Protein AF-D4MVU6-F1 (afdb_monomer_lite)

Structure (mmCIF, N/CA/C/O backbone):
data_AF-D4MVU6-F1
#
_entry.id   AF-D4MVU6-F1
#
loop_
_atom_site.group_PDB
_atom_site.id
_atom_site.type_symbol
_atom_site.label_atom_id
_atom_site.label_alt_id
_atom_site.label_comp_id
_atom_site.label_asym_id
_atom_site.label_entity_id
_atom_site.label_seq_id
_atom_site.pdbx_PDB_ins_code
_atom_site.Cartn_x
_atom_site.Cartn_y
_atom_site.Cartn_z
_atom_site.occupancy
_atom_site.B_iso_or_equiv
_atom_site.auth_seq_id
_atom_site.auth_comp_id
_atom_site.auth_asym_id
_atom_site.auth_atom_id
_atom_site.pdbx_PDB_model_num
ATOM 1 N N . MET A 1 1 ? 20.345 -18.301 43.394 1.00 52.22 1 MET A N 1
ATOM 2 C CA . MET A 1 1 ? 20.679 -18.307 41.945 1.00 52.22 1 MET A CA 1
ATOM 3 C C . MET A 1 1 ? 19.539 -17.807 41.054 1.00 52.22 1 MET A C 1
ATOM 5 O O . MET A 1 1 ? 19.788 -16.901 40.270 1.00 52.22 1 MET A O 1
ATOM 9 N N . LYS A 1 2 ? 18.290 -18.284 41.210 1.00 48.09 2 LYS A N 1
ATOM 10 C CA . LYS A 1 2 ? 17.133 -17.863 40.381 1.00 48.09 2 LYS A CA 1
ATOM 11 C C . LYS A 1 2 ? 16.884 -16.337 40.323 1.00 48.09 2 LYS A C 1
ATOM 13 O O . LYS A 1 2 ? 16.584 -15.817 39.256 1.00 48.09 2 LYS A O 1
ATOM 18 N N . GLN A 1 3 ? 17.121 -15.600 41.417 1.00 53.41 3 GLN A N 1
ATOM 19 C CA . GLN A 1 3 ? 16.947 -14.133 41.475 1.00 53.41 3 GLN A CA 1
ATOM 20 C C . GLN A 1 3 ? 17.922 -13.321 40.595 1.00 53.41 3 GLN A C 1
ATOM 22 O O . GLN A 1 3 ? 17.621 -12.180 40.265 1.00 53.41 3 GLN A O 1
ATOM 27 N N . LYS A 1 4 ? 19.071 -13.886 40.185 1.00 61.28 4 LYS A N 1
ATOM 28 C CA . LYS A 1 4 ? 20.027 -13.208 39.284 1.00 61.28 4 LYS A CA 1
ATOM 29 C C . LYS A 1 4 ? 19.815 -13.549 37.804 1.00 61.28 4 LYS A C 1
ATOM 31 O O . LYS A 1 4 ? 20.319 -12.832 36.953 1.00 61.28 4 LYS A O 1
ATOM 36 N N . ILE A 1 5 ? 19.059 -14.606 37.496 1.00 72.38 5 ILE A N 1
ATOM 37 C CA . ILE A 1 5 ? 18.851 -15.096 36.122 1.00 72.38 5 ILE A CA 1
ATOM 38 C C . ILE A 1 5 ? 17.787 -14.264 35.394 1.00 72.38 5 ILE A C 1
ATOM 40 O O . ILE A 1 5 ? 17.965 -13.926 34.228 1.00 72.38 5 ILE A O 1
ATOM 44 N N . ILE A 1 6 ? 16.712 -13.877 36.089 1.00 66.88 6 ILE A N 1
ATOM 45 C CA . ILE A 1 6 ? 15.600 -13.110 35.500 1.00 66.88 6 ILE A CA 1
ATOM 46 C C . ILE A 1 6 ? 16.071 -11.757 34.925 1.00 66.88 6 ILE A C 1
ATOM 48 O O . ILE A 1 6 ? 15.764 -11.480 33.767 1.00 66.88 6 ILE A O 1
ATOM 52 N N . PRO A 1 7 ? 16.868 -10.932 35.638 1.00 65.38 7 PRO A N 1
ATOM 53 C CA . PRO A 1 7 ? 17.374 -9.677 35.076 1.00 65.38 7 PRO A CA 1
ATOM 54 C C . PRO A 1 7 ? 18.295 -9.884 33.867 1.00 65.38 7 PRO A C 1
ATOM 56 O O . PRO A 1 7 ? 18.229 -9.115 32.913 1.00 65.38 7 PRO A O 1
ATOM 59 N N . ILE A 1 8 ? 19.122 -10.937 33.880 1.00 70.62 8 ILE A N 1
ATOM 60 C CA . ILE A 1 8 ? 20.017 -11.277 32.763 1.00 70.62 8 ILE A CA 1
ATOM 61 C C . ILE A 1 8 ? 19.198 -11.654 31.523 1.00 70.62 8 ILE A C 1
ATOM 63 O O . ILE A 1 8 ? 19.479 -11.155 30.437 1.00 70.62 8 ILE A O 1
ATOM 67 N N . LEU A 1 9 ? 18.147 -12.464 31.684 1.00 71.75 9 LEU A N 1
ATOM 68 C CA . LEU A 1 9 ? 17.237 -12.823 30.593 1.00 71.75 9 LEU A CA 1
ATOM 69 C C . LEU A 1 9 ? 16.507 -11.607 30.015 1.00 71.75 9 LEU A C 1
ATOM 71 O O . LEU A 1 9 ? 16.372 -11.512 28.798 1.00 71.75 9 LEU A O 1
ATOM 75 N N . ILE A 1 10 ? 16.076 -10.660 30.855 1.00 74.62 10 ILE A N 1
ATOM 76 C CA . ILE A 1 10 ? 15.417 -9.425 30.399 1.00 74.62 10 ILE A CA 1
ATOM 77 C C . ILE A 1 10 ? 16.383 -8.576 29.565 1.00 74.62 10 ILE A C 1
ATOM 79 O O . ILE A 1 10 ? 16.014 -8.113 28.487 1.00 74.62 10 ILE A O 1
ATOM 83 N N . VAL A 1 11 ? 17.627 -8.408 30.025 1.00 75.31 11 VAL A N 1
ATOM 84 C CA . VAL A 1 11 ? 18.662 -7.663 29.289 1.00 75.31 11 VAL A CA 1
ATOM 85 C C . VAL A 1 11 ? 18.991 -8.348 27.963 1.00 75.31 11 VAL A C 1
ATOM 87 O O . VAL A 1 11 ? 19.044 -7.683 26.932 1.00 75.31 11 VAL A O 1
ATOM 90 N N . LEU A 1 12 ? 19.151 -9.672 27.968 1.00 75.31 12 LEU A N 1
ATOM 91 C CA . LEU A 1 12 ? 19.453 -10.451 26.768 1.00 75.31 12 LEU A CA 1
ATOM 92 C C . LEU A 1 12 ? 18.301 -10.397 25.755 1.00 75.31 12 LEU A C 1
ATOM 94 O O . LEU A 1 12 ? 18.535 -10.191 24.569 1.00 75.31 12 LEU A O 1
ATOM 98 N N . THR A 1 13 ? 17.054 -10.477 26.222 1.00 76.44 13 THR A N 1
ATOM 99 C CA . THR A 1 13 ? 15.862 -10.308 25.374 1.00 76.44 13 THR A CA 1
ATOM 100 C C . THR A 1 13 ? 15.790 -8.896 24.792 1.00 76.44 13 THR A C 1
ATOM 102 O O . THR A 1 13 ? 15.541 -8.736 23.600 1.00 76.44 13 THR A O 1
ATOM 105 N 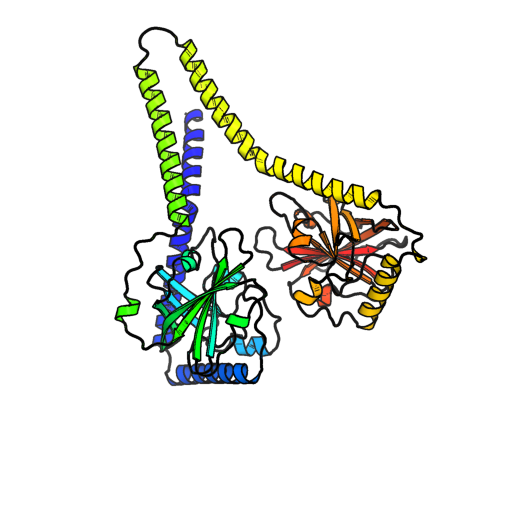N . GLY A 1 14 ? 16.063 -7.864 25.598 1.00 76.69 14 GLY A N 1
ATOM 106 C CA . GLY A 1 14 ? 16.127 -6.481 25.123 1.00 76.69 14 GLY A CA 1
ATOM 107 C C . GLY A 1 14 ? 17.200 -6.288 24.050 1.00 76.69 14 GLY A C 1
ATOM 108 O O . GLY A 1 14 ? 16.942 -5.656 23.031 1.00 76.69 14 GLY A O 1
ATOM 109 N N . PHE A 1 15 ? 18.372 -6.899 24.233 1.00 77.50 15 PHE A N 1
ATOM 110 C CA . PHE A 1 15 ? 19.447 -6.884 23.245 1.00 77.50 15 PHE A CA 1
ATOM 111 C C . PHE A 1 15 ? 19.035 -7.590 21.944 1.00 77.50 15 PHE A C 1
ATOM 113 O O . PHE A 1 15 ? 19.190 -7.018 20.871 1.00 77.50 15 PHE A O 1
ATOM 120 N N . LEU A 1 16 ? 18.423 -8.776 22.018 1.00 79.94 16 LEU A N 1
ATOM 121 C CA . LEU A 1 16 ? 17.918 -9.485 20.834 1.00 79.94 16 LEU A CA 1
ATOM 122 C C . LEU A 1 16 ? 16.885 -8.658 20.052 1.00 79.94 16 LEU A C 1
ATOM 124 O O . LEU A 1 16 ? 16.951 -8.595 18.826 1.00 79.94 16 LEU A O 1
ATOM 128 N N . LEU A 1 17 ? 15.968 -7.975 20.747 1.00 78.31 17 LEU A N 1
ATOM 129 C CA . LEU A 1 17 ? 14.982 -7.092 20.114 1.00 78.31 17 LEU A CA 1
ATOM 130 C C . LEU A 1 17 ? 15.626 -5.870 19.444 1.00 78.31 17 LEU A C 1
ATOM 132 O O . LEU A 1 17 ? 15.153 -5.441 18.394 1.00 78.31 17 LEU A O 1
ATOM 136 N N . LEU A 1 18 ? 16.707 -5.326 20.014 1.00 78.19 18 LEU A N 1
ATOM 137 C CA . LEU A 1 18 ? 17.457 -4.220 19.407 1.00 78.19 18 LEU A CA 1
ATOM 138 C C . LEU A 1 18 ? 18.217 -4.648 18.143 1.00 78.19 18 LEU A C 1
ATOM 140 O O . LEU A 1 18 ? 18.362 -3.867 17.206 1.00 78.19 18 LEU A O 1
ATOM 144 N N . PHE A 1 19 ? 18.694 -5.892 18.098 1.00 81.44 19 PHE A N 1
ATOM 145 C CA . PHE A 1 19 ? 19.404 -6.421 16.932 1.00 81.44 19 PHE A CA 1
ATOM 146 C C . PHE A 1 19 ? 18.476 -6.933 15.825 1.00 81.44 19 PHE A C 1
ATOM 148 O O . PHE A 1 19 ? 18.931 -7.088 14.693 1.00 81.44 19 PHE A O 1
ATOM 155 N N . TYR A 1 20 ? 17.187 -7.144 16.110 1.00 81.56 20 TYR A N 1
ATOM 156 C CA . TYR A 1 20 ? 16.226 -7.703 15.155 1.00 81.56 20 TYR A CA 1
ATOM 157 C C . TYR A 1 20 ? 16.172 -6.975 13.795 1.00 81.56 20 TYR A C 1
ATOM 159 O O . TYR A 1 20 ? 16.242 -7.661 12.776 1.00 81.56 20 TYR A O 1
ATOM 167 N N . PRO A 1 21 ? 16.102 -5.629 13.709 1.00 77.06 21 PRO A N 1
ATOM 168 C CA . PRO A 1 21 ? 16.055 -4.959 12.407 1.00 77.06 21 PRO A CA 1
ATOM 169 C C . PRO A 1 21 ? 17.319 -5.196 11.568 1.00 77.06 21 PRO A C 1
ATOM 171 O O . PRO A 1 21 ? 17.234 -5.350 10.353 1.00 77.06 21 PRO A O 1
ATOM 174 N N . PHE A 1 22 ? 18.491 -5.275 12.210 1.00 81.12 22 PHE A N 1
ATOM 175 C CA . PHE A 1 22 ? 19.761 -5.542 11.529 1.00 81.12 22 PHE A CA 1
ATOM 176 C C . PHE A 1 22 ? 19.828 -6.973 11.005 1.00 81.12 22 PHE A C 1
ATOM 178 O O . PHE A 1 22 ? 20.168 -7.188 9.842 1.00 81.12 22 PHE A O 1
ATOM 185 N N . THR A 1 23 ? 19.495 -7.949 11.852 1.00 83.12 23 THR A N 1
ATOM 186 C CA . THR A 1 23 ? 19.530 -9.363 11.466 1.00 83.12 23 THR A CA 1
ATOM 187 C C . THR A 1 23 ? 18.479 -9.664 10.408 1.00 83.12 23 THR A C 1
ATOM 189 O O . THR A 1 23 ? 18.784 -10.335 9.427 1.00 83.12 23 THR A O 1
ATOM 192 N N . SER A 1 24 ? 17.272 -9.112 10.546 1.00 79.62 24 SER A N 1
ATOM 193 C CA . SER A 1 24 ? 16.218 -9.270 9.549 1.00 79.62 24 SER A CA 1
ATOM 194 C C . SER A 1 24 ? 16.599 -8.641 8.210 1.00 79.62 24 SER A C 1
ATOM 196 O O . SER A 1 24 ? 16.429 -9.296 7.185 1.00 79.62 24 SER A O 1
ATOM 198 N N . ASN A 1 25 ? 17.152 -7.420 8.199 1.00 81.81 25 ASN A N 1
ATOM 199 C CA . ASN A 1 25 ? 17.572 -6.776 6.952 1.00 81.81 25 ASN A CA 1
ATOM 200 C C . ASN A 1 25 ? 18.697 -7.559 6.264 1.00 81.81 25 ASN A C 1
ATOM 202 O O . ASN A 1 25 ? 18.654 -7.748 5.055 1.00 81.81 25 ASN A O 1
ATOM 206 N N . TYR A 1 26 ? 19.666 -8.068 7.030 1.00 85.88 26 TYR A N 1
ATOM 207 C CA . TYR A 1 26 ? 20.734 -8.914 6.493 1.00 85.88 26 TYR A CA 1
ATOM 208 C C . TYR A 1 26 ? 20.193 -10.205 5.859 1.00 85.88 26 TYR A C 1
ATOM 210 O O . TYR A 1 26 ? 20.585 -10.572 4.751 1.00 85.88 26 TYR A O 1
ATOM 218 N N . LEU A 1 27 ? 19.261 -10.888 6.535 1.00 85.69 27 LEU A N 1
ATOM 219 C CA . LEU A 1 27 ? 18.613 -12.086 5.992 1.00 85.69 27 LEU A CA 1
ATOM 220 C C . LEU A 1 27 ? 17.811 -11.771 4.722 1.00 85.69 27 LEU A C 1
ATOM 222 O O . LEU A 1 27 ? 17.851 -12.548 3.769 1.00 85.69 27 LEU A O 1
ATOM 226 N N . PHE A 1 28 ? 17.122 -10.628 4.693 1.00 86.25 28 PHE A N 1
ATOM 227 C CA . PHE A 1 28 ? 16.396 -10.161 3.517 1.00 86.25 28 PHE A CA 1
ATOM 228 C C . PHE A 1 28 ? 17.336 -9.889 2.338 1.00 86.25 28 PHE A C 1
ATOM 230 O O . PHE A 1 28 ? 17.100 -10.412 1.254 1.00 86.25 28 PHE A O 1
ATOM 237 N N . GLU A 1 29 ? 18.416 -9.130 2.543 1.00 84.75 29 GLU A N 1
ATOM 238 C CA . GLU A 1 29 ? 19.401 -8.822 1.496 1.00 84.75 29 GLU A CA 1
ATOM 239 C C . GLU A 1 29 ? 20.040 -10.093 0.931 1.00 84.75 29 GLU A C 1
ATOM 241 O O . GLU A 1 29 ? 20.190 -10.216 -0.282 1.00 84.75 29 GLU A O 1
ATOM 246 N N . LYS A 1 30 ? 20.340 -11.077 1.787 1.00 87.88 30 LYS A N 1
ATOM 247 C CA . LYS A 1 30 ? 20.857 -12.377 1.347 1.00 87.88 30 LYS A CA 1
ATOM 248 C C . LYS A 1 30 ? 19.839 -13.157 0.506 1.00 87.88 30 LYS A C 1
ATOM 250 O O . LYS A 1 30 ? 20.200 -13.709 -0.529 1.00 87.88 30 LYS A O 1
ATOM 255 N N . SER A 1 31 ? 18.577 -13.195 0.934 1.00 87.06 31 SER A N 1
ATOM 256 C CA . SER A 1 31 ? 17.493 -13.864 0.200 1.00 87.06 31 SER A CA 1
ATOM 257 C C . SER A 1 31 ? 17.221 -13.199 -1.157 1.00 87.06 31 SER A C 1
ATOM 259 O O . SER A 1 31 ? 17.147 -13.866 -2.191 1.00 87.06 31 SER A O 1
ATOM 261 N N . ALA A 1 32 ? 17.142 -11.866 -1.172 1.00 87.19 32 ALA A N 1
ATOM 262 C CA . ALA A 1 32 ? 16.958 -11.085 -2.389 1.00 87.19 32 ALA A CA 1
ATOM 263 C C . ALA A 1 32 ? 18.154 -11.235 -3.342 1.00 87.19 32 ALA A C 1
ATOM 265 O O . ALA A 1 32 ? 17.947 -11.420 -4.537 1.00 87.19 32 ALA A O 1
ATOM 266 N N . GLY A 1 33 ? 19.386 -11.235 -2.821 1.00 88.81 33 GLY A N 1
ATOM 267 C CA . GLY A 1 33 ? 20.602 -11.487 -3.599 1.00 88.81 33 GLY A CA 1
ATOM 268 C C . GLY A 1 33 ? 20.588 -12.854 -4.282 1.00 88.81 33 GLY A C 1
ATOM 269 O O . GLY A 1 33 ? 20.761 -12.923 -5.493 1.00 88.81 33 GLY A O 1
ATOM 270 N N . SER A 1 34 ? 20.254 -13.918 -3.545 1.00 89.88 34 SER A N 1
ATOM 271 C CA . SER A 1 34 ? 20.113 -15.267 -4.116 1.00 89.88 34 SER A CA 1
ATOM 272 C C . SER A 1 34 ? 19.015 -15.343 -5.188 1.00 89.88 34 SER A C 1
ATOM 274 O O . SER A 1 34 ? 19.164 -16.044 -6.187 1.00 89.88 34 SER A O 1
ATOM 276 N N . THR A 1 35 ? 17.930 -14.581 -5.026 1.00 90.69 35 THR A N 1
ATOM 277 C CA . THR A 1 35 ? 16.869 -14.476 -6.041 1.00 90.69 35 THR A CA 1
ATOM 278 C C . THR A 1 35 ? 17.375 -13.797 -7.319 1.00 90.69 35 THR A C 1
ATOM 280 O O . THR A 1 35 ? 17.071 -14.251 -8.421 1.00 90.69 35 THR A O 1
ATOM 283 N N . VAL A 1 36 ? 18.172 -12.732 -7.181 1.00 92.56 36 VAL A N 1
ATOM 284 C CA . VAL A 1 36 ? 18.807 -12.034 -8.311 1.00 92.56 36 VAL A CA 1
ATOM 285 C C . VAL A 1 36 ? 19.810 -12.941 -9.028 1.00 92.56 36 VAL A C 1
ATOM 287 O O . VAL A 1 36 ? 19.778 -13.010 -10.253 1.00 92.56 36 VAL A O 1
ATOM 290 N N . GLU A 1 37 ? 20.648 -13.671 -8.292 1.00 92.25 37 GLU A N 1
ATOM 291 C CA . GLU A 1 37 ? 21.602 -14.640 -8.856 1.00 92.25 37 GLU A CA 1
ATOM 292 C C . GLU A 1 37 ? 20.874 -15.748 -9.629 1.00 92.25 37 GLU A C 1
ATOM 294 O O . GLU A 1 37 ? 21.182 -15.996 -10.794 1.00 92.25 37 GLU A O 1
ATOM 299 N N . SER A 1 38 ? 19.827 -16.338 -9.039 1.00 90.88 38 SER A N 1
ATOM 300 C CA . SER A 1 38 ? 19.009 -17.357 -9.710 1.00 90.88 38 SER A CA 1
ATOM 301 C C . SER A 1 38 ? 18.384 -16.842 -11.010 1.00 90.88 38 SER A C 1
ATOM 303 O O . SER A 1 38 ? 18.331 -17.563 -12.009 1.00 90.88 38 SER A O 1
ATOM 305 N N . TYR A 1 39 ? 17.918 -15.590 -11.020 1.00 91.44 39 TYR A N 1
ATOM 306 C CA . TYR A 1 39 ? 17.404 -14.955 -12.230 1.00 91.44 39 TYR A CA 1
ATOM 307 C C . TYR A 1 39 ? 18.505 -14.762 -13.283 1.00 91.44 39 TYR A C 1
ATOM 309 O O . TYR A 1 39 ? 18.287 -15.076 -14.452 1.00 91.44 39 TYR A O 1
ATOM 317 N N . GLN A 1 40 ? 19.685 -14.273 -12.885 1.00 91.44 40 GLN A N 1
ATOM 318 C CA . GLN A 1 40 ? 20.819 -14.053 -13.788 1.00 91.44 40 GLN A CA 1
ATOM 319 C C . GLN A 1 40 ? 21.267 -15.348 -14.471 1.00 91.44 40 GLN A C 1
ATOM 321 O O . GLN A 1 40 ? 21.436 -15.362 -15.689 1.00 91.44 40 GLN A O 1
ATOM 326 N N . GLU A 1 41 ? 21.414 -16.436 -13.712 1.00 90.81 41 GLU A N 1
ATOM 327 C CA . GLU A 1 41 ? 21.802 -17.746 -14.247 1.00 90.81 41 GLU A CA 1
ATOM 328 C C . GLU A 1 41 ? 20.786 -18.261 -15.274 1.00 90.81 41 GLU A C 1
ATOM 330 O O . GLU A 1 41 ? 21.155 -18.673 -16.376 1.00 90.81 41 GLU A O 1
ATOM 335 N N . LYS A 1 42 ? 19.489 -18.173 -14.951 1.00 89.00 42 LYS A N 1
ATOM 336 C CA . LYS A 1 42 ? 18.407 -18.583 -15.860 1.00 89.00 42 LYS A CA 1
ATOM 337 C C . LYS A 1 42 ? 18.356 -17.731 -17.124 1.00 89.00 42 LYS A C 1
ATOM 339 O O . LYS A 1 42 ? 18.171 -18.271 -18.212 1.00 89.00 42 LYS A O 1
ATOM 344 N N . ALA A 1 43 ? 18.513 -16.415 -16.992 1.00 88.94 43 ALA A N 1
ATOM 345 C CA . ALA A 1 43 ? 18.527 -15.501 -18.129 1.00 88.94 43 ALA A CA 1
ATOM 346 C C . ALA A 1 43 ? 19.731 -15.761 -19.051 1.00 88.94 43 ALA A C 1
ATOM 348 O O . ALA A 1 43 ? 19.578 -15.734 -20.270 1.00 88.94 43 ALA A O 1
ATOM 349 N N . ALA A 1 44 ? 20.905 -16.064 -18.486 1.00 88.81 44 ALA A N 1
ATOM 350 C CA . ALA A 1 44 ? 22.118 -16.363 -19.248 1.00 88.81 44 ALA A CA 1
ATOM 351 C C . ALA A 1 44 ? 22.042 -17.696 -20.014 1.00 88.81 44 ALA A C 1
ATOM 353 O O . ALA A 1 44 ? 22.597 -17.804 -21.105 1.00 88.81 44 ALA A O 1
ATOM 354 N N . GLY A 1 45 ? 21.351 -18.700 -19.464 1.00 87.25 45 GLY A N 1
ATOM 355 C CA . GLY A 1 45 ? 21.175 -20.015 -20.094 1.00 87.25 45 GLY A CA 1
ATOM 356 C C . GLY A 1 45 ? 20.049 -20.098 -21.133 1.00 87.25 45 GLY A C 1
ATOM 357 O O . GLY A 1 45 ? 19.791 -21.179 -21.660 1.00 87.25 45 GLY A O 1
ATOM 358 N N . MET A 1 46 ? 19.341 -19.000 -21.409 1.00 88.06 46 MET A N 1
ATOM 359 C CA . MET A 1 46 ? 18.158 -19.011 -22.267 1.00 88.06 46 MET A CA 1
ATOM 360 C C . MET A 1 46 ? 18.492 -18.888 -23.758 1.00 88.06 46 MET A C 1
ATOM 362 O O . MET A 1 46 ? 19.359 -18.115 -24.163 1.00 88.06 46 MET A O 1
ATOM 366 N N . ASP A 1 47 ? 17.725 -19.601 -24.588 1.00 92.69 47 ASP A N 1
ATOM 367 C CA . ASP A 1 47 ? 17.775 -19.461 -26.042 1.00 92.69 47 ASP A CA 1
ATOM 368 C C . ASP A 1 47 ? 17.433 -18.023 -26.481 1.00 92.69 47 ASP A C 1
ATOM 370 O O . ASP A 1 47 ? 16.409 -17.443 -26.101 1.00 92.69 47 ASP A O 1
ATOM 374 N N . GLN A 1 48 ? 18.281 -17.466 -27.344 1.00 92.62 48 GLN A N 1
ATOM 375 C CA . GLN A 1 48 ? 18.131 -16.132 -27.918 1.00 92.62 48 GLN A CA 1
ATOM 376 C C . GLN A 1 48 ? 16.814 -15.969 -28.685 1.00 92.62 48 GLN A C 1
ATOM 378 O O . GLN A 1 48 ? 16.246 -14.874 -28.696 1.00 92.62 48 GLN A O 1
ATOM 383 N N . ALA A 1 49 ? 16.284 -17.040 -29.288 1.00 92.56 49 ALA A N 1
ATOM 384 C CA . ALA A 1 49 ? 14.981 -16.990 -29.950 1.00 92.56 49 ALA A CA 1
ATOM 385 C C . ALA A 1 49 ? 13.835 -16.732 -28.953 1.00 92.56 49 ALA A C 1
ATOM 387 O O . ALA A 1 49 ? 12.927 -15.947 -29.242 1.00 92.56 49 ALA A O 1
ATOM 388 N N . ILE A 1 50 ? 13.902 -17.336 -27.760 1.00 89.88 50 ILE A N 1
ATOM 389 C CA . ILE A 1 50 ? 12.927 -17.127 -26.680 1.00 89.88 50 ILE A CA 1
ATOM 390 C C . ILE A 1 50 ? 13.066 -15.711 -26.118 1.00 89.88 50 ILE A C 1
ATOM 392 O O . ILE A 1 50 ? 12.060 -15.008 -26.016 1.00 89.88 50 ILE A O 1
ATOM 396 N N . ILE A 1 51 ? 14.295 -15.261 -25.830 1.00 91.50 51 ILE A N 1
ATOM 397 C CA . ILE A 1 51 ? 14.563 -13.890 -25.359 1.00 91.50 51 ILE A CA 1
ATOM 398 C C . ILE A 1 51 ? 13.974 -12.873 -26.337 1.00 91.50 51 ILE A C 1
ATOM 400 O O . ILE A 1 51 ? 13.226 -11.983 -25.932 1.00 91.50 51 ILE A O 1
ATOM 404 N N . LYS A 1 52 ? 14.258 -13.026 -27.636 1.00 93.56 52 LYS A N 1
ATOM 405 C CA . LYS A 1 52 ? 13.741 -12.133 -28.677 1.00 93.56 52 LYS A CA 1
ATOM 406 C C . LYS A 1 52 ? 12.214 -12.103 -28.680 1.00 93.56 52 LYS A C 1
ATOM 408 O O . LYS A 1 52 ? 11.641 -11.019 -28.667 1.00 93.56 52 LYS A O 1
ATOM 413 N N . LYS A 1 53 ? 11.564 -13.270 -28.636 1.00 92.56 53 LYS A N 1
ATOM 414 C CA . LYS A 1 53 ? 10.100 -13.374 -28.602 1.00 92.56 53 LYS A CA 1
ATOM 415 C C . LYS A 1 53 ? 9.501 -12.640 -27.400 1.00 92.56 53 LYS A C 1
ATOM 417 O O . LYS A 1 53 ? 8.608 -11.820 -27.579 1.00 92.56 53 LYS A O 1
ATOM 422 N N . VAL A 1 54 ? 10.009 -12.896 -26.194 1.00 91.12 54 VAL A N 1
ATOM 423 C CA . VAL A 1 54 ? 9.504 -12.262 -24.964 1.00 91.12 54 VAL A CA 1
ATOM 424 C C . VAL A 1 54 ? 9.735 -10.746 -24.988 1.00 91.12 54 VAL A C 1
ATOM 426 O O . VAL A 1 54 ? 8.866 -9.977 -24.579 1.00 91.12 54 VAL A O 1
ATOM 429 N N . MET A 1 55 ? 10.880 -10.294 -25.508 1.00 93.94 55 MET A N 1
ATOM 430 C CA . MET A 1 55 ? 11.168 -8.868 -25.676 1.00 93.94 55 MET A CA 1
ATOM 431 C C . MET A 1 55 ? 10.241 -8.201 -26.692 1.00 93.94 55 MET A C 1
ATOM 433 O O . MET A 1 55 ? 9.833 -7.062 -26.481 1.00 93.94 55 MET A O 1
ATOM 437 N N . ASP A 1 56 ? 9.910 -8.879 -27.789 1.00 93.75 56 ASP A N 1
ATOM 438 C CA . ASP A 1 56 ? 8.998 -8.348 -28.800 1.00 93.75 56 ASP A CA 1
ATOM 439 C C . ASP A 1 56 ? 7.552 -8.283 -28.273 1.00 93.75 56 ASP A C 1
ATOM 441 O O . ASP A 1 56 ? 6.885 -7.271 -28.491 1.00 93.75 56 ASP A O 1
ATOM 445 N N . GLU A 1 57 ? 7.109 -9.261 -27.472 1.00 91.38 57 GLU A N 1
ATOM 446 C CA . GLU A 1 57 ? 5.829 -9.203 -26.741 1.00 91.38 57 GLU A CA 1
ATOM 447 C C . GLU A 1 57 ? 5.782 -8.006 -25.769 1.00 91.38 57 GLU A C 1
ATOM 449 O O . GLU A 1 57 ? 4.817 -7.239 -25.758 1.00 91.38 57 GLU A O 1
ATOM 454 N N . ALA A 1 58 ? 6.854 -7.773 -25.002 1.00 93.25 58 ALA A N 1
ATOM 455 C CA . ALA A 1 58 ? 6.946 -6.624 -24.097 1.00 93.25 58 ALA A CA 1
ATOM 456 C C . ALA A 1 58 ? 6.960 -5.273 -24.841 1.00 93.25 58 ALA A C 1
ATOM 458 O O . ALA A 1 58 ? 6.342 -4.307 -24.386 1.00 93.25 58 ALA A O 1
ATOM 459 N N . LYS A 1 59 ? 7.622 -5.191 -26.006 1.00 94.38 59 LYS A N 1
ATOM 460 C CA . LYS A 1 59 ? 7.588 -3.992 -26.866 1.00 94.38 59 LYS A CA 1
ATOM 461 C C . LYS A 1 59 ? 6.197 -3.742 -27.431 1.00 94.38 59 LYS A C 1
ATOM 463 O O . LYS A 1 59 ? 5.765 -2.592 -27.460 1.00 94.38 59 LYS A O 1
ATOM 468 N N . GLN A 1 60 ? 5.509 -4.793 -27.877 1.00 90.31 60 GLN A N 1
ATOM 469 C CA . GLN A 1 60 ? 4.150 -4.682 -28.395 1.00 90.31 60 GLN A CA 1
ATOM 470 C C . GLN A 1 60 ? 3.216 -4.126 -27.318 1.00 90.31 60 GLN A C 1
ATOM 472 O O . GLN A 1 60 ? 2.540 -3.129 -27.563 1.00 90.31 60 GLN A O 1
ATOM 477 N N . TYR A 1 61 ? 3.262 -4.696 -26.112 1.00 88.62 61 TYR A N 1
ATOM 478 C CA . TYR A 1 61 ? 2.484 -4.207 -24.978 1.00 88.62 61 TYR A CA 1
ATOM 479 C C . TYR A 1 61 ? 2.775 -2.727 -24.676 1.00 88.62 61 TYR A C 1
ATOM 481 O O . TYR A 1 61 ? 1.852 -1.925 -24.543 1.00 88.62 61 TYR A O 1
ATOM 489 N N . ASN A 1 62 ? 4.051 -2.321 -24.647 1.00 92.25 62 ASN A N 1
ATOM 490 C CA . ASN A 1 62 ? 4.421 -0.914 -24.453 1.00 92.25 62 ASN A CA 1
ATOM 491 C C . ASN A 1 62 ? 3.855 0.006 -25.550 1.00 92.25 62 ASN A C 1
ATOM 493 O O . ASN A 1 62 ? 3.387 1.102 -25.245 1.00 92.25 62 ASN A O 1
ATOM 497 N N . GLY A 1 63 ? 3.859 -0.440 -26.810 1.00 87.75 63 GLY A N 1
ATOM 498 C CA . GLY A 1 63 ? 3.276 0.305 -27.929 1.00 87.75 63 GLY A CA 1
ATOM 499 C C . GLY A 1 63 ? 1.747 0.415 -27.865 1.00 87.75 63 GLY A C 1
ATOM 500 O O . GLY A 1 63 ? 1.185 1.438 -28.257 1.00 87.75 63 GLY A O 1
ATOM 501 N N . GLU A 1 64 ? 1.063 -0.606 -27.348 1.00 84.62 64 GLU A N 1
ATOM 502 C CA . GLU A 1 64 ? -0.386 -0.586 -27.117 1.00 84.62 64 GLU A CA 1
ATOM 503 C C . GLU A 1 64 ? -0.766 0.379 -25.987 1.00 84.62 64 GLU A C 1
ATOM 505 O O . GLU A 1 64 ? -1.708 1.157 -26.143 1.00 84.62 64 GLU A O 1
ATOM 510 N N . LEU A 1 65 ? 0.005 0.418 -24.891 1.00 83.06 65 LEU A N 1
ATOM 511 C CA . LEU A 1 65 ? -0.225 1.354 -23.781 1.00 83.06 65 LEU A CA 1
ATOM 512 C C . LEU A 1 65 ? -0.238 2.820 -24.235 1.00 83.06 65 LEU A C 1
ATOM 514 O O . LEU A 1 65 ? -1.082 3.594 -23.778 1.00 83.06 65 LEU A O 1
ATOM 518 N N . LEU A 1 66 ? 0.668 3.190 -25.146 1.00 79.81 66 LEU A N 1
ATOM 519 C CA . LEU A 1 66 ? 0.749 4.543 -25.701 1.00 79.81 66 LEU A CA 1
ATOM 520 C C . LEU A 1 66 ? -0.535 4.933 -26.452 1.00 79.81 66 LEU A C 1
ATOM 522 O O . LEU A 1 66 ? -0.997 6.068 -26.348 1.00 79.81 66 LEU A O 1
ATOM 526 N N . ARG A 1 67 ? -1.136 3.989 -27.187 1.00 75.31 67 ARG A N 1
ATOM 527 C CA . ARG A 1 67 ? -2.354 4.221 -27.984 1.00 75.31 67 ARG A CA 1
ATOM 528 C C . ARG A 1 67 ? -3.621 4.260 -27.132 1.00 75.31 67 ARG A C 1
ATOM 530 O O . ARG A 1 67 ? -4.582 4.927 -27.503 1.00 75.31 67 ARG A O 1
ATOM 537 N N . SER A 1 68 ? -3.624 3.569 -25.996 1.00 64.12 68 SER A N 1
ATOM 538 C CA . SER A 1 68 ? -4.827 3.334 -25.191 1.00 64.12 68 SER A CA 1
ATOM 539 C C . SER A 1 68 ? -5.185 4.457 -24.202 1.00 64.12 68 SER A C 1
ATOM 541 O O . SER A 1 68 ? -6.188 4.343 -23.498 1.00 64.12 68 SER A O 1
ATOM 543 N N . SER A 1 69 ? -4.437 5.570 -24.134 1.00 59.84 69 SER A N 1
ATOM 544 C CA . SER A 1 69 ? -4.708 6.717 -23.231 1.00 59.84 69 SER A CA 1
ATOM 545 C C . SER A 1 69 ? -4.991 6.314 -21.767 1.00 59.84 69 SER A C 1
ATOM 547 O O . SER A 1 69 ? -5.888 6.842 -21.104 1.00 59.84 69 SER A O 1
ATOM 549 N N . ILE A 1 70 ? -4.263 5.316 -21.259 1.00 64.31 70 ILE A N 1
ATOM 550 C CA . ILE A 1 70 ? -4.567 4.695 -19.966 1.00 64.31 70 ILE A CA 1
ATOM 551 C C . ILE A 1 70 ? -4.235 5.653 -18.819 1.00 64.31 70 ILE A C 1
ATOM 553 O O . ILE A 1 70 ? -3.096 6.075 -18.649 1.00 64.31 70 ILE A O 1
ATOM 557 N N . GLN A 1 71 ? -5.224 5.946 -17.970 1.00 59.69 71 GLN A N 1
ATOM 558 C CA . GLN A 1 71 ? -4.983 6.689 -16.734 1.00 59.69 71 GLN A CA 1
ATOM 559 C C . GLN A 1 71 ? -4.341 5.790 -15.672 1.00 59.69 71 GLN A C 1
ATOM 561 O O . GLN A 1 71 ? -4.969 4.862 -15.152 1.00 59.69 71 GLN A O 1
ATOM 566 N N . LEU A 1 72 ? -3.095 6.107 -15.318 1.00 62.47 72 LEU A N 1
ATOM 567 C CA . LEU A 1 72 ? -2.405 5.514 -14.170 1.00 62.47 72 LEU A CA 1
ATOM 568 C C . LEU A 1 72 ? -3.078 5.904 -12.848 1.00 62.47 72 LEU A C 1
ATOM 570 O O . LEU A 1 72 ? -3.466 7.056 -12.637 1.00 62.47 72 LEU A O 1
ATOM 574 N N . THR A 1 73 ? -3.153 4.946 -11.927 1.00 66.25 73 THR A N 1
ATOM 575 C CA . THR A 1 73 ? -3.612 5.134 -10.543 1.00 66.25 73 THR A CA 1
ATOM 576 C C . THR A 1 73 ? -2.446 5.042 -9.555 1.00 66.25 73 THR A C 1
ATOM 578 O O . THR A 1 73 ? -1.361 4.603 -9.921 1.00 66.25 73 THR A O 1
ATOM 581 N N . ASP A 1 74 ? -2.663 5.461 -8.299 1.00 58.22 74 ASP A N 1
ATOM 582 C CA . ASP A 1 74 ? -1.672 5.323 -7.212 1.00 58.22 74 ASP A CA 1
ATOM 583 C C . ASP A 1 74 ? -1.074 3.905 -7.208 1.00 58.22 74 ASP A C 1
ATOM 585 O O . ASP A 1 74 ? -1.850 2.957 -7.074 1.00 58.22 74 ASP A O 1
ATOM 589 N N . PRO A 1 75 ? 0.256 3.724 -7.289 1.00 54.00 75 PRO A N 1
ATOM 590 C CA . PRO A 1 75 ? 0.845 2.390 -7.382 1.00 54.00 75 PRO A CA 1
ATOM 591 C C . PRO A 1 75 ? 0.586 1.520 -6.148 1.00 54.00 75 PRO A C 1
ATOM 593 O O . PRO A 1 75 ? 0.581 0.299 -6.231 1.00 54.00 75 PRO A O 1
ATOM 596 N N . PHE A 1 76 ? 0.301 2.145 -5.003 1.00 52.62 76 PHE A N 1
ATOM 597 C CA . PHE A 1 76 ? -0.086 1.468 -3.763 1.00 52.62 76 PHE A CA 1
ATOM 598 C C . PHE A 1 76 ? -1.598 1.182 -3.665 1.00 52.62 76 PHE A C 1
ATOM 600 O O . PHE A 1 76 ? -2.086 0.754 -2.615 1.00 52.62 76 PHE A O 1
ATOM 607 N N . LYS A 1 77 ? -2.361 1.444 -4.734 1.00 51.31 77 LYS A N 1
ATOM 608 C CA . LYS A 1 77 ? -3.752 1.017 -4.913 1.00 51.31 77 LYS A CA 1
ATOM 609 C C . LYS A 1 77 ? -3.796 0.024 -6.070 1.00 51.31 77 LYS A C 1
ATOM 611 O O . LYS A 1 77 ? -3.626 0.390 -7.225 1.00 51.31 77 LYS A O 1
ATOM 616 N N . GLU A 1 78 ? -4.061 -1.229 -5.748 1.00 50.00 78 GLU A N 1
ATOM 617 C CA . GLU A 1 78 ? -4.259 -2.294 -6.732 1.00 50.00 78 GLU A CA 1
ATOM 618 C C . GLU A 1 78 ? -5.473 -1.998 -7.652 1.00 50.00 78 GLU A C 1
ATOM 620 O O . GLU A 1 78 ? -6.525 -1.518 -7.206 1.00 50.00 78 GLU A O 1
ATOM 625 N N . LYS A 1 79 ? -5.306 -2.279 -8.952 1.00 47.19 79 LYS A N 1
ATOM 626 C CA . LYS A 1 79 ? -6.333 -2.196 -10.007 1.00 47.19 79 LYS A CA 1
ATOM 627 C C . LYS A 1 79 ? -6.979 -3.582 -10.195 1.00 47.19 79 LYS A C 1
ATOM 629 O O . LYS A 1 79 ? -6.341 -4.594 -9.926 1.00 47.19 79 LYS A O 1
ATOM 634 N N . ARG A 1 80 ? -8.256 -3.627 -10.607 1.00 40.28 80 ARG A N 1
ATOM 635 C CA . ARG A 1 80 ? -9.028 -4.878 -10.769 1.00 40.28 80 ARG A CA 1
ATOM 636 C C . ARG A 1 80 ? -8.396 -5.816 -11.804 1.00 40.28 80 ARG A C 1
ATOM 638 O O . ARG A 1 80 ? -7.974 -5.354 -12.855 1.00 40.28 80 ARG A O 1
ATOM 645 N N . LEU A 1 81 ? -8.441 -7.112 -11.489 1.00 41.69 81 LEU A N 1
ATOM 646 C CA . LEU A 1 81 ? -8.129 -8.235 -12.372 1.00 41.69 81 LEU A CA 1
ATOM 647 C C . LEU A 1 81 ? -9.212 -8.393 -13.451 1.00 41.69 81 LEU A C 1
ATOM 649 O O . LEU A 1 81 ? -10.373 -8.668 -13.146 1.00 41.69 81 LEU A O 1
ATOM 653 N N . ASP A 1 82 ? -8.809 -8.243 -14.702 1.00 46.19 82 ASP A N 1
ATOM 654 C CA . ASP A 1 82 ? -9.543 -8.567 -15.925 1.00 46.19 82 ASP A CA 1
ATOM 655 C C . ASP A 1 82 ? -8.685 -9.483 -16.825 1.00 46.19 82 ASP A C 1
ATOM 657 O O . ASP A 1 82 ? -7.574 -9.877 -16.462 1.00 46.19 82 ASP A O 1
ATOM 661 N N . GLY A 1 83 ? -9.198 -9.861 -18.001 1.00 43.06 83 GLY A N 1
ATOM 662 C CA . GLY A 1 83 ? -8.465 -10.701 -18.959 1.00 43.06 83 GLY A CA 1
ATOM 663 C C . GLY A 1 83 ? -7.120 -10.109 -19.413 1.00 43.06 83 GLY A C 1
ATOM 664 O O . GLY A 1 83 ? -6.203 -10.873 -19.714 1.00 43.06 83 GLY A O 1
ATOM 665 N N . GLU A 1 84 ? -6.956 -8.780 -19.379 1.00 49.81 84 GLU A N 1
ATOM 666 C CA . GLU A 1 84 ? -5.685 -8.094 -19.676 1.00 49.81 84 GLU A CA 1
ATOM 667 C C . GLU A 1 84 ? -4.611 -8.403 -18.620 1.00 49.81 84 GLU A C 1
ATOM 669 O O . GLU A 1 84 ? -3.422 -8.497 -18.933 1.00 49.81 84 GLU A O 1
ATOM 674 N N . THR A 1 85 ? -5.020 -8.671 -17.376 1.00 57.91 85 THR A N 1
ATOM 675 C CA . THR A 1 85 ? -4.096 -9.005 -16.284 1.00 57.91 85 THR A CA 1
ATOM 676 C C . THR A 1 85 ? -3.420 -10.371 -16.484 1.00 57.91 85 THR A C 1
ATOM 678 O O . THR A 1 85 ? -2.283 -10.568 -16.054 1.00 57.91 85 THR A O 1
ATOM 681 N N . VAL A 1 86 ? -4.073 -11.312 -17.183 1.00 61.03 86 VAL A N 1
ATOM 682 C CA . VAL A 1 86 ? -3.481 -12.621 -17.526 1.00 61.03 86 VAL A CA 1
ATOM 683 C C . VAL A 1 86 ? -2.375 -12.466 -18.571 1.00 61.03 86 VAL A C 1
ATOM 685 O O . VAL A 1 86 ? -1.340 -13.122 -18.462 1.00 61.03 86 VAL A O 1
ATOM 688 N N . HIS A 1 87 ? -2.565 -11.582 -19.557 1.00 70.50 87 HIS A N 1
ATOM 689 C CA . HIS A 1 87 ? -1.544 -11.305 -20.568 1.00 70.50 87 HIS A CA 1
ATOM 690 C C . HIS A 1 87 ? -0.342 -10.571 -19.958 1.00 70.50 87 HIS A C 1
ATOM 692 O O . HIS A 1 87 ? 0.793 -11.014 -20.125 1.00 70.50 87 HIS A O 1
ATOM 698 N N . TYR A 1 88 ? -0.595 -9.533 -19.154 1.00 82.56 88 TYR A N 1
ATOM 699 C CA . TYR A 1 88 ? 0.437 -8.798 -18.419 1.00 82.56 88 TYR A CA 1
ATOM 700 C C . TYR A 1 88 ? 1.306 -9.708 -17.533 1.00 82.56 88 TYR A C 1
ATOM 702 O O . TYR A 1 88 ? 2.525 -9.634 -17.607 1.00 82.56 88 TYR A O 1
ATOM 710 N N . ASN A 1 89 ? 0.705 -10.603 -16.738 1.00 81.50 89 ASN A N 1
ATOM 711 C CA . ASN A 1 89 ? 1.445 -11.477 -15.813 1.00 81.50 89 ASN A CA 1
ATOM 712 C C . ASN A 1 89 ? 2.294 -12.561 -16.502 1.00 81.50 89 ASN A C 1
ATOM 714 O O . ASN A 1 89 ? 3.041 -13.273 -15.826 1.00 81.50 89 ASN A O 1
ATOM 718 N N . ARG A 1 90 ? 2.142 -12.739 -17.820 1.00 82.00 90 ARG A N 1
ATOM 719 C CA . ARG A 1 90 ? 2.889 -13.724 -18.611 1.00 82.00 90 ARG A CA 1
ATOM 720 C C . ARG A 1 90 ? 4.124 -13.117 -19.277 1.00 82.00 90 ARG A C 1
ATOM 722 O O . ARG A 1 90 ? 5.137 -13.802 -19.406 1.00 82.00 90 ARG A O 1
ATOM 729 N N . ILE A 1 91 ? 4.039 -11.866 -19.717 1.00 86.12 91 ILE A N 1
ATOM 730 C CA . ILE A 1 91 ? 5.146 -11.176 -20.387 1.00 86.12 91 ILE A CA 1
ATOM 731 C C . ILE A 1 91 ? 6.309 -11.034 -19.400 1.00 86.12 91 ILE A C 1
ATOM 733 O O . ILE A 1 91 ? 6.097 -10.657 -18.262 1.00 86.12 91 ILE A O 1
ATOM 737 N N . LEU A 1 92 ? 7.543 -11.344 -19.812 1.00 88.94 92 LEU A N 1
ATOM 738 C CA . LEU A 1 92 ? 8.732 -11.324 -18.936 1.00 88.94 92 LEU A CA 1
ATOM 739 C C . LEU A 1 92 ? 8.637 -12.228 -17.685 1.00 88.94 92 LEU A C 1
ATOM 741 O O . LEU A 1 92 ? 9.458 -12.094 -16.785 1.00 88.94 92 LEU A O 1
ATOM 745 N N . ASN A 1 93 ? 7.691 -13.172 -17.624 1.00 86.69 93 ASN A N 1
ATOM 746 C CA . ASN A 1 93 ? 7.559 -14.140 -16.533 1.00 86.69 93 ASN A CA 1
ATOM 747 C C . ASN A 1 93 ? 7.954 -15.545 -17.004 1.00 86.69 93 ASN A C 1
ATOM 749 O O . ASN A 1 93 ? 7.116 -16.378 -17.343 1.00 86.69 93 ASN A O 1
ATOM 753 N N . ILE A 1 94 ? 9.258 -15.785 -17.067 1.00 75.12 94 ILE A N 1
ATOM 754 C CA . ILE A 1 94 ? 9.846 -16.940 -17.759 1.00 75.12 94 ILE A CA 1
ATOM 755 C C . ILE A 1 94 ? 9.532 -18.271 -17.067 1.00 75.12 94 ILE A C 1
ATOM 757 O O . ILE A 1 94 ? 9.249 -19.265 -17.728 1.00 75.12 94 ILE A O 1
ATOM 761 N N . ASP A 1 95 ? 9.628 -18.308 -15.742 1.00 72.31 95 ASP A N 1
ATOM 762 C CA . ASP A 1 95 ? 9.594 -19.530 -14.931 1.00 72.31 95 ASP A CA 1
ATOM 763 C C . ASP A 1 95 ? 8.382 -19.581 -13.990 1.00 72.31 95 ASP A C 1
ATOM 765 O O . ASP A 1 95 ? 8.317 -20.414 -13.087 1.00 72.31 95 ASP A O 1
ATOM 769 N N . GLY A 1 96 ? 7.427 -18.666 -14.170 1.00 70.69 96 GLY A N 1
ATOM 770 C CA . GLY A 1 96 ? 6.270 -18.529 -13.290 1.00 70.69 96 GLY A CA 1
ATOM 771 C C . GLY A 1 96 ? 6.588 -17.901 -11.928 1.00 70.69 96 GLY A C 1
ATOM 772 O O . GLY A 1 96 ? 5.669 -17.732 -11.126 1.00 70.69 96 GLY A O 1
ATOM 773 N N . SER A 1 97 ? 7.840 -17.500 -11.658 1.00 71.25 97 SER A N 1
ATOM 774 C CA . SER A 1 97 ? 8.232 -16.824 -10.407 1.00 71.25 97 SER A CA 1
ATOM 775 C C . SER A 1 97 ? 7.704 -15.391 -10.295 1.00 71.25 97 SER A C 1
ATOM 777 O O . SER A 1 97 ? 7.799 -14.772 -9.236 1.00 71.25 97 SER A O 1
ATOM 779 N N . SER A 1 98 ? 7.125 -14.857 -11.376 1.00 81.62 98 SER A N 1
ATOM 780 C CA . SER A 1 98 ? 6.666 -13.470 -11.507 1.00 81.62 98 SER A CA 1
ATOM 781 C C . SER A 1 98 ? 7.787 -12.424 -11.465 1.00 81.62 98 SER A C 1
ATOM 783 O O . SER A 1 98 ? 7.479 -11.236 -11.359 1.00 81.62 98 SER A O 1
ATOM 785 N N . ILE A 1 99 ? 9.058 -12.821 -11.588 1.00 89.62 99 ILE A N 1
ATOM 786 C CA . ILE A 1 99 ? 10.219 -11.920 -11.647 1.00 89.62 99 ILE A CA 1
ATOM 787 C C . ILE A 1 99 ? 10.473 -11.494 -13.097 1.00 89.62 99 ILE A C 1
ATOM 789 O O . ILE A 1 99 ? 10.683 -12.335 -13.963 1.00 89.62 99 ILE A O 1
ATOM 793 N N . MET A 1 100 ? 10.499 -10.183 -13.347 1.00 92.94 100 MET A N 1
ATOM 794 C CA . MET A 1 100 ? 10.826 -9.598 -14.655 1.00 92.94 100 MET A CA 1
ATOM 795 C C . MET A 1 100 ? 12.324 -9.396 -14.862 1.00 92.94 100 MET A C 1
ATOM 797 O O . MET A 1 100 ? 12.798 -9.402 -15.993 1.00 92.94 100 MET A O 1
ATOM 801 N N . GLY A 1 101 ? 13.047 -9.128 -13.779 1.00 95.44 101 GLY A N 1
ATOM 802 C CA . GLY A 1 101 ? 14.403 -8.594 -13.793 1.00 95.44 101 GLY A CA 1
ATOM 803 C C . GLY A 1 101 ? 14.823 -8.140 -12.406 1.00 95.44 101 GLY A C 1
ATOM 804 O O . GLY A 1 101 ? 14.195 -8.505 -11.411 1.00 95.44 101 GLY A O 1
ATOM 805 N N . TYR A 1 102 ? 15.855 -7.309 -12.324 1.00 97.19 102 TYR A N 1
ATOM 806 C CA . TYR A 1 102 ? 16.280 -6.710 -11.062 1.00 97.19 102 TYR A CA 1
ATOM 807 C C . TYR A 1 102 ? 16.724 -5.256 -11.223 1.00 97.19 102 TYR A C 1
ATOM 809 O O . TYR A 1 102 ? 17.180 -4.820 -12.283 1.00 97.19 102 TYR A O 1
ATOM 817 N N . LEU A 1 103 ? 16.558 -4.500 -10.140 1.00 97.88 103 LEU A N 1
ATOM 818 C CA . LEU A 1 103 ? 16.914 -3.096 -10.012 1.00 97.88 103 LEU A CA 1
ATOM 819 C C . LEU A 1 103 ? 18.160 -2.966 -9.143 1.00 97.88 103 LEU A C 1
ATOM 821 O O . LEU A 1 103 ? 18.184 -3.449 -8.007 1.00 97.88 103 LEU A O 1
ATOM 825 N N . LYS A 1 104 ? 19.151 -2.228 -9.639 1.00 96.81 104 LYS A N 1
ATOM 826 C CA . LYS A 1 104 ? 20.356 -1.874 -8.895 1.00 96.81 104 LYS A CA 1
ATOM 827 C C . LYS A 1 104 ? 20.496 -0.362 -8.766 1.00 96.81 104 LYS A C 1
ATOM 829 O O . LYS A 1 104 ? 20.438 0.360 -9.756 1.00 96.81 104 LYS A O 1
ATOM 834 N N . ILE A 1 105 ? 20.711 0.121 -7.546 1.00 95.94 105 ILE A N 1
ATOM 835 C CA . ILE A 1 105 ? 20.949 1.538 -7.241 1.00 95.94 105 ILE A CA 1
ATOM 836 C C . ILE A 1 105 ? 22.228 1.626 -6.399 1.00 95.94 105 ILE A C 1
ATOM 838 O O . ILE A 1 105 ? 22.161 1.504 -5.169 1.00 95.94 105 ILE A O 1
ATOM 842 N N . PRO A 1 106 ? 23.406 1.799 -7.030 1.00 92.75 106 PRO A N 1
ATOM 843 C CA . PRO A 1 106 ? 24.688 1.684 -6.336 1.00 92.75 106 PRO A CA 1
ATOM 844 C C . PRO A 1 106 ? 24.851 2.690 -5.197 1.00 92.75 106 PRO A C 1
ATOM 846 O O . PRO A 1 106 ? 25.279 2.321 -4.107 1.00 92.75 106 PRO A O 1
ATOM 849 N N . CYS A 1 107 ? 24.426 3.944 -5.400 1.00 91.56 107 CYS A N 1
ATOM 850 C CA . CYS A 1 107 ? 24.632 5.021 -4.428 1.00 91.56 107 CYS A CA 1
ATOM 851 C C . CYS A 1 107 ? 23.955 4.781 -3.066 1.00 91.56 107 CYS A C 1
ATOM 853 O O . CYS A 1 107 ? 24.388 5.377 -2.078 1.00 91.56 107 CYS A O 1
ATOM 855 N N . ILE A 1 108 ? 22.948 3.899 -3.009 1.00 90.31 108 ILE A N 1
ATOM 856 C CA . ILE A 1 108 ? 22.200 3.525 -1.799 1.00 90.31 108 ILE A CA 1
ATOM 857 C C . ILE A 1 108 ? 22.188 2.008 -1.536 1.00 90.31 108 ILE A C 1
ATOM 859 O O . ILE A 1 108 ? 21.379 1.544 -0.730 1.00 90.31 108 ILE A O 1
ATOM 863 N N . SER A 1 109 ? 23.079 1.241 -2.176 1.00 90.06 109 SER A N 1
ATOM 864 C CA . SER A 1 109 ? 23.221 -0.219 -2.017 1.00 90.06 109 SER A CA 1
ATOM 865 C C . SER A 1 109 ? 21.932 -1.022 -2.236 1.00 90.06 109 SER A C 1
ATOM 867 O O . SER A 1 109 ? 21.661 -1.971 -1.505 1.00 90.06 109 SER A O 1
ATOM 869 N N . VAL A 1 110 ? 21.110 -0.649 -3.217 1.00 92.31 110 VAL A N 1
ATOM 870 C CA . VAL A 1 110 ? 19.928 -1.449 -3.579 1.00 92.31 110 VAL A CA 1
ATOM 871 C C . VAL A 1 110 ? 20.310 -2.429 -4.681 1.00 92.31 110 VAL A C 1
ATOM 873 O O . VAL A 1 110 ? 20.876 -2.018 -5.691 1.00 92.31 110 VAL A O 1
ATOM 876 N N . ASN A 1 111 ? 19.980 -3.705 -4.491 1.00 94.12 111 ASN A N 1
ATOM 877 C CA . ASN A 1 111 ? 20.025 -4.753 -5.510 1.00 94.12 111 ASN A CA 1
ATOM 878 C C . ASN A 1 111 ? 18.852 -5.709 -5.259 1.00 94.12 111 ASN A C 1
ATOM 880 O O . ASN A 1 111 ? 18.940 -6.556 -4.373 1.00 94.12 111 ASN A O 1
ATOM 884 N N . LEU A 1 112 ? 17.724 -5.502 -5.943 1.00 95.75 112 LEU A N 1
ATOM 885 C CA . LEU A 1 112 ? 16.459 -6.171 -5.619 1.00 95.75 112 LEU A CA 1
ATOM 886 C C . LEU A 1 112 ? 15.730 -6.676 -6.869 1.00 95.75 112 LEU A C 1
ATOM 888 O O . LEU A 1 112 ? 15.722 -5.974 -7.882 1.00 95.75 112 LEU A O 1
ATOM 892 N N . PRO A 1 113 ? 15.063 -7.843 -6.795 1.00 95.94 113 PRO A N 1
ATOM 893 C CA . PRO A 1 113 ? 14.236 -8.344 -7.886 1.00 95.94 113 PRO A CA 1
ATOM 894 C C . PRO A 1 113 ? 13.030 -7.430 -8.143 1.00 95.94 113 PRO A C 1
ATOM 896 O O . PRO A 1 113 ? 12.469 -6.830 -7.220 1.00 95.94 113 PRO A O 1
ATOM 899 N N . ILE A 1 114 ? 12.636 -7.350 -9.412 1.00 97.38 114 ILE A N 1
ATOM 900 C CA . ILE A 1 114 ? 11.444 -6.659 -9.902 1.00 97.38 114 ILE A CA 1
ATOM 901 C C . ILE A 1 114 ? 10.383 -7.713 -10.210 1.00 97.38 114 ILE A C 1
ATOM 903 O O . ILE A 1 114 ? 10.593 -8.576 -11.059 1.00 97.38 114 ILE A O 1
ATOM 907 N N . TYR A 1 115 ? 9.236 -7.619 -9.550 1.00 93.19 115 TYR A N 1
ATOM 908 C CA . TYR A 1 115 ? 8.098 -8.515 -9.697 1.00 93.19 115 TYR A CA 1
ATOM 909 C C . TYR A 1 115 ? 6.931 -7.851 -10.431 1.00 93.19 115 TYR A C 1
ATOM 911 O O . TYR A 1 115 ? 6.795 -6.626 -10.468 1.00 93.19 115 TYR A O 1
ATOM 919 N N . HIS A 1 116 ? 6.028 -8.679 -10.947 1.00 88.94 116 HIS A N 1
ATOM 920 C CA . HIS A 1 116 ? 4.751 -8.241 -11.499 1.00 88.94 116 HIS A CA 1
ATOM 921 C C . HIS A 1 116 ? 3.804 -7.699 -10.435 1.00 88.94 116 HIS A C 1
ATOM 923 O O . HIS A 1 116 ? 3.448 -8.382 -9.478 1.00 88.94 116 HIS A O 1
ATOM 929 N N . GLY A 1 117 ? 3.319 -6.482 -10.676 1.00 84.06 117 GLY A N 1
ATOM 930 C CA . GLY A 1 117 ? 2.278 -5.866 -9.870 1.00 84.06 117 GLY A CA 1
ATOM 931 C C . GLY A 1 117 ? 2.841 -5.181 -8.632 1.00 84.06 117 GLY A C 1
ATOM 932 O O . GLY A 1 117 ? 4.034 -5.204 -8.347 1.00 84.06 117 GLY A O 1
ATOM 933 N N . THR A 1 118 ? 1.953 -4.541 -7.886 1.00 82.25 118 THR A N 1
ATOM 934 C CA . THR A 1 118 ? 2.298 -3.737 -6.706 1.00 82.25 118 THR A CA 1
ATOM 935 C C . THR A 1 118 ? 1.505 -4.175 -5.481 1.00 82.25 118 THR A C 1
ATOM 937 O O . THR A 1 118 ? 1.182 -3.372 -4.604 1.00 82.25 118 THR A O 1
ATOM 940 N N . SER A 1 119 ? 1.172 -5.468 -5.421 1.00 74.81 119 SER A N 1
ATOM 941 C CA . SER A 1 119 ? 0.452 -6.029 -4.285 1.00 74.81 119 SER A CA 1
ATOM 942 C C . SER A 1 119 ? 1.289 -5.990 -3.014 1.00 74.81 119 SER A C 1
ATOM 944 O O . SER A 1 119 ? 2.522 -5.981 -3.054 1.00 74.81 119 SER A O 1
ATOM 946 N N . GLY A 1 120 ? 0.626 -6.007 -1.857 1.00 68.12 120 GLY A N 1
ATOM 947 C CA . GLY A 1 120 ? 1.328 -5.985 -0.569 1.00 68.12 120 GLY A CA 1
ATOM 948 C C . GLY A 1 120 ? 2.348 -7.123 -0.426 1.00 68.12 120 GLY A C 1
ATOM 949 O O . GLY A 1 120 ? 3.442 -6.903 0.076 1.00 68.12 120 GLY A O 1
ATOM 950 N N . THR A 1 121 ? 2.035 -8.320 -0.936 1.00 67.75 121 THR A N 1
ATOM 951 C CA . THR A 1 121 ? 2.971 -9.456 -0.934 1.00 67.75 121 THR A CA 1
ATOM 952 C C . THR A 1 121 ? 4.178 -9.213 -1.827 1.00 67.75 121 THR A C 1
ATOM 954 O O . THR A 1 121 ? 5.282 -9.582 -1.449 1.00 67.75 121 THR A O 1
ATOM 957 N N . VAL A 1 122 ? 3.997 -8.590 -2.992 1.00 77.88 122 VAL A N 1
ATOM 958 C CA . VAL A 1 122 ? 5.109 -8.267 -3.895 1.00 77.88 122 VAL A CA 1
ATOM 959 C C . VAL A 1 122 ? 6.044 -7.245 -3.250 1.00 77.88 122 VAL A C 1
ATOM 961 O O . VAL A 1 122 ? 7.254 -7.458 -3.191 1.00 77.88 122 VAL A O 1
ATOM 964 N N . LEU A 1 123 ? 5.480 -6.173 -2.694 1.00 80.69 123 LEU A N 1
ATOM 965 C CA . LEU A 1 123 ? 6.252 -5.085 -2.091 1.00 80.69 123 LEU A CA 1
ATOM 966 C C . LEU A 1 123 ? 6.937 -5.481 -0.767 1.00 80.69 123 LEU A C 1
ATOM 968 O O . LEU A 1 123 ? 7.857 -4.791 -0.332 1.00 80.69 123 LEU A O 1
ATOM 972 N N . GLU A 1 124 ? 6.518 -6.581 -0.127 1.00 74.81 124 GLU A N 1
ATOM 973 C CA . GLU A 1 124 ? 7.224 -7.213 1.002 1.00 74.81 124 GLU A CA 1
ATOM 974 C C . GLU A 1 124 ? 8.492 -7.974 0.558 1.00 74.81 124 GLU A C 1
ATOM 976 O O . GLU A 1 124 ? 9.434 -8.074 1.343 1.00 74.81 124 GLU A O 1
ATOM 981 N N . HIS A 1 125 ? 8.533 -8.500 -0.674 1.00 79.69 125 HIS A N 1
ATOM 982 C CA . HIS A 1 125 ? 9.631 -9.345 -1.176 1.00 79.69 125 HIS A CA 1
ATOM 983 C C . HIS A 1 125 ? 10.612 -8.613 -2.103 1.00 79.69 125 HIS A C 1
ATOM 985 O O . HIS A 1 125 ? 11.720 -9.100 -2.323 1.00 79.69 125 HIS A O 1
ATOM 991 N N . GLY A 1 126 ? 10.245 -7.455 -2.656 1.00 88.56 126 GLY A N 1
ATOM 992 C CA . GLY A 1 126 ? 11.124 -6.700 -3.546 1.00 88.56 126 GLY A CA 1
ATOM 993 C C . GLY A 1 126 ? 10.457 -5.484 -4.173 1.00 88.56 126 GLY A C 1
ATOM 994 O O . GLY A 1 126 ? 9.671 -4.784 -3.534 1.00 88.56 126 GLY A O 1
ATOM 995 N N . ILE A 1 127 ? 10.816 -5.213 -5.426 1.00 96.25 127 ILE A N 1
ATOM 996 C CA . ILE A 1 127 ? 10.287 -4.093 -6.203 1.00 96.25 127 ILE A CA 1
ATOM 997 C C . ILE A 1 127 ? 9.087 -4.576 -7.008 1.00 96.25 127 ILE A C 1
ATOM 999 O O . ILE A 1 127 ? 9.170 -5.588 -7.690 1.00 96.25 127 ILE A O 1
ATOM 1003 N N . GLY A 1 128 ? 7.972 -3.860 -6.944 1.00 94.94 128 GLY A N 1
ATOM 1004 C CA . GLY A 1 128 ? 6.782 -4.145 -7.738 1.00 94.94 128 GLY A CA 1
ATOM 1005 C C . GLY A 1 128 ? 6.693 -3.247 -8.965 1.00 94.94 128 GLY A C 1
ATOM 1006 O O . GLY A 1 128 ? 6.812 -2.029 -8.850 1.00 94.94 128 GLY A O 1
ATOM 1007 N N . HIS A 1 129 ? 6.453 -3.821 -10.135 1.00 95.56 129 HIS A N 1
ATOM 1008 C CA . HIS A 1 129 ? 6.141 -3.069 -11.345 1.00 95.56 129 HIS A CA 1
ATOM 1009 C C . HIS A 1 129 ? 4.657 -2.683 -11.375 1.00 95.56 129 HIS A C 1
ATOM 1011 O O . HIS A 1 129 ? 3.779 -3.535 -11.202 1.00 95.56 129 HIS A O 1
ATOM 1017 N N . LEU A 1 130 ? 4.354 -1.406 -11.616 1.00 89.69 130 LEU A N 1
ATOM 1018 C CA . LEU A 1 130 ? 2.976 -0.938 -11.726 1.00 89.69 130 LEU A CA 1
ATOM 1019 C C . LEU A 1 130 ? 2.323 -1.480 -12.999 1.00 89.69 130 LEU A C 1
ATOM 1021 O O . LEU A 1 130 ? 2.655 -1.062 -14.112 1.00 89.69 130 LEU A O 1
ATOM 1025 N N . ALA A 1 131 ? 1.338 -2.362 -12.822 1.00 77.62 131 ALA A N 1
ATOM 1026 C CA . ALA A 1 131 ? 0.472 -2.796 -13.910 1.00 77.62 131 ALA A CA 1
ATOM 1027 C C . ALA A 1 131 ? -0.151 -1.557 -14.572 1.00 77.62 131 ALA A C 1
ATOM 1029 O O . ALA A 1 131 ? -0.658 -0.684 -13.867 1.00 77.62 131 ALA A O 1
ATOM 1030 N N . THR A 1 132 ? -0.103 -1.483 -15.905 1.00 82.88 132 THR A N 1
ATOM 1031 C CA . THR A 1 132 ? -0.451 -0.322 -16.761 1.00 82.88 132 THR A CA 1
ATOM 1032 C C . THR A 1 132 ? 0.592 0.788 -16.938 1.00 82.88 132 THR A C 1
ATOM 1034 O O . THR A 1 132 ? 0.316 1.749 -17.650 1.00 82.88 132 THR A O 1
ATOM 1037 N N . SER A 1 133 ? 1.800 0.640 -16.387 1.00 91.50 133 SER A N 1
ATOM 1038 C CA . SER A 1 133 ? 2.986 1.376 -16.865 1.00 91.50 133 SER A CA 1
ATOM 1039 C C . SER A 1 133 ? 3.781 0.541 -17.878 1.00 91.50 133 SER A C 1
ATOM 1041 O O . SER A 1 133 ? 3.529 -0.662 -18.011 1.00 91.50 133 SER A O 1
ATOM 1043 N N . SER A 1 134 ? 4.701 1.169 -18.617 1.00 95.50 134 SER A N 1
ATOM 1044 C CA . SER A 1 134 ? 5.535 0.459 -19.594 1.00 95.50 134 SER A CA 1
ATOM 1045 C C . SER A 1 134 ? 6.410 -0.587 -18.905 1.00 95.50 134 SER A C 1
ATOM 1047 O O . SER A 1 134 ? 7.028 -0.283 -17.891 1.00 95.50 134 SER A O 1
ATOM 1049 N N . PHE A 1 135 ? 6.553 -1.780 -19.484 1.00 96.25 135 PHE A N 1
ATOM 1050 C CA . PHE A 1 135 ? 7.562 -2.736 -19.037 1.00 96.25 135 PHE A CA 1
ATOM 1051 C C . PHE A 1 135 ? 8.960 -2.105 -19.068 1.00 96.25 135 PHE A C 1
ATOM 1053 O O . PHE A 1 135 ? 9.271 -1.362 -20.010 1.00 96.25 135 PHE A O 1
ATOM 1060 N N . PRO A 1 136 ? 9.833 -2.434 -18.097 1.00 96.94 136 PRO A N 1
ATOM 1061 C CA . PRO A 1 136 ? 11.137 -1.803 -17.927 1.00 96.94 136 PRO A CA 1
ATOM 1062 C C . PRO A 1 136 ? 12.189 -2.377 -18.896 1.00 96.94 136 PRO A C 1
ATOM 1064 O O . PRO A 1 136 ? 13.268 -2.790 -18.487 1.00 96.94 136 PRO A O 1
ATOM 1067 N N . ILE A 1 137 ? 11.864 -2.411 -20.190 1.00 97.00 137 ILE A N 1
ATOM 1068 C CA . ILE A 1 137 ? 12.739 -2.845 -21.293 1.00 97.00 137 ILE A CA 1
ATOM 1069 C C . ILE A 1 137 ? 13.337 -1.661 -22.080 1.00 97.00 137 ILE A C 1
ATOM 1071 O O . ILE A 1 137 ? 14.164 -1.853 -22.976 1.00 97.00 137 ILE A O 1
ATOM 1075 N N . GLY A 1 138 ? 12.932 -0.435 -21.728 1.00 94.44 138 GLY A N 1
ATOM 1076 C CA . GLY A 1 138 ? 13.290 0.812 -22.399 1.00 94.44 138 GLY A CA 1
ATOM 1077 C C . GLY A 1 138 ? 12.644 0.990 -23.775 1.00 94.44 138 GLY A C 1
ATOM 1078 O O . GLY A 1 138 ? 11.802 0.200 -24.203 1.00 94.44 138 GLY A O 1
ATOM 1079 N N . GLY A 1 139 ? 13.071 2.036 -24.481 1.00 94.88 139 GLY A N 1
ATOM 1080 C CA . GLY A 1 139 ? 12.524 2.443 -25.776 1.00 94.88 139 GLY A CA 1
ATOM 1081 C C . GLY A 1 139 ? 11.910 3.840 -25.740 1.00 94.88 139 GLY A C 1
ATOM 1082 O O . GLY A 1 139 ? 11.530 4.343 -24.684 1.00 94.88 139 GLY A O 1
ATOM 1083 N N . LYS A 1 140 ? 11.829 4.484 -26.908 1.00 94.38 140 LYS A N 1
ATOM 1084 C CA . LYS A 1 140 ? 11.131 5.770 -27.026 1.00 94.38 140 LYS A CA 1
ATOM 1085 C C . LYS A 1 140 ? 9.658 5.588 -26.674 1.00 94.38 140 LYS A C 1
ATOM 1087 O O . LYS A 1 140 ? 9.106 4.515 -26.902 1.00 94.38 140 LYS A O 1
ATOM 1092 N N . ASP A 1 141 ? 9.064 6.647 -26.140 1.00 95.12 141 ASP A N 1
ATOM 1093 C CA . ASP A 1 141 ? 7.659 6.687 -25.739 1.00 95.12 141 ASP A CA 1
ATOM 1094 C C . ASP A 1 141 ? 7.325 5.645 -24.665 1.00 95.12 141 ASP A C 1
ATOM 1096 O O . ASP A 1 141 ? 6.265 5.021 -24.678 1.00 95.12 141 ASP A O 1
ATOM 1100 N N . THR A 1 142 ? 8.245 5.447 -23.716 1.00 96.69 142 THR A N 1
ATOM 1101 C CA . THR A 1 142 ? 8.035 4.538 -22.585 1.00 96.69 142 THR A CA 1
ATOM 1102 C C . THR A 1 142 ? 8.249 5.231 -21.249 1.00 96.69 142 THR A C 1
ATOM 1104 O O . THR A 1 142 ? 9.104 6.108 -21.088 1.00 96.69 142 THR A O 1
ATOM 1107 N N . HIS A 1 143 ? 7.447 4.822 -20.268 1.00 97.69 143 HIS A N 1
ATOM 1108 C CA . HIS A 1 143 ? 7.613 5.217 -18.881 1.00 97.69 143 HIS A CA 1
ATOM 1109 C C . HIS A 1 143 ? 7.258 4.050 -17.954 1.00 97.69 143 HIS A C 1
ATOM 1111 O O . HIS A 1 143 ? 6.080 3.764 -17.728 1.00 97.69 143 HIS A O 1
ATOM 1117 N N . ALA A 1 144 ? 8.275 3.368 -17.422 1.00 97.94 144 ALA A N 1
ATOM 1118 C CA . ALA A 1 144 ? 8.068 2.308 -16.435 1.00 97.94 144 ALA A CA 1
ATOM 1119 C C . ALA A 1 144 ? 7.961 2.882 -15.020 1.00 97.94 144 ALA A C 1
ATOM 1121 O O . ALA A 1 144 ? 8.671 3.825 -14.663 1.00 97.94 144 ALA A O 1
ATOM 1122 N N . VAL A 1 145 ? 7.113 2.288 -14.182 1.00 97.88 145 VAL A N 1
ATOM 1123 C CA . VAL A 1 145 ? 6.958 2.708 -12.786 1.00 97.88 145 VAL A CA 1
ATOM 1124 C C . VAL A 1 145 ? 7.269 1.539 -11.860 1.00 97.88 145 VAL A C 1
ATOM 1126 O O . VAL A 1 145 ? 6.575 0.522 -11.849 1.00 97.88 145 VAL A O 1
ATOM 1129 N N . LEU A 1 146 ? 8.320 1.700 -11.057 1.00 98.12 146 LEU A N 1
ATOM 1130 C CA . LEU A 1 146 ? 8.810 0.701 -10.112 1.00 98.12 146 LEU A CA 1
ATOM 1131 C C . LEU A 1 146 ? 8.540 1.163 -8.682 1.00 98.12 146 LEU A C 1
ATOM 1133 O O . LEU A 1 146 ? 8.970 2.235 -8.269 1.00 98.12 146 LEU A O 1
ATOM 1137 N N . THR A 1 147 ? 7.831 0.351 -7.912 1.00 95.19 147 THR A N 1
ATOM 1138 C CA . THR A 1 147 ? 7.341 0.688 -6.573 1.00 95.19 147 THR A CA 1
ATOM 1139 C C . THR A 1 147 ? 8.047 -0.153 -5.521 1.00 95.19 147 THR A C 1
ATOM 1141 O O . THR A 1 147 ? 8.228 -1.353 -5.698 1.00 95.19 147 THR A O 1
ATOM 1144 N N . GLY A 1 148 ? 8.406 0.455 -4.395 1.00 90.94 148 GLY A N 1
ATOM 1145 C CA . GLY A 1 148 ? 8.970 -0.249 -3.245 1.00 90.94 148 GLY A CA 1
ATOM 1146 C C . GLY A 1 148 ? 8.434 0.310 -1.933 1.00 90.94 148 GLY A C 1
ATOM 1147 O O . GLY A 1 148 ? 7.924 1.429 -1.878 1.00 90.94 148 GLY A O 1
ATOM 1148 N N . HIS A 1 149 ? 8.523 -0.474 -0.861 1.00 83.62 149 HIS A N 1
ATOM 1149 C CA . HIS A 1 149 ? 8.166 -0.003 0.474 1.00 83.62 149 HIS A CA 1
ATOM 1150 C C . HIS A 1 149 ? 9.261 0.875 1.102 1.00 83.62 149 HIS A C 1
ATOM 1152 O O . HIS A 1 149 ? 10.454 0.703 0.856 1.00 83.62 149 HIS A O 1
ATOM 1158 N N . THR A 1 150 ? 8.832 1.771 1.994 1.00 77.62 150 THR A N 1
ATOM 1159 C CA . THR A 1 150 ? 9.692 2.544 2.900 1.00 77.62 150 THR A CA 1
ATOM 1160 C C . THR A 1 150 ? 9.333 2.205 4.344 1.00 77.62 150 THR A C 1
ATOM 1162 O O . THR A 1 150 ? 8.158 2.225 4.718 1.00 77.62 150 THR A O 1
ATOM 1165 N N . GLY A 1 151 ? 10.351 1.932 5.162 1.00 70.44 151 GLY A N 1
ATOM 1166 C CA . GLY A 1 151 ? 10.224 1.742 6.607 1.00 70.44 151 GLY A CA 1
ATOM 1167 C C . GLY A 1 151 ? 9.629 0.414 7.054 1.00 70.44 151 GLY A C 1
ATOM 1168 O O . GLY A 1 151 ? 8.916 0.382 8.058 1.00 70.44 151 GLY A O 1
ATOM 1169 N N . LEU A 1 152 ? 9.908 -0.682 6.341 1.00 69.44 152 LEU A N 1
ATOM 1170 C CA . LEU A 1 152 ? 9.629 -2.015 6.877 1.00 69.44 152 LEU A CA 1
ATOM 1171 C C . LEU A 1 152 ? 10.606 -2.324 8.016 1.00 69.44 152 LEU A C 1
ATOM 1173 O O . LEU A 1 152 ? 11.790 -2.009 7.944 1.00 69.44 152 LEU A O 1
ATOM 1177 N N . SER A 1 153 ? 10.120 -2.988 9.065 1.00 65.31 153 SER A N 1
ATOM 1178 C CA . SER A 1 153 ? 10.971 -3.416 10.184 1.00 65.31 153 SER A CA 1
ATOM 1179 C C . SER A 1 153 ? 11.961 -4.514 9.799 1.00 65.31 153 SER A C 1
ATOM 1181 O O . SER A 1 153 ? 12.938 -4.725 10.512 1.00 65.31 153 SER A O 1
ATOM 1183 N N . SER A 1 154 ? 11.674 -5.236 8.714 1.00 69.31 154 SER A N 1
ATOM 1184 C CA . SER A 1 154 ? 12.417 -6.412 8.271 1.00 69.31 154 SER A CA 1
ATOM 1185 C C . SER A 1 154 ? 13.385 -6.155 7.118 1.00 69.31 154 SER A C 1
ATOM 1187 O O . SER A 1 154 ? 14.267 -6.985 6.913 1.00 69.31 154 SER A O 1
ATOM 1189 N N . ALA A 1 155 ? 13.221 -5.061 6.363 1.00 76.88 155 ALA A N 1
ATOM 1190 C CA . ALA A 1 155 ? 13.956 -4.805 5.126 1.00 76.88 155 ALA A CA 1
ATOM 1191 C C . ALA A 1 155 ? 13.991 -3.312 4.759 1.00 76.88 155 ALA A C 1
ATOM 1193 O O . ALA A 1 155 ? 12.997 -2.598 4.891 1.00 76.88 155 ALA A O 1
ATOM 1194 N N . LYS A 1 156 ? 15.121 -2.844 4.224 1.00 80.12 156 LYS A N 1
ATOM 1195 C CA . LYS A 1 156 ? 15.294 -1.452 3.798 1.00 80.12 156 LYS A CA 1
ATOM 1196 C C . LYS A 1 156 ? 14.496 -1.111 2.533 1.00 80.12 156 LYS A C 1
ATOM 1198 O O . LYS A 1 156 ? 13.835 -0.077 2.520 1.00 80.12 156 LYS A O 1
ATOM 1203 N N . ILE A 1 157 ? 14.544 -1.936 1.485 1.00 88.06 157 ILE A N 1
ATOM 1204 C CA . ILE A 1 157 ? 13.905 -1.693 0.170 1.00 88.06 157 ILE A CA 1
ATOM 1205 C C . ILE A 1 157 ? 14.160 -0.255 -0.339 1.00 88.06 157 ILE A C 1
ATOM 1207 O O . ILE A 1 157 ? 15.305 0.086 -0.628 1.00 88.06 157 ILE A O 1
ATOM 1211 N N . PHE A 1 158 ? 13.143 0.613 -0.397 1.00 92.75 158 PHE A N 1
ATOM 1212 C CA . PHE A 1 158 ? 13.238 2.011 -0.843 1.00 92.75 158 PHE A CA 1
ATOM 1213 C C . PHE A 1 158 ? 13.288 3.011 0.317 1.00 92.75 158 PHE A C 1
ATOM 1215 O O . PHE A 1 158 ? 13.085 4.209 0.126 1.00 92.75 158 PHE A O 1
ATOM 1222 N N . THR A 1 159 ? 13.600 2.561 1.533 1.00 84.88 159 THR A N 1
ATOM 1223 C CA . THR A 1 159 ? 13.737 3.449 2.699 1.00 84.88 159 THR A CA 1
ATOM 1224 C C . THR A 1 159 ? 14.734 4.579 2.454 1.00 84.88 159 THR A C 1
ATOM 1226 O O . THR A 1 159 ? 14.439 5.709 2.824 1.00 84.88 159 THR A O 1
ATOM 1229 N N . ASP A 1 160 ? 15.840 4.310 1.753 1.00 89.62 160 ASP A N 1
ATOM 1230 C CA . ASP A 1 160 ? 16.868 5.322 1.463 1.00 89.62 160 ASP A CA 1
ATOM 1231 C C . ASP A 1 160 ? 16.711 5.956 0.073 1.00 89.62 160 ASP A C 1
ATOM 1233 O O . ASP A 1 160 ? 17.625 6.612 -0.420 1.00 89.62 160 ASP A O 1
ATOM 1237 N N . LEU A 1 161 ? 15.551 5.802 -0.576 1.00 92.62 161 LEU A N 1
ATOM 1238 C CA . LEU A 1 161 ? 15.279 6.477 -1.849 1.00 92.62 161 LEU A CA 1
ATOM 1239 C C . LEU A 1 161 ? 15.317 8.011 -1.692 1.00 92.62 161 LEU A C 1
ATOM 1241 O O . LEU A 1 161 ? 15.650 8.721 -2.637 1.00 92.62 161 LEU A O 1
ATOM 1245 N N . THR A 1 162 ? 15.058 8.522 -0.480 1.00 90.25 162 THR A N 1
ATOM 1246 C CA . THR A 1 162 ? 15.227 9.938 -0.101 1.00 90.25 162 THR A CA 1
ATOM 1247 C C . THR A 1 162 ? 16.658 10.439 -0.235 1.00 90.25 162 THR A C 1
ATOM 1249 O O . THR A 1 162 ? 16.867 11.643 -0.359 1.00 90.25 162 THR A O 1
ATOM 1252 N N . GLU A 1 163 ? 17.644 9.541 -0.213 1.00 89.69 163 GLU A N 1
ATOM 1253 C CA . GLU A 1 163 ? 19.049 9.917 -0.303 1.00 89.69 163 GLU A CA 1
ATOM 1254 C C . GLU A 1 163 ? 19.502 10.112 -1.751 1.00 89.69 163 GLU A C 1
ATOM 1256 O O . GLU A 1 163 ? 20.581 10.671 -1.963 1.00 89.69 163 GLU A O 1
ATOM 1261 N N . MET A 1 164 ? 18.723 9.674 -2.748 1.00 93.56 164 MET A N 1
ATOM 1262 C CA . MET A 1 164 ? 19.046 9.871 -4.163 1.00 93.56 164 MET A CA 1
ATOM 1263 C C . MET A 1 164 ? 19.042 11.357 -4.542 1.00 93.56 164 MET A C 1
ATOM 1265 O O . MET A 1 164 ? 18.302 12.169 -3.990 1.00 93.56 164 MET A O 1
ATOM 1269 N N . LYS A 1 165 ? 19.895 11.724 -5.498 1.00 95.00 165 LYS A N 1
ATOM 1270 C CA . LYS A 1 165 ? 20.068 13.090 -6.000 1.00 95.00 165 LYS A CA 1
ATOM 1271 C C . LYS A 1 165 ? 19.967 13.112 -7.520 1.00 95.00 165 LYS A C 1
ATOM 1273 O O . LYS A 1 165 ? 20.235 12.115 -8.186 1.00 95.00 165 LYS A O 1
ATOM 1278 N N . LYS A 1 166 ? 19.629 14.278 -8.081 1.00 97.00 166 LYS A N 1
ATOM 1279 C CA . LYS A 1 166 ? 19.757 14.506 -9.528 1.00 97.00 166 LYS A CA 1
ATOM 1280 C C . LYS A 1 166 ? 21.189 14.197 -9.972 1.00 97.00 166 LYS A C 1
ATOM 1282 O O . LYS A 1 166 ? 22.136 14.623 -9.315 1.00 97.00 166 LYS A O 1
ATOM 1287 N N . GLY A 1 167 ? 21.325 13.468 -11.074 1.00 96.06 167 GLY A N 1
ATOM 1288 C CA . GLY A 1 167 ? 22.602 12.984 -11.596 1.00 96.06 167 GLY A CA 1
ATOM 1289 C C . GLY A 1 167 ? 23.024 11.599 -11.098 1.00 96.06 167 GLY A C 1
ATOM 1290 O O . GLY A 1 167 ? 23.912 11.018 -11.712 1.00 96.06 167 GLY A O 1
ATOM 1291 N N . ASP A 1 168 ? 22.394 11.046 -10.055 1.00 96.38 168 ASP A N 1
ATOM 1292 C CA . ASP A 1 168 ? 22.645 9.657 -9.655 1.00 96.38 168 ASP A CA 1
ATOM 1293 C C . ASP A 1 168 ? 22.165 8.671 -10.723 1.00 96.38 168 ASP A C 1
ATOM 1295 O O . ASP A 1 168 ? 21.266 8.973 -11.510 1.00 96.38 168 ASP A O 1
ATOM 1299 N N . PHE A 1 169 ? 22.723 7.463 -10.696 1.00 97.25 169 PHE A N 1
ATOM 1300 C CA . PHE A 1 169 ? 22.370 6.388 -11.614 1.00 97.25 169 PHE A CA 1
ATOM 1301 C C . PHE A 1 169 ? 21.632 5.253 -10.910 1.00 97.25 169 PHE A C 1
ATOM 1303 O O . PHE A 1 169 ? 21.926 4.903 -9.763 1.00 97.25 169 PHE A O 1
ATOM 1310 N N . PHE A 1 170 ? 20.710 4.642 -11.643 1.00 98.31 170 PHE A N 1
ATOM 1311 C CA . PHE A 1 170 ? 20.170 3.326 -11.339 1.00 98.31 170 PHE A CA 1
ATOM 1312 C C . PHE A 1 170 ? 20.102 2.481 -12.610 1.00 98.31 170 PHE A C 1
ATOM 1314 O O . PHE A 1 170 ? 20.061 2.999 -13.728 1.00 98.31 170 PHE A O 1
ATOM 1321 N N . PHE A 1 171 ? 20.109 1.167 -12.421 1.00 98.38 171 PHE A N 1
ATOM 1322 C CA . PHE A 1 171 ? 20.251 0.187 -13.485 1.00 98.38 171 PHE A CA 1
ATOM 1323 C C . PHE A 1 171 ? 19.146 -0.844 -13.395 1.00 98.38 171 PHE A C 1
ATOM 1325 O O . PHE A 1 171 ? 18.840 -1.343 -12.313 1.00 98.38 171 PHE A O 1
ATOM 1332 N N . ILE A 1 172 ? 18.581 -1.183 -14.542 1.00 98.38 172 ILE A N 1
ATOM 1333 C CA . ILE A 1 172 ? 17.597 -2.248 -14.667 1.00 98.38 172 ILE A CA 1
ATOM 1334 C C . ILE A 1 172 ? 18.209 -3.322 -15.547 1.00 98.38 172 ILE A C 1
ATOM 1336 O O . ILE A 1 172 ? 18.666 -3.045 -16.658 1.00 98.38 172 ILE A O 1
ATOM 1340 N N . HIS A 1 173 ? 18.219 -4.541 -15.032 1.00 97.00 173 HIS A N 1
ATOM 1341 C CA . HIS A 1 173 ? 18.673 -5.716 -15.754 1.00 97.00 173 HIS A CA 1
ATOM 1342 C C . HIS A 1 173 ? 17.463 -6.600 -16.034 1.00 97.00 173 HIS A C 1
ATOM 1344 O O . HIS A 1 173 ? 16.785 -7.040 -15.104 1.00 97.00 173 HIS A O 1
ATOM 1350 N N . VAL A 1 174 ? 17.174 -6.808 -17.315 1.00 96.00 174 VAL A N 1
ATOM 1351 C CA . VAL A 1 174 ? 16.035 -7.592 -17.807 1.00 96.00 174 VAL A CA 1
ATOM 1352 C C . VAL A 1 174 ? 16.546 -8.478 -18.932 1.00 96.00 174 VAL A C 1
ATOM 1354 O O . VAL A 1 174 ? 16.974 -7.968 -19.965 1.00 96.00 174 VAL A O 1
ATOM 1357 N N . LEU A 1 175 ? 16.501 -9.794 -18.738 1.00 92.81 175 LEU A N 1
ATOM 1358 C CA . LEU A 1 175 ? 17.038 -10.791 -19.665 1.00 92.81 175 LEU A CA 1
ATOM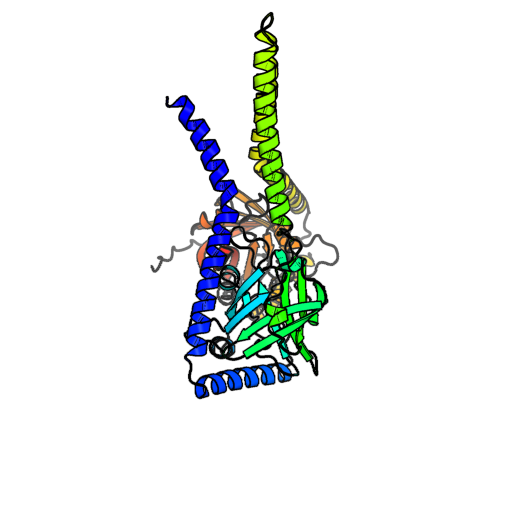 1359 C C . LEU A 1 175 ? 18.514 -10.499 -20.004 1.00 92.81 175 LEU A C 1
ATOM 1361 O O . LEU A 1 175 ? 19.349 -10.410 -19.107 1.00 92.81 175 LEU A O 1
ATOM 1365 N N . ASP A 1 176 ? 18.827 -10.316 -21.288 1.00 90.00 176 ASP A N 1
ATOM 1366 C CA . ASP A 1 176 ? 20.146 -9.957 -21.814 1.00 90.00 176 ASP A CA 1
ATOM 1367 C C . ASP A 1 176 ? 20.429 -8.439 -21.785 1.00 90.00 176 ASP A C 1
ATOM 1369 O O . ASP A 1 176 ? 21.508 -7.996 -22.190 1.00 90.00 176 ASP A O 1
ATOM 1373 N N . LYS A 1 177 ? 19.474 -7.607 -21.344 1.00 93.38 177 LYS A N 1
ATOM 1374 C CA . LYS A 1 177 ? 19.584 -6.143 -21.382 1.00 93.38 177 LYS A CA 1
ATOM 1375 C C . LYS A 1 177 ? 20.034 -5.550 -20.058 1.00 93.38 177 LYS A C 1
ATOM 1377 O O . LYS A 1 177 ? 19.478 -5.833 -19.001 1.00 93.38 177 LYS A O 1
ATOM 1382 N N . LYS A 1 178 ? 20.977 -4.610 -20.166 1.00 96.50 178 LYS A N 1
ATOM 1383 C CA . LYS A 1 178 ? 21.411 -3.709 -19.093 1.00 96.50 178 LYS A CA 1
ATOM 1384 C C . LYS A 1 178 ? 21.027 -2.280 -19.458 1.00 96.50 178 LYS A C 1
ATOM 1386 O O . LYS A 1 178 ? 21.512 -1.734 -20.451 1.00 96.50 178 LYS A O 1
ATOM 1391 N N . LEU A 1 179 ? 20.122 -1.685 -18.691 1.00 98.06 179 LEU A N 1
ATOM 1392 C CA . LEU A 1 179 ? 19.555 -0.365 -18.959 1.00 98.06 179 LEU A CA 1
ATOM 1393 C C . LEU A 1 179 ? 20.019 0.606 -17.873 1.00 98.06 179 LEU A C 1
ATOM 1395 O O . LEU A 1 179 ? 19.763 0.369 -16.696 1.00 98.06 179 LEU A O 1
ATOM 1399 N N . ALA A 1 180 ? 20.687 1.692 -18.262 1.00 98.31 180 ALA A N 1
ATOM 1400 C CA . ALA A 1 180 ? 21.133 2.741 -17.348 1.00 98.31 180 ALA A CA 1
ATOM 1401 C C . ALA A 1 180 ? 20.192 3.949 -17.403 1.00 98.31 180 ALA A C 1
ATOM 1403 O O . ALA A 1 180 ? 19.853 4.433 -18.487 1.00 98.31 180 ALA A O 1
ATOM 1404 N N . TYR A 1 181 ? 19.818 4.462 -16.235 1.00 98.56 181 TYR A N 1
ATOM 1405 C CA . TYR A 1 181 ? 18.989 5.651 -16.085 1.00 98.56 181 TYR A CA 1
ATOM 1406 C C . TYR A 1 181 ? 19.669 6.644 -15.151 1.00 98.56 181 TYR A C 1
ATOM 1408 O O . TYR A 1 181 ? 20.131 6.276 -14.070 1.00 98.56 181 TYR A O 1
ATOM 1416 N N . ARG A 1 182 ? 19.703 7.915 -15.559 1.00 98.25 182 ARG A N 1
ATOM 1417 C CA . ARG A 1 182 ? 20.241 9.018 -14.759 1.00 98.25 182 ARG A CA 1
ATOM 1418 C C . ARG A 1 182 ? 19.096 9.847 -14.196 1.00 98.25 182 ARG A C 1
ATOM 1420 O O . ARG A 1 182 ? 18.247 10.304 -14.957 1.00 98.25 182 ARG A O 1
ATOM 1427 N N . VAL A 1 183 ? 19.086 10.071 -12.885 1.00 98.50 183 VAL A N 1
ATOM 1428 C CA . VAL A 1 183 ? 18.033 10.829 -12.200 1.00 98.50 183 VAL A CA 1
ATOM 1429 C C . VAL A 1 183 ? 17.992 12.268 -12.708 1.00 98.50 183 VAL A C 1
ATOM 1431 O O . VAL A 1 183 ? 18.968 13.009 -12.571 1.00 98.50 183 VAL A O 1
ATOM 1434 N N . ASP A 1 184 ? 16.852 12.686 -13.251 1.00 98.06 184 ASP A N 1
ATOM 1435 C CA . ASP A 1 184 ? 16.618 14.040 -13.765 1.00 98.06 184 ASP A CA 1
ATOM 1436 C C . ASP A 1 184 ? 15.635 14.835 -12.885 1.00 98.06 184 ASP A C 1
ATOM 1438 O O . ASP A 1 184 ? 15.750 16.061 -12.755 1.00 98.06 184 ASP A O 1
ATOM 1442 N N . GLN A 1 185 ? 14.712 14.140 -12.212 1.00 97.94 185 GLN A N 1
ATOM 1443 C CA . GLN A 1 185 ? 13.668 14.746 -11.392 1.00 97.94 185 GLN A CA 1
ATOM 1444 C C . GLN A 1 185 ? 13.420 13.966 -10.094 1.00 97.94 185 GLN A C 1
ATOM 1446 O O . GLN A 1 185 ? 13.360 12.741 -10.074 1.00 97.94 185 GLN A O 1
ATOM 1451 N N . ILE A 1 186 ? 13.241 14.707 -8.997 1.00 98.06 186 ILE A N 1
ATOM 1452 C CA . ILE A 1 186 ? 12.796 14.181 -7.703 1.00 98.06 186 ILE A CA 1
ATOM 1453 C C . ILE A 1 186 ? 11.654 15.069 -7.221 1.00 98.06 186 ILE A C 1
ATOM 1455 O O . ILE A 1 186 ? 11.804 16.293 -7.175 1.00 98.06 186 ILE A O 1
ATOM 1459 N N . THR A 1 187 ? 10.509 14.480 -6.893 1.00 96.19 187 THR A N 1
ATOM 1460 C CA . THR A 1 187 ? 9.303 15.236 -6.525 1.00 96.19 187 THR A CA 1
ATOM 1461 C C . THR A 1 187 ? 8.498 14.492 -5.468 1.00 96.19 187 THR A C 1
ATOM 1463 O O . THR A 1 187 ? 8.493 13.264 -5.426 1.00 96.19 187 THR A O 1
ATOM 1466 N N . VAL A 1 188 ? 7.811 15.240 -4.603 1.00 93.31 188 VAL A N 1
ATOM 1467 C CA . VAL A 1 188 ? 6.856 14.687 -3.639 1.00 93.31 188 VAL A CA 1
ATOM 1468 C C . VAL A 1 188 ? 5.449 15.090 -4.054 1.00 93.31 188 VAL A C 1
ATOM 1470 O O . VAL A 1 188 ? 5.165 16.280 -4.165 1.00 93.31 188 VAL A O 1
ATOM 1473 N N . VAL A 1 189 ? 4.576 14.105 -4.252 1.00 86.25 189 VAL A N 1
ATOM 1474 C CA . VAL A 1 189 ? 3.203 14.305 -4.734 1.00 86.25 189 VAL A CA 1
ATOM 1475 C C . VAL A 1 189 ? 2.178 13.668 -3.799 1.00 86.25 189 VAL A C 1
ATOM 1477 O O . VAL A 1 189 ? 2.500 12.815 -2.966 1.00 86.25 189 VAL A O 1
ATOM 1480 N N . GLU A 1 190 ? 0.922 14.082 -3.934 1.00 84.69 190 GLU A N 1
ATOM 1481 C CA . GLU A 1 190 ? -0.195 13.412 -3.270 1.00 84.69 190 GLU A CA 1
ATOM 1482 C C . GLU A 1 190 ? -0.486 12.053 -3.939 1.00 84.69 190 GLU A C 1
ATOM 1484 O O . GLU A 1 190 ? -0.315 11.930 -5.149 1.00 84.69 190 GLU A O 1
ATOM 1489 N N . PRO A 1 191 ? -0.989 11.029 -3.221 1.00 77.31 191 PRO A N 1
ATOM 1490 C CA . PRO A 1 191 ? -1.200 9.694 -3.795 1.00 77.31 191 PRO A CA 1
ATOM 1491 C C . PRO A 1 191 ? -2.128 9.651 -5.018 1.00 77.31 191 PRO A C 1
ATOM 1493 O O . PRO A 1 191 ? -2.057 8.728 -5.818 1.00 77.31 191 PRO A O 1
ATOM 1496 N N . GLN A 1 192 ? -3.056 10.600 -5.144 1.00 75.19 192 GLN A N 1
ATOM 1497 C CA . GLN A 1 192 ? -3.955 10.712 -6.299 1.00 75.19 192 GLN A CA 1
ATOM 1498 C C . GLN A 1 192 ? -3.343 11.442 -7.501 1.00 75.19 192 GLN A C 1
ATOM 1500 O O . GLN A 1 192 ? -3.959 11.442 -8.562 1.00 75.19 192 GLN A O 1
ATOM 1505 N N . ASP A 1 193 ? -2.186 12.081 -7.342 1.00 79.75 193 ASP A N 1
ATOM 1506 C CA . ASP A 1 193 ? -1.539 12.828 -8.412 1.00 79.75 193 ASP A CA 1
ATOM 1507 C C . ASP A 1 193 ? -0.568 11.926 -9.183 1.00 79.75 193 ASP A C 1
ATOM 1509 O O . ASP A 1 193 ? 0.570 11.697 -8.778 1.00 79.75 193 ASP A O 1
ATOM 1513 N N . THR A 1 194 ? -1.057 11.368 -10.289 1.00 87.19 194 THR A N 1
ATOM 1514 C CA . THR A 1 194 ? -0.320 10.431 -11.153 1.00 87.19 194 THR A CA 1
ATOM 1515 C C . THR A 1 194 ? 0.153 11.069 -12.457 1.00 87.19 194 THR A C 1
ATOM 1517 O O . THR A 1 194 ? 0.574 10.362 -13.374 1.00 87.19 194 THR A O 1
ATOM 1520 N N . LYS A 1 195 ? 0.094 12.404 -12.565 1.00 90.62 195 LYS A N 1
ATOM 1521 C CA . LYS A 1 195 ? 0.483 13.135 -13.783 1.00 90.62 195 LYS A CA 1
ATOM 1522 C C . LYS A 1 195 ? 1.950 12.913 -14.141 1.00 90.62 195 LYS A C 1
ATOM 1524 O O . LYS A 1 195 ? 2.273 12.673 -15.296 1.00 90.62 195 LYS A O 1
ATOM 1529 N N . GLU A 1 196 ? 2.815 12.904 -13.133 1.00 91.88 196 GLU A N 1
ATOM 1530 C CA . GLU A 1 196 ? 4.259 12.702 -13.297 1.00 91.88 196 GLU A CA 1
ATOM 1531 C C . GLU A 1 196 ? 4.640 11.270 -13.702 1.00 91.88 196 GLU A C 1
ATOM 1533 O O . GLU A 1 196 ? 5.790 11.026 -14.053 1.00 91.88 196 GLU A O 1
ATOM 1538 N N . LEU A 1 197 ? 3.696 10.323 -13.655 1.00 93.56 197 LEU A N 1
ATOM 1539 C CA . LEU A 1 197 ? 3.919 8.922 -14.018 1.00 93.56 197 LEU A CA 1
ATOM 1540 C C . LEU A 1 197 ? 3.544 8.616 -15.476 1.00 93.56 197 LEU A C 1
ATOM 1542 O O . LEU A 1 197 ? 3.802 7.514 -15.947 1.00 93.56 197 LEU A O 1
ATOM 1546 N N . GLN A 1 198 ? 2.916 9.560 -16.186 1.00 91.69 198 GLN A N 1
ATOM 1547 C CA . GLN A 1 198 ? 2.450 9.348 -17.559 1.00 91.69 198 GLN A CA 1
ATOM 1548 C C . GLN A 1 198 ? 3.615 9.210 -18.545 1.00 91.69 198 GLN A C 1
ATOM 1550 O O . GLN A 1 198 ? 4.700 9.763 -18.336 1.00 91.69 198 GLN A O 1
ATOM 1555 N N . ILE A 1 199 ? 3.369 8.503 -19.648 1.00 92.75 199 ILE A N 1
ATOM 1556 C CA . ILE A 1 199 ? 4.313 8.422 -20.765 1.00 92.75 199 ILE A CA 1
ATOM 1557 C C . ILE A 1 199 ? 4.516 9.821 -21.358 1.00 92.75 199 ILE A C 1
ATOM 1559 O O . ILE A 1 199 ? 3.562 10.576 -21.541 1.00 92.75 199 ILE A O 1
ATOM 1563 N N . MET A 1 200 ? 5.774 10.162 -21.638 1.00 90.88 200 MET A N 1
ATOM 1564 C CA . MET A 1 200 ? 6.159 11.426 -22.261 1.00 90.88 200 MET A CA 1
ATOM 1565 C C . MET A 1 200 ? 6.700 11.154 -23.660 1.00 90.88 200 MET A C 1
ATOM 1567 O O . MET A 1 200 ? 7.622 10.352 -23.821 1.00 90.88 200 MET A O 1
ATOM 1571 N N . GLU A 1 201 ? 6.142 11.845 -24.650 1.00 90.50 201 GLU A N 1
ATOM 1572 C CA . GLU A 1 201 ? 6.514 11.681 -26.053 1.00 90.50 201 GLU A CA 1
ATOM 1573 C C . GLU A 1 201 ? 8.017 11.932 -26.274 1.00 90.50 201 GLU A C 1
ATOM 1575 O O . GLU A 1 201 ? 8.617 12.874 -25.745 1.00 90.50 201 GLU A O 1
ATOM 1580 N N . GLY A 1 202 ? 8.648 11.038 -27.029 1.00 92.88 202 GLY A N 1
ATOM 1581 C CA . GLY A 1 202 ? 10.067 11.029 -27.349 1.00 92.88 202 GLY A CA 1
ATOM 1582 C C . GLY A 1 202 ? 10.995 10.651 -26.190 1.00 92.88 202 GLY A C 1
ATOM 1583 O O . GLY A 1 202 ? 12.215 10.742 -26.361 1.00 92.88 202 GLY A O 1
ATOM 1584 N N . LYS A 1 203 ? 10.478 10.248 -25.019 1.00 96.00 203 LYS A N 1
ATOM 1585 C CA . LYS A 1 203 ? 11.287 9.934 -23.826 1.00 96.00 203 LYS A CA 1
ATOM 1586 C C . LYS A 1 203 ? 11.272 8.445 -23.468 1.00 96.00 203 LYS A C 1
ATOM 1588 O O . LYS A 1 203 ? 10.322 7.730 -23.758 1.00 96.00 203 LYS A O 1
ATOM 1593 N N . ASP A 1 204 ? 12.354 8.008 -22.828 1.00 98.06 204 ASP A N 1
ATOM 1594 C CA . ASP A 1 204 ? 12.502 6.703 -22.170 1.00 98.06 204 ASP A CA 1
ATOM 1595 C C . ASP A 1 204 ? 12.771 7.001 -20.690 1.00 98.06 204 ASP A C 1
ATOM 1597 O O . ASP A 1 204 ? 13.870 7.439 -20.318 1.00 98.06 204 ASP A O 1
ATOM 1601 N N . HIS A 1 205 ? 11.724 6.882 -19.873 1.00 98.44 205 HIS A N 1
ATOM 1602 C CA . HIS A 1 205 ? 11.751 7.210 -18.453 1.00 98.44 205 HIS A CA 1
ATOM 1603 C C . HIS A 1 205 ? 11.483 5.986 -17.585 1.00 98.44 205 HIS A C 1
ATOM 1605 O O . HIS A 1 205 ? 10.724 5.082 -17.933 1.00 98.44 205 HIS A O 1
ATOM 1611 N N . VAL A 1 206 ? 12.045 6.011 -16.381 1.00 98.69 206 VAL A N 1
ATOM 1612 C CA . VAL A 1 206 ? 11.612 5.138 -15.293 1.00 98.69 206 VAL A CA 1
ATOM 1613 C C . VAL A 1 206 ? 11.452 5.970 -14.038 1.00 98.69 206 VAL A C 1
ATOM 1615 O O . VAL A 1 206 ? 12.352 6.732 -13.688 1.00 98.69 206 VAL A O 1
ATOM 1618 N N . THR A 1 207 ? 10.334 5.804 -13.338 1.00 98.69 207 THR A N 1
ATOM 1619 C CA . THR A 1 207 ? 10.129 6.418 -12.024 1.00 98.69 207 THR A CA 1
ATOM 1620 C C . THR A 1 207 ? 10.143 5.365 -10.928 1.00 98.69 207 THR A C 1
ATOM 1622 O O . THR A 1 207 ? 9.358 4.417 -10.940 1.00 98.69 207 THR A O 1
ATOM 1625 N N . LEU A 1 208 ? 11.021 5.567 -9.948 1.00 98.56 208 LEU A N 1
ATOM 1626 C CA . LEU A 1 208 ? 11.035 4.835 -8.689 1.00 98.56 208 LEU A CA 1
ATOM 1627 C C . LEU A 1 208 ? 10.084 5.527 -7.706 1.00 98.56 208 LEU A C 1
ATOM 1629 O O . LEU A 1 208 ? 10.193 6.734 -7.475 1.00 98.56 208 LEU A O 1
ATOM 1633 N N . VAL A 1 209 ? 9.150 4.774 -7.129 1.00 96.94 209 VAL A N 1
ATOM 1634 C CA . VAL A 1 209 ? 8.078 5.302 -6.279 1.00 96.94 209 VAL A CA 1
ATOM 1635 C C . VAL A 1 209 ? 8.124 4.678 -4.894 1.00 96.94 209 VAL A C 1
ATOM 1637 O O . VAL A 1 209 ? 8.126 3.455 -4.745 1.00 96.94 209 VAL A O 1
ATOM 1640 N N . THR A 1 210 ? 8.076 5.523 -3.865 1.00 90.75 210 THR A N 1
ATOM 1641 C CA . THR A 1 210 ? 7.855 5.073 -2.487 1.00 90.75 210 THR A CA 1
ATOM 1642 C C . THR A 1 210 ? 6.931 6.001 -1.693 1.00 90.75 210 THR A C 1
ATOM 1644 O O . THR A 1 210 ? 6.589 7.100 -2.131 1.00 90.75 210 THR A O 1
ATOM 1647 N N . CYS A 1 211 ? 6.501 5.564 -0.510 1.00 86.75 211 CYS A N 1
ATOM 1648 C CA . CYS A 1 211 ? 5.761 6.380 0.448 1.00 86.75 211 CYS A CA 1
ATOM 1649 C C . CYS A 1 211 ? 6.678 7.367 1.188 1.00 86.75 211 CYS A C 1
ATOM 1651 O O . CYS A 1 211 ? 7.809 7.045 1.539 1.00 86.75 211 CYS A O 1
ATOM 1653 N N . THR A 1 212 ? 6.166 8.562 1.483 1.00 73.06 212 THR A N 1
ATOM 1654 C CA . THR A 1 212 ? 6.878 9.606 2.242 1.00 73.06 212 THR A CA 1
ATOM 1655 C C . THR A 1 212 ? 5.868 10.488 3.000 1.00 73.06 212 THR A C 1
ATOM 1657 O O . THR A 1 212 ? 4.701 10.495 2.610 1.00 73.06 212 THR A O 1
ATOM 1660 N N . PRO A 1 213 ? 6.236 11.217 4.072 1.00 70.19 213 PRO A N 1
ATOM 1661 C CA . PRO A 1 213 ? 7.452 11.066 4.866 1.00 70.19 213 PRO A CA 1
ATOM 1662 C C . PRO A 1 213 ? 7.432 9.772 5.686 1.00 70.19 213 PRO A C 1
ATOM 1664 O O . PRO A 1 213 ? 6.374 9.193 5.954 1.00 70.19 213 PRO A O 1
ATOM 1667 N N . TYR A 1 214 ? 8.622 9.317 6.076 1.00 64.50 214 TYR A N 1
ATOM 1668 C CA . TYR A 1 214 ? 8.829 8.066 6.805 1.00 64.50 214 TYR A CA 1
ATOM 1669 C C . TYR A 1 214 ? 7.896 7.934 8.021 1.00 64.50 214 TYR A C 1
ATOM 1671 O O . TYR A 1 214 ? 7.762 8.856 8.826 1.00 64.50 214 TYR A O 1
ATOM 1679 N N . GLY A 1 215 ? 7.239 6.779 8.164 1.00 58.38 215 GLY A N 1
ATOM 1680 C CA . GLY A 1 215 ? 6.337 6.482 9.286 1.00 58.38 215 GLY A CA 1
ATOM 1681 C C . GLY A 1 215 ? 4.971 7.186 9.235 1.00 58.38 215 GLY A C 1
ATOM 1682 O O . GLY A 1 215 ? 4.082 6.839 10.016 1.00 58.38 215 GLY A O 1
ATOM 1683 N N . VAL A 1 216 ? 4.772 8.128 8.306 1.00 67.44 216 VAL A N 1
ATOM 1684 C CA . VAL A 1 216 ? 3.478 8.778 8.031 1.00 67.44 216 VAL A CA 1
ATOM 1685 C C . VAL A 1 216 ? 2.868 8.227 6.743 1.00 67.44 216 VAL A C 1
ATOM 1687 O O . VAL A 1 216 ? 1.696 7.843 6.752 1.00 67.44 216 VAL A O 1
ATOM 1690 N N . ASN A 1 217 ? 3.680 8.113 5.684 1.00 70.81 217 ASN A N 1
ATOM 1691 C CA . ASN A 1 217 ? 3.352 7.470 4.408 1.00 70.81 217 ASN A CA 1
ATOM 1692 C C . ASN A 1 217 ? 2.095 8.030 3.706 1.00 70.81 217 ASN A C 1
ATOM 1694 O O . ASN A 1 217 ? 1.387 7.297 3.008 1.00 70.81 217 ASN A O 1
ATOM 1698 N N . ASP A 1 218 ? 1.785 9.315 3.901 1.00 65.62 218 ASP A N 1
ATOM 1699 C CA . ASP A 1 218 ? 0.608 9.970 3.322 1.00 65.62 218 ASP A CA 1
ATOM 1700 C C . ASP A 1 218 ? 0.855 10.607 1.947 1.00 65.62 218 ASP A C 1
ATOM 1702 O O . ASP A 1 218 ? -0.114 10.857 1.237 1.00 65.62 218 ASP A O 1
ATOM 1706 N N . LYS A 1 219 ? 2.116 10.766 1.533 1.00 80.12 219 LYS A N 1
ATOM 1707 C CA . LYS A 1 219 ? 2.545 11.249 0.212 1.00 80.12 219 LYS A CA 1
ATOM 1708 C C . LYS A 1 219 ? 3.358 10.198 -0.548 1.00 80.12 219 LYS A C 1
ATOM 1710 O O . LYS A 1 219 ? 3.632 9.101 -0.041 1.00 80.12 219 LYS A O 1
ATOM 1715 N N . ARG A 1 220 ? 3.734 10.518 -1.788 1.00 87.62 220 ARG A N 1
ATOM 1716 C CA . ARG A 1 220 ? 4.606 9.702 -2.645 1.00 87.62 220 ARG A CA 1
ATOM 1717 C C . ARG A 1 220 ? 5.874 10.464 -2.989 1.00 87.62 220 ARG A C 1
ATOM 1719 O O . ARG A 1 220 ? 5.794 11.615 -3.401 1.00 87.62 220 ARG A O 1
ATOM 1726 N N . LEU A 1 221 ? 7.023 9.821 -2.815 1.00 95.00 221 LEU A N 1
ATOM 1727 C CA . LEU A 1 221 ? 8.299 10.274 -3.354 1.00 95.00 221 LEU A CA 1
ATOM 1728 C C . LEU A 1 221 ? 8.483 9.624 -4.723 1.00 95.00 221 LEU A C 1
ATOM 1730 O O . LEU A 1 221 ? 8.444 8.397 -4.823 1.00 95.00 221 LEU A O 1
ATOM 1734 N N . LEU A 1 222 ? 8.684 10.454 -5.741 1.00 98.06 222 LEU A N 1
ATOM 1735 C CA . LEU A 1 222 ? 8.958 10.054 -7.115 1.00 98.06 222 LEU A CA 1
ATOM 1736 C C . LEU A 1 222 ? 10.407 10.412 -7.445 1.00 98.06 222 LEU A C 1
ATOM 1738 O O . LEU A 1 222 ? 10.779 11.583 -7.358 1.00 98.06 222 LEU A O 1
ATOM 1742 N N . VAL A 1 223 ? 11.208 9.420 -7.826 1.00 98.50 223 VAL A N 1
ATOM 1743 C CA . VAL A 1 223 ? 12.565 9.608 -8.357 1.00 98.50 223 VAL A CA 1
ATOM 1744 C C . VAL A 1 223 ? 12.562 9.143 -9.805 1.00 98.50 223 VAL A C 1
ATOM 1746 O O . VAL A 1 223 ? 12.570 7.942 -10.071 1.00 98.50 223 VAL A O 1
ATOM 1749 N N . ARG A 1 224 ? 12.508 10.094 -10.739 1.00 98.69 224 ARG A N 1
ATOM 1750 C CA . ARG A 1 224 ? 12.503 9.817 -12.176 1.00 98.69 224 ARG A CA 1
ATOM 1751 C C . ARG A 1 224 ? 13.925 9.821 -12.716 1.00 98.69 224 ARG A C 1
ATOM 1753 O O . ARG A 1 224 ? 14.729 10.690 -12.374 1.00 98.69 224 ARG A O 1
ATOM 1760 N N . GLY A 1 225 ? 14.222 8.832 -13.548 1.00 98.44 225 GLY A N 1
ATOM 1761 C CA . GLY A 1 225 ? 15.429 8.765 -14.350 1.00 98.44 225 GLY A CA 1
ATOM 1762 C C . GLY A 1 225 ? 15.116 8.772 -15.835 1.00 98.44 225 GLY A C 1
ATOM 1763 O O . GLY A 1 225 ? 14.127 8.192 -16.283 1.00 98.44 225 GLY A O 1
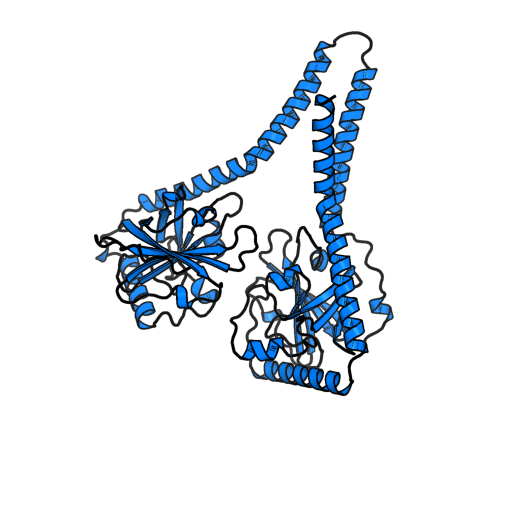ATOM 1764 N N . VAL A 1 226 ? 16.009 9.400 -16.592 1.00 98.44 226 VAL A N 1
ATOM 1765 C CA . VAL A 1 226 ? 16.023 9.388 -18.054 1.00 98.44 226 VAL A CA 1
ATOM 1766 C C . VAL A 1 226 ? 17.087 8.432 -18.561 1.00 98.44 226 VAL A C 1
ATOM 1768 O O . VAL A 1 226 ? 18.185 8.352 -18.002 1.00 98.44 226 VAL A O 1
ATOM 1771 N N . ARG A 1 227 ? 16.743 7.681 -19.609 1.00 98.38 227 ARG A N 1
ATOM 1772 C CA . ARG A 1 227 ? 17.640 6.716 -20.235 1.00 98.38 227 ARG A CA 1
ATOM 1773 C C . ARG A 1 227 ? 18.951 7.368 -20.671 1.00 98.38 227 ARG A C 1
ATOM 1775 O O . ARG A 1 227 ? 18.959 8.453 -21.249 1.00 98.38 227 ARG A O 1
ATOM 1782 N N . THR A 1 228 ? 20.053 6.666 -20.437 1.00 97.06 228 THR A N 1
ATOM 1783 C CA . THR A 1 228 ? 21.401 7.063 -20.858 1.00 97.06 228 THR A CA 1
ATOM 1784 C C . THR A 1 228 ? 22.176 5.861 -21.403 1.00 97.06 228 THR A C 1
ATOM 1786 O O . THR A 1 228 ? 21.722 4.714 -21.312 1.00 97.06 228 THR A O 1
ATOM 1789 N N . ALA A 1 229 ? 23.332 6.123 -22.016 1.00 95.75 229 ALA A N 1
ATOM 1790 C CA . ALA A 1 229 ? 24.272 5.078 -22.396 1.00 95.75 229 ALA A CA 1
ATOM 1791 C C . ALA A 1 229 ? 24.733 4.311 -21.149 1.00 95.75 229 ALA A C 1
ATOM 1793 O O . ALA A 1 229 ? 24.952 4.901 -20.094 1.00 95.75 229 ALA A O 1
ATOM 1794 N N . TYR A 1 230 ? 24.846 2.990 -21.271 1.00 94.44 230 TYR A N 1
ATOM 1795 C CA . TYR A 1 230 ? 25.316 2.143 -20.183 1.00 94.44 230 TYR A CA 1
ATOM 1796 C C . TYR A 1 230 ? 26.847 2.151 -20.132 1.00 94.44 230 TYR A C 1
ATOM 1798 O O . TYR A 1 230 ? 27.505 1.783 -21.107 1.00 94.44 230 TYR A O 1
ATOM 1806 N N . HIS A 1 231 ? 27.406 2.499 -18.972 1.00 91.25 231 HIS A N 1
ATOM 1807 C CA . HIS A 1 231 ? 28.833 2.389 -18.688 1.00 91.25 231 HIS A CA 1
ATOM 1808 C C . HIS A 1 231 ? 29.049 1.567 -17.411 1.00 91.25 231 HIS A C 1
ATOM 1810 O O . HIS A 1 231 ? 28.617 1.965 -16.334 1.00 91.25 231 HIS A O 1
ATOM 1816 N N . ALA A 1 232 ? 29.768 0.441 -17.504 1.00 88.94 232 ALA A N 1
ATOM 1817 C CA . ALA A 1 232 ? 29.960 -0.483 -16.374 1.00 88.94 232 ALA A CA 1
ATOM 1818 C C . ALA A 1 232 ? 30.543 0.193 -15.114 1.00 88.94 232 ALA A C 1
ATOM 1820 O O . ALA A 1 232 ? 30.136 -0.118 -13.998 1.00 88.94 232 ALA A O 1
ATOM 1821 N N . LYS A 1 233 ? 31.419 1.192 -15.295 1.00 88.31 233 LYS A N 1
ATOM 1822 C CA . LYS A 1 233 ? 32.003 1.991 -14.205 1.00 88.31 233 LYS A CA 1
ATOM 1823 C C . LYS A 1 233 ? 30.950 2.685 -13.331 1.00 88.31 233 LYS A C 1
ATOM 1825 O O . LYS A 1 233 ? 31.176 2.866 -12.139 1.00 88.31 233 LYS A O 1
ATOM 1830 N N . GLU A 1 234 ? 29.820 3.092 -13.907 1.00 85.94 234 GLU A N 1
ATOM 1831 C CA . GLU A 1 234 ? 28.744 3.770 -13.173 1.00 85.94 234 GLU A CA 1
ATOM 1832 C C . GLU A 1 234 ? 27.981 2.795 -12.261 1.00 85.94 234 GLU A C 1
ATOM 1834 O O . GLU A 1 234 ? 27.474 3.184 -11.210 1.00 85.94 234 GLU A O 1
ATOM 1839 N N . GLU A 1 235 ? 27.944 1.511 -12.624 1.00 86.81 235 GLU A N 1
ATOM 1840 C CA . GLU A 1 235 ? 27.306 0.456 -11.835 1.00 86.81 235 GLU A CA 1
ATOM 1841 C C . GLU A 1 235 ? 28.181 -0.009 -10.652 1.00 86.81 235 GLU A C 1
ATOM 1843 O O . GLU A 1 235 ? 27.675 -0.523 -9.650 1.00 86.81 235 GLU A O 1
ATOM 1848 N N . GLU A 1 236 ? 29.494 0.211 -10.750 1.00 83.25 236 GLU A N 1
ATOM 1849 C CA . GLU A 1 236 ? 30.496 -0.087 -9.718 1.00 83.25 236 GLU A CA 1
ATOM 1850 C C . GLU A 1 236 ? 30.733 1.074 -8.738 1.00 83.25 236 GLU A C 1
ATOM 1852 O O . GLU A 1 236 ? 31.546 0.954 -7.815 1.00 83.25 236 GLU A O 1
ATOM 1857 N N . ILE A 1 237 ? 30.032 2.205 -8.907 1.00 77.94 237 ILE A N 1
ATOM 1858 C CA . ILE A 1 237 ? 30.129 3.343 -7.986 1.00 77.94 237 ILE A CA 1
ATOM 1859 C C . ILE A 1 237 ? 29.854 2.855 -6.563 1.00 77.94 237 ILE A C 1
ATOM 1861 O O . ILE A 1 237 ? 28.785 2.321 -6.260 1.00 77.94 237 ILE A O 1
ATOM 1865 N N . ARG A 1 238 ? 30.827 3.070 -5.668 1.00 71.12 238 ARG A N 1
ATOM 1866 C CA . ARG A 1 238 ? 30.668 2.734 -4.252 1.00 71.12 238 ARG A CA 1
ATOM 1867 C C . ARG A 1 238 ? 29.461 3.467 -3.686 1.00 71.12 238 ARG A C 1
ATOM 1869 O O . ARG A 1 238 ? 29.281 4.665 -3.916 1.00 71.12 238 ARG A O 1
ATOM 1876 N N . ALA A 1 239 ? 28.676 2.742 -2.897 1.00 74.56 239 ALA A N 1
ATOM 1877 C CA . ALA A 1 239 ? 27.605 3.330 -2.117 1.00 74.56 239 ALA A CA 1
ATOM 1878 C C . ALA A 1 239 ? 28.128 4.530 -1.331 1.00 74.56 239 ALA A C 1
ATOM 1880 O O . ALA A 1 239 ? 29.250 4.512 -0.810 1.00 74.56 239 ALA A O 1
ATOM 1881 N N . ARG A 1 240 ? 27.327 5.595 -1.259 1.00 76.56 240 ARG A N 1
ATOM 1882 C CA . ARG A 1 240 ? 27.713 6.751 -0.455 1.00 76.56 240 ARG A CA 1
ATOM 1883 C C . ARG A 1 240 ? 27.859 6.274 0.988 1.00 76.56 240 ARG A C 1
ATOM 1885 O O . ARG A 1 240 ? 27.016 5.527 1.473 1.00 76.56 240 ARG A O 1
ATOM 1892 N N . ASN A 1 241 ? 28.881 6.758 1.698 1.00 56.09 241 ASN A N 1
ATOM 1893 C CA . ASN A 1 241 ? 29.133 6.446 3.119 1.00 56.09 241 ASN A CA 1
ATOM 1894 C C . ASN A 1 241 ? 28.012 6.924 4.071 1.00 56.09 241 ASN A C 1
ATOM 1896 O O . ASN A 1 241 ? 28.183 6.955 5.288 1.00 56.09 241 ASN A O 1
ATOM 1900 N N . HIS A 1 242 ? 26.869 7.329 3.524 1.00 54.12 242 HIS A N 1
ATOM 1901 C CA . HIS A 1 242 ? 25.701 7.719 4.270 1.00 54.12 242 HIS A CA 1
ATOM 1902 C C . HIS A 1 242 ? 24.902 6.461 4.616 1.00 54.12 242 HIS A C 1
ATOM 1904 O O . HIS A 1 242 ? 24.169 5.912 3.796 1.00 54.12 242 HIS A O 1
ATOM 1910 N N . TYR A 1 243 ? 25.055 5.995 5.852 1.00 57.50 243 TYR A N 1
ATOM 1911 C CA . TYR A 1 243 ? 24.139 5.023 6.436 1.00 57.50 243 TYR A CA 1
ATOM 1912 C C . TYR A 1 243 ? 22.708 5.578 6.380 1.00 57.50 243 TYR A C 1
ATOM 1914 O O . TYR A 1 243 ? 22.516 6.792 6.497 1.00 57.50 243 TYR A O 1
ATOM 1922 N N . SER A 1 244 ? 21.712 4.702 6.200 1.00 62.56 244 SER A N 1
ATOM 1923 C CA . SER A 1 244 ? 20.289 5.066 6.252 1.00 62.56 244 SER A CA 1
ATOM 1924 C C . SER A 1 244 ? 20.043 6.064 7.383 1.00 62.56 244 SER A C 1
ATOM 1926 O O . SER A 1 244 ? 20.418 5.785 8.526 1.00 62.56 244 SER A O 1
ATOM 1928 N N . GLN A 1 245 ? 19.445 7.225 7.084 1.00 64.62 245 GLN A N 1
ATOM 1929 C CA . GLN A 1 245 ? 19.216 8.284 8.080 1.00 64.62 245 GLN A CA 1
ATOM 1930 C C . GLN A 1 245 ? 18.530 7.728 9.332 1.00 64.62 245 GLN A C 1
ATOM 1932 O O . GLN A 1 245 ? 18.882 8.069 10.462 1.00 64.62 245 GLN A O 1
ATOM 1937 N N . TRP A 1 246 ? 17.593 6.802 9.131 1.00 65.06 246 TRP A N 1
ATOM 1938 C CA . TRP A 1 246 ? 16.902 6.123 10.215 1.00 65.06 246 TRP A CA 1
ATOM 1939 C C . TRP A 1 246 ? 17.827 5.203 11.020 1.00 65.06 246 TRP A C 1
ATOM 1941 O O . TRP A 1 246 ? 17.795 5.227 12.249 1.00 65.06 246 TRP A O 1
ATOM 1951 N N . MET A 1 247 ? 18.688 4.434 10.350 1.00 66.69 247 MET A N 1
ATOM 1952 C CA . MET A 1 247 ? 19.635 3.546 11.023 1.00 66.69 247 MET A CA 1
ATOM 1953 C C . MET A 1 247 ? 20.667 4.326 11.845 1.00 66.69 247 MET A C 1
ATOM 1955 O O . MET A 1 247 ? 21.067 3.872 12.912 1.00 66.69 247 MET A O 1
ATOM 1959 N N . GLU A 1 248 ? 21.064 5.522 11.408 1.00 70.62 248 GLU A N 1
ATOM 1960 C CA . GLU A 1 248 ? 21.924 6.407 12.202 1.00 70.62 248 GLU A CA 1
ATOM 1961 C C . GLU A 1 248 ? 21.222 6.936 13.449 1.00 70.62 248 GLU A C 1
ATOM 1963 O O . GLU A 1 248 ? 21.792 6.899 14.540 1.00 70.62 248 GLU A O 1
ATOM 1968 N N . VAL A 1 249 ? 19.962 7.362 13.330 1.00 69.56 249 VAL A N 1
ATOM 1969 C CA . VAL A 1 249 ? 19.152 7.736 14.499 1.00 69.56 249 VAL A CA 1
ATOM 1970 C C . VAL A 1 249 ? 19.013 6.546 15.454 1.00 69.56 249 VAL A C 1
ATOM 1972 O O . VAL A 1 249 ? 19.172 6.709 16.665 1.00 69.56 249 VAL A O 1
ATOM 1975 N N . TYR A 1 250 ? 18.797 5.343 14.921 1.00 72.94 250 TYR A N 1
ATOM 1976 C CA . TYR A 1 250 ? 18.677 4.114 15.699 1.00 72.94 250 TYR A CA 1
ATOM 1977 C C . TYR A 1 250 ? 19.976 3.752 16.432 1.00 72.94 250 TYR A C 1
ATOM 1979 O O . TYR A 1 250 ? 19.966 3.533 17.644 1.00 72.94 250 TYR A O 1
ATOM 1987 N N . LYS A 1 251 ? 21.121 3.778 15.740 1.00 77.25 251 LYS A N 1
ATOM 1988 C CA . LYS A 1 251 ? 22.446 3.572 16.344 1.00 77.25 251 LYS A CA 1
ATOM 1989 C C . LYS A 1 251 ? 22.736 4.612 17.421 1.00 77.25 251 LYS A C 1
ATOM 1991 O O . LYS A 1 251 ? 23.164 4.246 18.510 1.00 77.25 251 LYS A O 1
ATOM 1996 N N . ARG A 1 252 ? 22.480 5.899 17.155 1.00 78.38 252 ARG A N 1
ATOM 1997 C CA . ARG A 1 252 ? 22.667 6.979 18.140 1.00 78.38 252 ARG A CA 1
ATOM 1998 C C . ARG A 1 252 ? 21.797 6.766 19.373 1.00 78.38 252 ARG A C 1
ATOM 2000 O O . ARG A 1 252 ? 22.285 6.962 20.481 1.00 78.38 252 ARG A O 1
ATOM 2007 N N . ALA A 1 253 ? 20.553 6.319 19.202 1.00 76.25 253 ALA A N 1
ATOM 2008 C CA . ALA A 1 253 ? 19.674 5.977 20.316 1.00 76.25 253 ALA A CA 1
ATOM 2009 C C . ALA A 1 253 ? 20.220 4.796 21.140 1.00 76.25 253 ALA A C 1
ATOM 2011 O O . ALA A 1 253 ? 20.207 4.862 22.369 1.00 76.25 253 ALA A O 1
ATOM 2012 N N . ILE A 1 254 ? 20.766 3.760 20.489 1.00 78.94 254 ILE A N 1
ATOM 2013 C CA . ILE A 1 254 ? 21.444 2.644 21.170 1.00 78.94 254 ILE A CA 1
ATOM 2014 C C . ILE A 1 254 ? 22.673 3.143 21.938 1.00 78.94 254 ILE A C 1
ATOM 2016 O O . ILE A 1 254 ? 22.804 2.848 23.123 1.00 78.94 254 ILE A O 1
ATOM 2020 N N . PHE A 1 255 ? 23.548 3.929 21.304 1.00 81.81 255 PHE A N 1
ATOM 2021 C CA . PHE A 1 255 ? 24.735 4.494 21.951 1.00 81.81 255 PHE A CA 1
ATOM 2022 C C . PHE A 1 255 ? 24.374 5.393 23.133 1.00 81.81 255 PHE A C 1
ATOM 2024 O O . PHE A 1 255 ? 24.980 5.265 24.194 1.00 81.81 255 PHE A O 1
ATOM 2031 N N . ALA A 1 256 ? 23.364 6.253 22.991 1.00 78.38 256 ALA A N 1
ATOM 2032 C CA . ALA A 1 256 ? 22.863 7.082 24.082 1.00 78.38 256 ALA A CA 1
ATOM 2033 C C . ALA A 1 256 ? 22.313 6.218 25.227 1.00 78.38 256 ALA A C 1
ATOM 2035 O O . ALA A 1 256 ? 22.637 6.460 26.387 1.00 78.38 256 ALA A O 1
ATOM 2036 N N . GLY A 1 257 ? 21.549 5.166 24.911 1.00 74.81 257 GLY A N 1
ATOM 2037 C CA . GLY A 1 257 ? 21.049 4.205 25.894 1.00 74.81 257 GLY A CA 1
ATOM 2038 C C . GLY A 1 257 ? 22.173 3.480 26.641 1.00 74.81 257 GLY A C 1
ATOM 2039 O O . GLY A 1 257 ? 22.163 3.432 27.871 1.00 74.81 257 GLY A O 1
ATOM 2040 N N . LEU A 1 258 ? 23.180 2.976 25.922 1.00 80.12 258 LEU A N 1
ATOM 2041 C CA . LEU A 1 258 ? 24.359 2.328 26.505 1.00 80.12 258 LEU A CA 1
ATOM 2042 C C . LEU A 1 258 ? 25.180 3.301 27.357 1.00 80.12 258 LEU A C 1
ATOM 2044 O O . LEU A 1 258 ? 25.616 2.936 28.447 1.00 80.12 258 LEU A O 1
ATOM 2048 N N . LEU A 1 259 ? 25.349 4.547 26.910 1.00 81.12 259 LEU A N 1
ATOM 2049 C CA . LEU A 1 259 ? 26.060 5.583 27.655 1.00 81.12 259 LEU A CA 1
ATOM 2050 C C . LEU A 1 259 ? 25.328 5.935 28.952 1.00 81.12 259 LEU A C 1
ATOM 2052 O O . LEU A 1 259 ? 25.968 6.007 29.998 1.00 81.12 259 LEU A O 1
ATOM 2056 N N . ILE A 1 260 ? 23.998 6.065 28.924 1.00 76.69 260 ILE A N 1
ATOM 2057 C CA . ILE A 1 260 ? 23.180 6.260 30.130 1.00 76.69 260 ILE A CA 1
ATOM 2058 C C . ILE A 1 260 ? 23.376 5.087 31.098 1.00 76.69 260 ILE A C 1
ATOM 2060 O O . ILE A 1 260 ? 23.619 5.310 32.283 1.00 76.69 260 ILE A O 1
ATOM 2064 N N . ILE A 1 261 ? 23.342 3.842 30.612 1.00 75.62 261 ILE A N 1
ATOM 2065 C CA . ILE A 1 261 ? 23.580 2.652 31.444 1.00 75.62 261 ILE A CA 1
ATOM 2066 C C . ILE A 1 261 ? 24.989 2.686 32.058 1.00 75.62 261 ILE A C 1
ATOM 2068 O O . ILE A 1 261 ? 25.137 2.482 33.264 1.00 75.62 261 ILE A O 1
ATOM 2072 N N . CYS A 1 262 ? 26.021 2.998 31.272 1.00 75.88 262 CYS A N 1
ATOM 2073 C CA . CYS A 1 262 ? 27.400 3.118 31.748 1.00 75.88 262 CYS A CA 1
ATOM 2074 C C . CYS A 1 262 ? 27.558 4.228 32.793 1.00 75.88 262 CYS A C 1
ATOM 2076 O O . CYS A 1 262 ? 28.201 4.006 33.818 1.00 75.88 262 CYS A O 1
ATOM 2078 N N . VAL A 1 263 ? 26.936 5.392 32.581 1.00 79.81 263 VAL A N 1
ATOM 2079 C CA . VAL A 1 263 ? 26.925 6.505 33.542 1.00 79.81 263 VAL A CA 1
ATOM 2080 C C . VAL A 1 263 ? 26.215 6.098 34.829 1.00 79.81 263 VAL A C 1
ATOM 2082 O O . VAL A 1 263 ? 26.737 6.367 35.905 1.00 79.81 263 VAL A O 1
ATOM 2085 N N . LEU A 1 264 ? 25.086 5.387 34.761 1.00 75.38 264 LEU A N 1
ATOM 2086 C CA . LEU A 1 264 ? 24.391 4.877 35.947 1.00 75.38 264 LEU A CA 1
ATOM 2087 C C . LEU A 1 264 ? 25.247 3.860 36.723 1.00 75.38 264 LEU A C 1
ATOM 2089 O O . LEU A 1 264 ? 25.304 3.913 37.954 1.00 75.38 264 LEU A O 1
ATOM 2093 N N . ILE A 1 265 ? 25.966 2.972 36.026 1.00 77.38 265 ILE A N 1
ATOM 2094 C CA . ILE A 1 265 ? 26.895 2.009 36.642 1.00 77.38 265 ILE A CA 1
ATOM 2095 C C . ILE A 1 265 ? 28.107 2.726 37.259 1.00 77.38 265 ILE A C 1
ATOM 2097 O O . ILE A 1 265 ? 28.519 2.395 38.373 1.00 77.38 265 ILE A O 1
ATOM 2101 N N . ALA A 1 266 ? 28.680 3.714 36.570 1.00 76.06 266 ALA A N 1
ATOM 2102 C CA . ALA A 1 266 ? 29.818 4.490 37.051 1.00 76.06 266 ALA A CA 1
ATOM 2103 C C . ALA A 1 266 ? 29.433 5.376 38.242 1.00 76.06 266 ALA A C 1
ATOM 2105 O O . ALA A 1 266 ? 30.127 5.360 39.255 1.00 76.06 266 ALA A O 1
ATOM 2106 N N . ALA A 1 267 ? 28.294 6.071 38.172 1.00 76.31 267 ALA A N 1
ATOM 2107 C CA . ALA A 1 267 ? 27.726 6.832 39.279 1.00 76.31 267 ALA A CA 1
ATOM 2108 C C . ALA A 1 267 ? 27.499 5.926 40.491 1.00 76.31 267 ALA A C 1
ATOM 2110 O O . ALA A 1 267 ? 27.896 6.286 41.597 1.00 76.31 267 ALA A O 1
ATOM 2111 N N . ARG A 1 268 ? 26.975 4.709 40.286 1.00 76.81 268 ARG A N 1
ATOM 2112 C CA . ARG A 1 268 ? 26.862 3.698 41.343 1.00 76.81 268 ARG A CA 1
ATOM 2113 C C . ARG A 1 268 ? 28.225 3.332 41.941 1.00 76.81 268 ARG A C 1
ATOM 2115 O O . ARG A 1 268 ? 28.367 3.393 43.158 1.00 76.81 268 ARG A O 1
ATOM 2122 N N . LYS A 1 269 ? 29.239 3.010 41.126 1.00 75.12 269 LYS A N 1
ATOM 2123 C CA . LYS A 1 269 ? 30.588 2.644 41.609 1.00 75.12 269 LYS A CA 1
ATOM 2124 C C . LYS A 1 269 ? 31.305 3.797 42.323 1.00 75.12 269 LYS A C 1
ATOM 2126 O O . LYS A 1 269 ? 31.923 3.584 43.363 1.00 75.12 269 LYS A O 1
ATOM 2131 N N . VAL A 1 270 ? 31.221 5.022 41.804 1.00 74.75 270 VAL A N 1
ATOM 2132 C CA . VAL A 1 270 ? 31.804 6.225 42.426 1.00 74.75 270 VAL A CA 1
ATOM 2133 C C . VAL A 1 270 ? 31.089 6.540 43.736 1.00 74.75 270 VAL A C 1
ATOM 2135 O O . VAL A 1 270 ? 31.741 6.836 44.733 1.00 74.75 270 VAL A O 1
ATOM 2138 N N . TYR A 1 271 ? 29.767 6.397 43.780 1.00 64.69 271 TYR A N 1
ATOM 2139 C CA . TYR A 1 271 ? 28.973 6.540 44.997 1.00 64.69 271 TYR A CA 1
ATOM 2140 C C . TYR A 1 271 ? 29.254 5.441 46.042 1.00 64.69 271 TYR A C 1
ATOM 2142 O O . TYR A 1 271 ? 29.252 5.684 47.255 1.00 64.69 271 TYR A O 1
ATOM 2150 N N . GLU A 1 272 ? 29.541 4.219 45.591 1.00 63.62 272 GLU A N 1
ATOM 2151 C CA . GLU A 1 272 ? 30.035 3.125 46.427 1.00 63.62 272 GLU A CA 1
ATOM 2152 C C . GLU A 1 272 ? 31.430 3.453 46.998 1.00 63.62 272 GLU A C 1
ATOM 2154 O O . GLU A 1 272 ? 31.619 3.312 48.207 1.00 63.62 272 GLU A O 1
ATOM 2159 N N . LYS A 1 273 ? 32.346 4.007 46.186 1.00 62.22 273 LYS A N 1
ATOM 2160 C CA . LYS A 1 273 ? 33.738 4.341 46.558 1.00 62.22 273 LYS A CA 1
ATOM 2161 C C . LYS A 1 273 ? 33.881 5.603 47.428 1.00 62.22 273 LYS A C 1
ATOM 2163 O O . LYS A 1 273 ? 34.692 5.610 48.348 1.00 62.22 273 LYS A O 1
ATOM 2168 N N . LYS A 1 274 ? 33.076 6.651 47.205 1.00 58.44 274 LYS A N 1
ATOM 2169 C CA . LYS A 1 274 ? 33.149 7.955 47.909 1.00 58.44 274 LYS A CA 1
ATOM 2170 C C . LYS A 1 274 ? 32.549 7.934 49.325 1.00 58.44 274 LYS A C 1
ATOM 2172 O O . LYS A 1 274 ? 32.415 8.974 49.957 1.00 58.44 274 LYS A O 1
ATOM 2177 N N . LYS A 1 275 ? 32.162 6.759 49.834 1.00 48.09 275 LYS A N 1
ATOM 2178 C CA . LYS A 1 275 ? 31.454 6.617 51.112 1.00 48.09 275 LYS A CA 1
ATOM 2179 C C . LYS A 1 275 ? 31.943 5.412 51.912 1.00 48.09 275 LYS A C 1
ATOM 2181 O O . LYS A 1 275 ? 31.188 4.490 52.217 1.00 48.09 275 LYS A O 1
ATOM 2186 N N . ARG A 1 276 ? 33.225 5.478 52.278 1.00 54.50 276 ARG A N 1
ATOM 2187 C CA . ARG A 1 276 ? 33.720 5.032 53.587 1.00 54.50 276 ARG A CA 1
ATOM 2188 C C . ARG A 1 276 ? 33.601 6.240 54.533 1.00 54.50 276 ARG A C 1
ATOM 2190 O O . ARG A 1 276 ? 34.242 7.251 54.291 1.00 54.50 276 ARG A O 1
ATOM 2197 N N . ARG A 1 277 ? 32.803 6.083 55.597 1.00 52.09 277 ARG A N 1
ATOM 2198 C CA . ARG A 1 277 ? 32.380 7.054 56.639 1.00 52.09 277 ARG A CA 1
ATOM 2199 C C . ARG A 1 277 ? 31.103 7.878 56.330 1.00 52.09 277 ARG A C 1
ATOM 2201 O O . ARG A 1 277 ? 31.059 8.704 55.432 1.00 52.09 277 ARG A O 1
ATOM 2208 N N . LYS A 1 278 ? 30.087 7.561 57.149 1.00 48.41 278 LYS A N 1
ATOM 2209 C CA . LYS A 1 278 ? 28.725 8.089 57.387 1.00 48.41 278 LYS A CA 1
ATOM 2210 C C . LYS A 1 278 ? 27.686 8.174 56.247 1.00 48.41 278 LYS A C 1
ATOM 2212 O O . LYS A 1 278 ? 27.859 8.792 55.206 1.00 48.41 278 LYS A O 1
ATOM 2217 N N . GLU A 1 279 ? 26.546 7.552 56.580 1.00 51.81 279 GLU A N 1
ATOM 2218 C CA . GLU A 1 279 ? 25.180 7.624 56.033 1.00 51.81 279 GLU A CA 1
ATOM 2219 C C . GLU A 1 279 ? 24.727 6.644 54.945 1.00 51.81 279 GLU A C 1
ATOM 2221 O O . GLU A 1 279 ? 24.253 7.022 53.878 1.00 51.81 279 GLU A O 1
ATOM 2226 N N . ILE A 1 280 ? 24.707 5.355 55.267 1.00 54.56 280 ILE A N 1
ATOM 2227 C CA . ILE A 1 280 ? 23.906 4.332 54.561 1.00 54.56 280 ILE A CA 1
ATOM 2228 C C . ILE A 1 280 ? 22.471 4.824 54.202 1.00 54.56 280 ILE A C 1
ATOM 2230 O O . ILE A 1 280 ? 21.930 4.441 53.169 1.00 54.56 280 ILE A O 1
ATOM 2234 N N . TRP A 1 281 ? 21.908 5.776 54.957 1.00 44.88 281 TRP A N 1
ATOM 2235 C CA . TRP A 1 281 ? 20.586 6.383 54.752 1.00 44.88 281 TRP A CA 1
ATOM 2236 C C . TRP A 1 281 ? 20.403 7.193 53.446 1.00 44.88 281 TRP A C 1
ATOM 2238 O O . TRP A 1 281 ? 19.447 6.966 52.704 1.00 44.88 281 TRP A O 1
ATOM 2248 N N . VAL A 1 282 ? 21.338 8.085 53.086 1.00 54.91 282 VAL A N 1
ATOM 2249 C CA . VAL A 1 282 ? 21.240 8.885 51.838 1.00 54.91 282 VAL A CA 1
ATOM 2250 C C . VAL A 1 282 ? 21.432 8.005 50.586 1.00 54.91 282 VAL A C 1
ATOM 2252 O O . VAL A 1 282 ? 20.906 8.327 49.519 1.00 54.91 282 VAL A O 1
ATOM 2255 N N . LYS A 1 283 ? 22.120 6.852 50.725 1.00 51.53 283 LYS A N 1
ATOM 2256 C CA . LYS A 1 283 ? 22.339 5.862 49.645 1.00 51.53 283 LYS A CA 1
ATOM 2257 C C . LYS A 1 283 ? 21.050 5.224 49.179 1.00 51.53 283 LYS A C 1
ATOM 2259 O O . LYS A 1 283 ? 20.781 5.183 47.979 1.00 51.53 283 LYS A O 1
ATOM 2264 N N . GLN A 1 284 ? 20.254 4.776 50.141 1.00 55.34 284 GLN A N 1
ATOM 2265 C CA . GLN A 1 284 ? 18.962 4.185 49.855 1.00 55.34 284 GLN A CA 1
ATOM 2266 C C . GLN A 1 284 ? 18.031 5.230 49.235 1.00 55.34 284 GLN A C 1
ATOM 2268 O O . GLN A 1 284 ? 17.379 4.944 48.242 1.00 55.34 284 GLN A O 1
ATOM 2273 N N . LYS A 1 285 ? 18.033 6.471 49.745 1.00 56.12 285 LYS A N 1
ATOM 2274 C CA . LYS A 1 285 ? 17.152 7.536 49.243 1.00 56.12 285 LYS A CA 1
ATOM 2275 C C . LYS A 1 285 ? 17.383 7.875 47.770 1.00 56.12 285 LYS A C 1
ATOM 2277 O O . LYS A 1 285 ? 16.415 7.912 47.025 1.00 56.12 285 LYS A O 1
ATOM 2282 N N . ILE A 1 286 ? 18.625 8.080 47.326 1.00 61.66 286 ILE A N 1
ATOM 2283 C CA . ILE A 1 286 ? 18.895 8.463 45.925 1.00 61.66 286 ILE A CA 1
ATOM 2284 C C . ILE A 1 286 ? 18.635 7.296 44.964 1.00 61.66 286 ILE A C 1
ATOM 2286 O O . ILE A 1 286 ? 18.008 7.496 43.928 1.00 61.66 286 ILE A O 1
ATOM 2290 N N . ILE A 1 287 ? 19.058 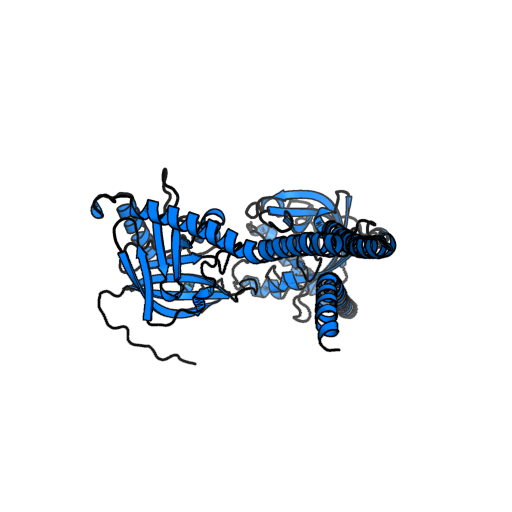6.074 45.310 1.00 62.72 287 ILE A N 1
ATOM 2291 C CA . ILE A 1 287 ? 18.779 4.882 44.491 1.00 62.72 287 ILE A CA 1
ATOM 2292 C C . ILE A 1 287 ? 17.271 4.629 44.416 1.00 62.72 287 ILE A C 1
ATOM 2294 O O . ILE A 1 287 ? 16.761 4.329 43.340 1.00 62.72 287 ILE A O 1
ATOM 2298 N N . ASN A 1 288 ? 16.550 4.818 45.523 1.00 58.97 288 ASN A N 1
ATOM 2299 C CA . ASN A 1 288 ? 15.097 4.728 45.536 1.00 58.97 288 ASN A CA 1
ATOM 2300 C C . ASN A 1 288 ? 14.469 5.831 44.679 1.00 58.97 288 ASN A C 1
ATOM 2302 O O . ASN A 1 288 ? 13.562 5.528 43.924 1.00 58.97 288 ASN A O 1
ATOM 2306 N N . ILE A 1 289 ? 14.957 7.075 44.721 1.00 66.19 289 ILE A N 1
ATOM 2307 C CA . ILE A 1 289 ? 14.433 8.177 43.893 1.00 66.19 289 ILE A CA 1
ATOM 2308 C C . ILE A 1 289 ? 14.660 7.909 42.402 1.00 66.19 289 ILE A C 1
ATOM 2310 O O . ILE A 1 289 ? 13.729 8.042 41.615 1.00 66.19 289 ILE A O 1
ATOM 2314 N N . VAL A 1 290 ? 15.863 7.488 42.002 1.00 67.56 290 VAL A N 1
ATOM 2315 C CA . VAL A 1 290 ? 16.169 7.150 40.601 1.00 67.56 290 VAL A CA 1
ATOM 2316 C C . VAL A 1 290 ? 15.382 5.915 40.156 1.00 67.56 290 VAL A C 1
ATOM 2318 O O . VAL A 1 290 ? 14.836 5.891 39.056 1.00 67.56 290 VAL A O 1
ATOM 2321 N N . GLY A 1 291 ? 15.265 4.907 41.022 1.00 63.16 291 GLY A N 1
ATOM 2322 C CA . GLY A 1 291 ? 14.438 3.728 40.784 1.00 63.16 291 GLY A CA 1
ATOM 2323 C C . GLY A 1 291 ? 12.961 4.082 40.614 1.00 63.16 291 GLY A C 1
ATOM 2324 O O . GLY A 1 291 ? 12.340 3.631 39.658 1.00 63.16 291 GLY A O 1
ATOM 2325 N N . ILE A 1 292 ? 12.420 4.946 41.477 1.00 71.12 292 ILE A N 1
ATOM 2326 C CA . ILE A 1 292 ? 11.060 5.489 41.377 1.00 71.12 292 ILE A CA 1
ATOM 2327 C C . ILE A 1 292 ? 10.908 6.288 40.082 1.00 71.12 292 ILE A C 1
ATOM 2329 O O . ILE A 1 292 ? 9.911 6.119 39.397 1.00 71.12 292 ILE A O 1
ATOM 2333 N N . PHE A 1 293 ? 11.891 7.096 39.691 1.00 73.12 293 PHE A N 1
ATOM 2334 C CA . PHE A 1 293 ? 11.851 7.867 38.448 1.00 73.12 293 PHE A CA 1
ATOM 2335 C C . PHE A 1 293 ? 11.772 6.968 37.205 1.00 73.12 293 PHE A C 1
ATOM 2337 O O . PHE A 1 293 ? 10.885 7.149 36.373 1.00 73.12 293 PHE A O 1
ATOM 2344 N N . PHE A 1 294 ? 12.630 5.947 37.097 1.00 73.56 294 PHE A N 1
ATOM 2345 C CA . PHE A 1 294 ? 12.563 4.983 35.992 1.00 73.56 294 PHE A CA 1
ATOM 2346 C C . PHE A 1 294 ? 11.304 4.114 36.042 1.00 73.56 294 PHE A C 1
ATOM 2348 O O . PHE A 1 294 ? 10.752 3.788 34.994 1.00 73.56 294 PHE A O 1
ATOM 2355 N N . LEU A 1 295 ? 10.819 3.774 37.236 1.00 71.38 295 LEU A N 1
ATOM 2356 C CA . LEU A 1 295 ? 9.555 3.067 37.421 1.00 71.38 295 LEU A CA 1
ATOM 2357 C C . LEU A 1 295 ? 8.371 3.931 36.967 1.00 71.38 295 LEU A C 1
ATOM 2359 O O . LEU A 1 295 ? 7.511 3.437 36.248 1.00 71.38 295 LEU A O 1
ATOM 2363 N N . VAL A 1 296 ? 8.357 5.225 37.292 1.00 77.94 296 VAL A N 1
ATOM 2364 C CA . VAL A 1 296 ? 7.340 6.182 36.835 1.00 77.94 296 VAL A CA 1
ATOM 2365 C C . VAL A 1 296 ? 7.409 6.369 35.322 1.00 77.94 296 VAL A C 1
ATOM 2367 O O . VAL A 1 296 ? 6.365 6.335 34.676 1.00 77.94 296 VAL A O 1
ATOM 2370 N N . ILE A 1 297 ? 8.601 6.497 34.729 1.00 79.69 297 ILE A N 1
ATOM 2371 C CA . ILE A 1 297 ? 8.762 6.558 33.265 1.00 79.69 297 ILE A CA 1
ATOM 2372 C C . ILE A 1 297 ? 8.264 5.266 32.617 1.00 79.69 297 ILE A C 1
ATOM 2374 O O . ILE A 1 297 ? 7.510 5.321 31.648 1.00 79.69 297 ILE A O 1
ATOM 2378 N N . GLY A 1 298 ? 8.647 4.108 33.158 1.00 73.50 298 GLY A N 1
ATOM 2379 C CA . GLY A 1 298 ? 8.220 2.803 32.665 1.00 73.50 298 GLY A CA 1
ATOM 2380 C C . GLY A 1 298 ? 6.703 2.646 32.715 1.00 73.50 298 GLY A C 1
ATOM 2381 O O . GLY A 1 298 ? 6.090 2.299 31.709 1.00 73.50 298 GLY A O 1
ATOM 2382 N N . ILE A 1 299 ? 6.082 2.987 33.848 1.00 81.50 299 ILE A N 1
ATOM 2383 C CA . ILE A 1 299 ? 4.624 3.000 34.009 1.00 81.50 299 ILE A CA 1
ATOM 2384 C C . ILE A 1 299 ? 3.984 3.994 33.036 1.00 81.50 299 ILE A C 1
ATOM 2386 O O . ILE A 1 299 ? 3.010 3.652 32.378 1.00 81.50 299 ILE A O 1
ATOM 2390 N N . THR A 1 300 ? 4.541 5.196 32.882 1.00 79.50 300 THR A N 1
ATOM 2391 C CA . THR A 1 300 ? 4.012 6.211 31.957 1.00 79.50 300 THR A CA 1
ATOM 2392 C C . THR A 1 300 ? 4.053 5.721 30.513 1.00 79.50 300 THR A C 1
ATOM 2394 O O . THR A 1 300 ? 3.059 5.851 29.807 1.00 79.50 300 THR A O 1
ATOM 2397 N N . LEU A 1 301 ? 5.156 5.107 30.075 1.00 74.25 301 LEU A N 1
ATOM 2398 C CA . LEU A 1 301 ? 5.284 4.536 28.732 1.00 74.25 301 LEU A CA 1
ATOM 2399 C C . LEU A 1 301 ? 4.328 3.358 28.516 1.00 74.25 301 LEU A C 1
ATOM 2401 O O . LEU A 1 301 ? 3.712 3.264 27.457 1.00 74.25 301 LEU A O 1
ATOM 2405 N N . LEU A 1 302 ? 4.170 2.489 29.520 1.00 73.31 302 LEU A N 1
ATOM 2406 C CA . LEU A 1 302 ? 3.228 1.368 29.474 1.00 73.31 302 LEU A CA 1
ATOM 2407 C C . LEU A 1 302 ? 1.770 1.839 29.425 1.00 73.31 302 LEU A C 1
ATOM 2409 O O . LEU A 1 302 ? 0.965 1.255 28.704 1.00 73.31 302 LEU A O 1
ATOM 2413 N N . LEU A 1 303 ? 1.431 2.902 30.157 1.00 80.94 303 LEU A N 1
ATOM 2414 C CA . LEU A 1 303 ? 0.080 3.464 30.204 1.00 80.94 303 LEU A CA 1
ATOM 2415 C C . LEU A 1 303 ? -0.210 4.433 29.051 1.00 80.94 303 LEU A C 1
ATOM 2417 O O . LEU A 1 303 ? -1.377 4.689 28.760 1.00 80.94 303 LEU A O 1
ATOM 2421 N N . TYR A 1 304 ? 0.807 4.961 28.366 1.00 77.25 304 TYR A N 1
ATOM 2422 C CA . TYR A 1 304 ? 0.640 5.949 27.298 1.00 77.25 304 TYR A CA 1
ATOM 2423 C C . TYR A 1 304 ? -0.344 5.505 26.196 1.00 77.25 304 TYR A C 1
ATOM 2425 O O . TYR A 1 304 ? -1.234 6.293 25.860 1.00 77.25 304 TYR A O 1
ATOM 2433 N N . PRO A 1 305 ? -0.288 4.264 25.661 1.00 70.12 305 PRO A N 1
ATOM 2434 C CA . PRO A 1 305 ? -1.267 3.797 24.680 1.00 70.12 305 PRO A CA 1
ATOM 2435 C C . PRO A 1 305 ? -2.708 3.807 25.206 1.00 70.12 305 PRO A C 1
ATOM 2437 O O . PRO A 1 305 ? -3.615 4.194 24.469 1.00 70.12 305 PRO A O 1
ATOM 2440 N N . GLU A 1 306 ? -2.916 3.437 26.473 1.00 77.69 306 GLU A N 1
ATOM 2441 C CA . GLU A 1 306 ? -4.236 3.420 27.115 1.00 77.69 306 GLU A CA 1
ATOM 2442 C C . GLU A 1 306 ? -4.756 4.839 27.376 1.00 77.69 306 GLU A C 1
ATOM 2444 O O . GLU A 1 306 ? -5.920 5.130 27.104 1.00 77.69 306 GLU A O 1
ATOM 2449 N N . ILE A 1 307 ? -3.887 5.764 27.800 1.00 80.44 307 ILE A N 1
ATOM 2450 C CA . ILE A 1 307 ? -4.232 7.183 27.981 1.00 80.44 307 ILE A CA 1
ATOM 2451 C C . ILE A 1 307 ? -4.651 7.804 26.643 1.00 80.44 307 ILE A C 1
ATOM 2453 O O . ILE A 1 307 ? -5.694 8.453 26.555 1.00 80.44 307 ILE A O 1
ATOM 2457 N N . ILE A 1 308 ? -3.876 7.581 25.576 1.00 75.56 308 ILE A N 1
ATOM 2458 C CA . ILE A 1 308 ? -4.208 8.077 24.234 1.00 75.56 308 ILE A CA 1
ATOM 2459 C C . ILE A 1 308 ? -5.499 7.439 23.710 1.00 75.56 308 ILE A C 1
ATOM 2461 O O . ILE A 1 308 ? -6.323 8.137 23.112 1.00 75.56 308 ILE A O 1
ATOM 2465 N N . SER A 1 309 ? -5.695 6.138 23.939 1.00 71.25 309 SER A N 1
ATOM 2466 C CA . SER A 1 309 ? -6.936 5.432 23.605 1.00 71.25 309 SER A CA 1
ATOM 2467 C C . SER A 1 309 ? -8.137 6.067 24.316 1.00 71.25 309 SER A C 1
ATOM 2469 O O . SER A 1 309 ? -9.120 6.422 23.664 1.00 71.25 309 SER A O 1
ATOM 2471 N N . TYR A 1 310 ? -8.021 6.329 25.621 1.00 83.12 310 TYR A N 1
ATOM 2472 C CA . TYR A 1 310 ? -9.058 6.968 26.429 1.00 83.12 310 TYR A CA 1
ATOM 2473 C C . TYR A 1 310 ? -9.382 8.395 25.967 1.00 83.12 310 TYR A C 1
ATOM 2475 O O . TYR A 1 310 ? -10.552 8.729 25.773 1.00 83.12 310 TYR A O 1
ATOM 2483 N N . LEU A 1 311 ? -8.369 9.238 25.733 1.00 82.81 311 LEU A N 1
ATOM 2484 C CA . LEU A 1 311 ? -8.566 10.613 25.255 1.00 82.81 311 LEU A CA 1
ATOM 2485 C C . LEU A 1 311 ? -9.300 10.645 23.909 1.00 82.81 311 LEU A C 1
ATOM 2487 O O . LEU A 1 311 ? -10.229 11.433 23.718 1.00 82.81 311 LEU A O 1
ATOM 2491 N N . LYS A 1 312 ? -8.930 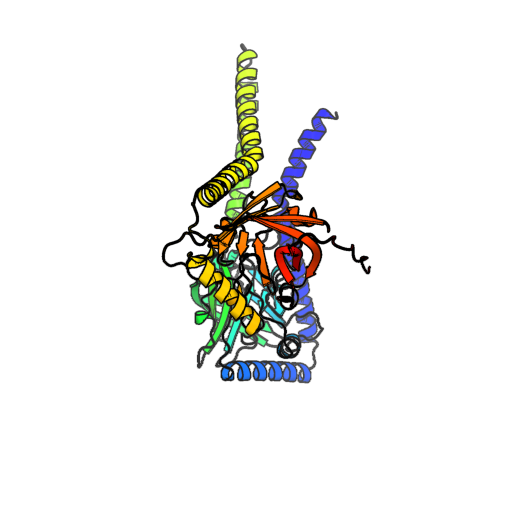9.751 22.988 1.00 75.69 312 LYS A N 1
ATOM 2492 C CA . LYS A 1 312 ? -9.581 9.648 21.677 1.00 75.69 312 LYS A CA 1
ATOM 2493 C C . LYS A 1 312 ? -10.990 9.069 21.763 1.00 75.69 312 LYS A C 1
ATOM 2495 O O . LYS A 1 312 ? -11.884 9.554 21.071 1.00 75.69 312 LYS A O 1
ATOM 2500 N N . GLN A 1 313 ? -11.217 8.085 22.633 1.00 79.31 313 GLN A N 1
ATOM 2501 C CA . GLN A 1 313 ? -12.559 7.570 22.905 1.00 79.31 313 GLN A CA 1
ATOM 2502 C C . GLN A 1 313 ? -13.463 8.682 23.451 1.00 79.31 313 GLN A C 1
ATOM 2504 O O . GLN A 1 313 ? -14.579 8.853 22.969 1.00 79.31 313 GLN A O 1
ATOM 2509 N N . LYS A 1 314 ? -12.955 9.512 24.372 1.00 85.31 314 LYS A N 1
ATOM 2510 C CA . LYS A 1 314 ? -13.683 10.667 24.915 1.00 85.31 314 LYS A CA 1
ATOM 2511 C C . LYS A 1 314 ? -14.063 11.678 23.826 1.00 85.31 314 LYS A C 1
ATOM 2513 O O . LYS A 1 314 ? -15.189 12.171 23.831 1.00 85.31 314 LYS A O 1
ATOM 2518 N N . GLN A 1 315 ? -13.172 11.950 22.870 1.00 84.38 315 GLN A N 1
ATOM 2519 C CA . GLN A 1 315 ? -13.464 12.813 21.716 1.00 84.38 315 GLN A CA 1
ATOM 2520 C C . GLN A 1 315 ? -14.548 12.214 20.795 1.00 84.38 315 GLN A C 1
ATOM 2522 O O . GLN A 1 315 ? -15.461 12.917 20.348 1.00 84.38 315 GLN A O 1
ATOM 2527 N N . SER A 1 316 ? -14.484 10.904 20.535 1.00 83.56 316 SER A N 1
ATOM 2528 C CA . SER A 1 316 ? -15.529 10.174 19.801 1.00 83.56 316 SER A CA 1
ATOM 2529 C C . SER A 1 316 ? -16.880 10.271 20.522 1.00 83.56 316 SER A C 1
ATOM 2531 O O . SER A 1 316 ? -17.894 10.620 19.913 1.00 83.56 316 SER A O 1
ATOM 2533 N N . ASP A 1 317 ? -16.894 10.064 21.840 1.00 86.38 317 ASP A N 1
ATOM 2534 C CA . ASP A 1 317 ? -18.102 10.136 22.662 1.00 86.38 317 ASP A CA 1
ATOM 2535 C C . ASP A 1 317 ? -18.708 11.545 22.698 1.00 86.38 317 ASP A C 1
ATOM 2537 O O . ASP A 1 317 ? -19.932 11.679 22.696 1.00 86.38 317 ASP A O 1
ATOM 2541 N N . GLN A 1 318 ? -17.886 12.601 22.685 1.00 87.50 318 GLN A N 1
ATOM 2542 C CA . GLN A 1 318 ? -18.353 13.986 22.545 1.00 87.50 318 GLN A CA 1
ATOM 2543 C C . GLN A 1 318 ? -19.070 14.206 21.210 1.00 87.50 318 GLN A C 1
ATOM 2545 O O . GLN A 1 318 ? -20.197 14.695 21.201 1.00 87.50 318 GLN A O 1
ATOM 2550 N N . THR A 1 319 ? -18.481 13.751 20.100 1.00 86.38 319 THR A N 1
ATOM 2551 C CA . THR A 1 319 ? -19.110 13.837 18.767 1.00 86.38 319 THR A CA 1
ATOM 2552 C C . THR A 1 319 ? -20.454 13.104 18.748 1.00 86.38 319 THR A C 1
ATOM 2554 O O . THR A 1 319 ? -21.455 13.595 18.233 1.00 86.38 319 THR A O 1
ATOM 2557 N N . VAL A 1 320 ? -20.509 11.928 19.370 1.00 86.31 320 VAL A N 1
ATOM 2558 C CA . VAL A 1 320 ? -21.735 11.137 19.497 1.00 86.31 320 VAL A CA 1
ATOM 2559 C C . VAL A 1 320 ? -22.781 11.823 20.389 1.00 86.31 320 VAL A C 1
ATOM 2561 O O . VAL A 1 320 ? -23.978 11.727 20.105 1.00 86.31 320 VAL A O 1
ATOM 2564 N N . LYS A 1 321 ? -22.368 12.515 21.460 1.00 87.25 321 LYS A N 1
ATOM 2565 C CA . LYS A 1 321 ? -23.265 13.316 22.311 1.00 87.25 321 LYS A CA 1
ATOM 2566 C C . LYS A 1 321 ? -23.862 14.491 21.537 1.00 87.25 321 LYS A C 1
ATOM 2568 O O . LYS A 1 321 ? -25.082 14.630 21.556 1.00 87.25 321 LYS A O 1
ATOM 2573 N N . GLU A 1 322 ? -23.047 15.247 20.799 1.00 85.81 322 GLU A N 1
ATOM 2574 C CA . GLU A 1 322 ? 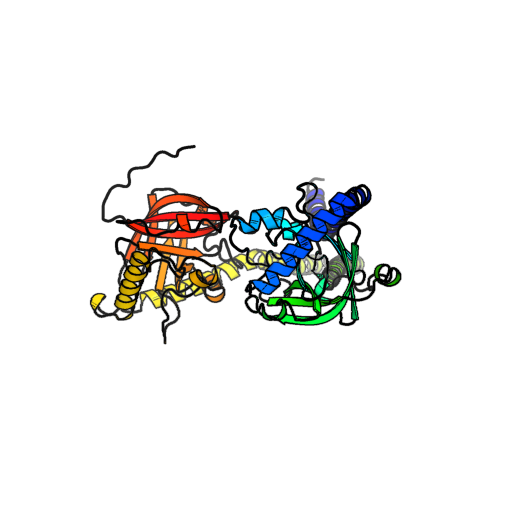-23.512 16.332 19.916 1.00 85.81 322 GLU A CA 1
ATOM 2575 C C . GLU A 1 322 ? -24.564 15.821 18.919 1.00 85.81 322 GLU A C 1
ATOM 2577 O O . GLU A 1 322 ? -25.642 16.397 18.783 1.00 85.81 322 GLU A O 1
ATOM 2582 N N . LEU A 1 323 ? -24.293 14.676 18.282 1.00 82.06 323 LEU A N 1
ATOM 2583 C CA . LEU A 1 323 ? -25.218 14.036 17.342 1.00 82.06 323 LEU A CA 1
ATOM 2584 C C . LEU A 1 323 ? -26.525 13.565 17.992 1.00 82.06 323 LEU A C 1
ATOM 2586 O O . LEU A 1 323 ? -27.544 13.485 17.316 1.00 82.06 323 LEU A O 1
ATOM 2590 N N . THR A 1 324 ? -26.508 13.247 19.288 1.00 78.50 324 THR A N 1
ATOM 2591 C CA . THR A 1 324 ? -27.707 12.814 20.022 1.00 78.50 324 THR A CA 1
ATOM 2592 C C . THR A 1 324 ? -28.564 14.005 20.464 1.00 78.50 324 THR A C 1
ATOM 2594 O O . THR A 1 324 ? -29.782 13.878 20.546 1.00 78.50 324 THR A O 1
ATOM 2597 N N . GLN A 1 325 ? -27.942 15.151 20.755 1.00 76.62 325 GLN A N 1
ATOM 2598 C CA . GLN A 1 325 ? -28.627 16.369 21.207 1.00 76.62 325 GLN A CA 1
ATOM 2599 C C . GLN A 1 325 ? -29.228 17.193 20.062 1.00 76.62 325 GLN A C 1
ATOM 2601 O O . GLN A 1 325 ? -30.114 18.015 20.295 1.00 76.62 325 GLN A O 1
ATOM 2606 N N . ARG A 1 326 ? -28.783 16.968 18.821 1.00 69.81 326 ARG A N 1
ATOM 2607 C CA . ARG A 1 326 ? -29.338 17.618 17.629 1.00 69.81 326 ARG A CA 1
ATOM 2608 C C . ARG A 1 326 ? -30.800 17.174 17.446 1.00 69.81 326 ARG A C 1
ATOM 2610 O O . ARG A 1 326 ? -31.062 16.067 16.986 1.00 69.81 326 ARG A O 1
ATOM 2617 N N . ARG A 1 327 ? -31.766 18.019 17.836 1.00 57.69 327 ARG A N 1
ATOM 2618 C CA . ARG A 1 327 ? -33.201 17.785 17.578 1.00 57.69 327 ARG A CA 1
ATOM 2619 C C . ARG A 1 327 ? -33.420 17.720 16.066 1.00 57.69 327 ARG A C 1
ATOM 2621 O O . ARG A 1 327 ? -33.215 18.721 15.382 1.00 57.69 327 ARG A O 1
ATOM 2628 N N . SER A 1 328 ? -33.828 16.566 15.538 1.00 60.59 328 SER A N 1
ATOM 2629 C CA . SER A 1 328 ? -34.212 16.482 14.130 1.00 60.59 328 SER A CA 1
ATOM 2630 C C . SER A 1 328 ? -35.561 17.162 13.917 1.00 60.59 328 SER A C 1
ATOM 2632 O O . SER A 1 328 ? -36.473 17.021 14.735 1.00 60.59 328 SER A O 1
ATOM 2634 N N . LYS A 1 329 ? -35.717 17.841 12.778 1.00 68.50 329 LYS A N 1
ATOM 2635 C CA . LYS A 1 329 ? -37.040 18.176 12.239 1.00 68.50 329 LYS A CA 1
ATOM 2636 C C . LYS A 1 329 ? -37.851 16.885 12.043 1.00 68.50 329 LYS A C 1
ATOM 2638 O O . LYS A 1 329 ? -37.298 15.777 12.093 1.00 68.50 329 LYS A O 1
ATOM 2643 N N . ARG A 1 330 ? -39.169 17.002 11.840 1.00 78.75 330 ARG A N 1
ATOM 2644 C CA . ARG A 1 330 ? -40.006 15.849 11.473 1.00 78.75 330 ARG A CA 1
ATOM 2645 C C . ARG A 1 330 ? -39.364 15.161 10.265 1.00 78.75 330 ARG A C 1
ATOM 2647 O O . ARG A 1 330 ? -39.003 15.826 9.302 1.00 78.75 330 ARG A O 1
ATOM 2654 N N . LYS A 1 331 ? -39.195 13.837 10.340 1.00 81.19 331 LYS A N 1
ATOM 2655 C CA . LYS A 1 331 ? -38.427 13.026 9.378 1.00 81.19 331 LYS A CA 1
ATOM 2656 C C . LYS A 1 331 ? -38.787 13.326 7.914 1.00 81.19 331 LYS A C 1
ATOM 2658 O O . LYS A 1 331 ? -37.901 13.411 7.077 1.00 81.19 331 LYS A O 1
ATOM 2663 N N . GLN A 1 332 ? -40.071 13.515 7.616 1.00 78.81 332 GLN A N 1
ATOM 2664 C CA . GLN A 1 332 ? -40.581 13.805 6.271 1.00 78.81 332 GLN A CA 1
ATOM 2665 C C . GLN A 1 332 ? -40.230 15.209 5.754 1.00 78.81 332 GLN A C 1
ATOM 2667 O O . GLN A 1 332 ? -40.068 15.381 4.546 1.00 78.81 332 GLN A O 1
ATOM 2672 N N . ASP A 1 333 ? -40.049 16.174 6.652 1.00 82.12 333 ASP A N 1
ATOM 2673 C CA . ASP A 1 333 ? -39.834 17.591 6.328 1.00 82.12 333 ASP A CA 1
ATOM 2674 C C . ASP A 1 333 ? -38.334 17.947 6.293 1.00 82.12 333 ASP A C 1
ATOM 2676 O O . ASP A 1 333 ? -37.941 19.099 6.099 1.00 82.12 333 ASP A O 1
ATOM 2680 N N . ASP A 1 334 ? -37.469 16.953 6.512 1.00 86.12 334 ASP A N 1
ATOM 2681 C CA . ASP A 1 334 ? -36.023 17.111 6.560 1.00 86.12 334 ASP A CA 1
ATOM 2682 C C . ASP A 1 334 ? -35.390 16.890 5.175 1.00 86.12 334 ASP A C 1
ATOM 2684 O O . ASP A 1 334 ? -35.443 15.799 4.597 1.00 86.12 334 ASP A O 1
ATOM 2688 N N . LEU A 1 335 ? -34.742 17.930 4.642 1.00 85.88 335 LEU A N 1
ATOM 2689 C CA . LEU A 1 335 ? -34.077 17.887 3.338 1.00 85.88 335 LEU A CA 1
ATOM 2690 C C . LEU A 1 335 ? -32.967 16.823 3.277 1.00 85.88 335 LEU A C 1
ATOM 2692 O O . LEU A 1 335 ? -32.752 16.220 2.223 1.00 85.88 335 LEU A O 1
ATOM 2696 N N . LEU A 1 336 ? -32.261 16.569 4.385 1.00 86.38 336 LEU A N 1
ATOM 2697 C CA . LEU A 1 336 ? -31.233 15.529 4.457 1.00 86.38 336 LEU A CA 1
ATOM 2698 C C . LEU A 1 336 ? -31.864 14.140 4.320 1.00 86.38 336 LEU A C 1
ATOM 2700 O O . LEU A 1 336 ? -31.328 13.291 3.603 1.00 86.38 336 LEU A O 1
ATOM 2704 N N . TYR A 1 337 ? -33.024 13.925 4.948 1.00 89.44 337 TYR A N 1
ATOM 2705 C CA . TYR A 1 337 ? -33.772 12.674 4.825 1.00 89.44 337 TYR A CA 1
ATOM 2706 C C . TYR A 1 337 ? -34.232 12.449 3.384 1.00 89.44 337 TYR A C 1
ATOM 2708 O O . TYR A 1 337 ? -33.971 11.393 2.807 1.00 89.44 337 TYR A O 1
ATOM 2716 N N . GLN A 1 338 ? -34.856 13.458 2.771 1.00 89.81 338 GLN A N 1
ATOM 2717 C CA . GLN A 1 338 ? -35.341 13.375 1.392 1.00 89.81 338 GLN A CA 1
ATOM 2718 C C . GLN A 1 338 ? -34.201 13.086 0.404 1.00 89.81 338 GLN A C 1
ATOM 2720 O O . GLN A 1 338 ? -34.327 12.202 -0.448 1.00 89.81 338 GLN A O 1
ATOM 2725 N N . LYS A 1 339 ? -33.050 13.757 0.565 1.00 91.19 339 LYS A N 1
ATOM 2726 C CA . LYS A 1 339 ? -31.838 13.484 -0.223 1.00 91.19 339 LYS A CA 1
ATOM 2727 C C . LYS A 1 339 ? -31.336 12.057 -0.028 1.00 91.19 339 LYS A C 1
ATOM 2729 O O . LYS A 1 339 ? -31.010 11.402 -1.014 1.00 91.19 339 LYS A O 1
ATOM 2734 N N . ALA A 1 340 ? -31.308 11.560 1.208 1.00 92.00 340 ALA A N 1
ATOM 2735 C CA . ALA A 1 340 ? -30.853 10.206 1.503 1.00 92.00 340 ALA A CA 1
ATOM 2736 C C . ALA A 1 340 ? -31.759 9.129 0.881 1.00 92.00 340 ALA A C 1
ATOM 2738 O O . ALA A 1 340 ? -31.269 8.161 0.302 1.00 92.00 340 ALA A O 1
ATOM 2739 N N . VAL A 1 341 ? -33.080 9.319 0.939 1.00 93.19 341 VAL A N 1
ATOM 2740 C CA . VAL A 1 341 ? -34.054 8.410 0.314 1.00 93.19 341 VAL A CA 1
ATOM 2741 C C . VAL A 1 341 ? -33.950 8.442 -1.211 1.00 93.19 341 VAL A C 1
ATOM 2743 O O . VAL A 1 341 ? -33.931 7.387 -1.847 1.00 93.19 341 VAL A O 1
ATOM 2746 N N . CYS A 1 342 ? -33.863 9.634 -1.807 1.00 93.44 342 CYS A N 1
ATOM 2747 C CA . CYS A 1 342 ? -33.698 9.792 -3.252 1.00 93.44 342 CYS A CA 1
ATOM 2748 C C . CYS A 1 342 ? -32.412 9.109 -3.739 1.00 93.44 342 CYS A C 1
ATOM 2750 O O . CYS A 1 342 ? -32.439 8.327 -4.691 1.00 93.44 342 CYS A O 1
ATOM 2752 N N . TYR A 1 343 ? -31.311 9.324 -3.018 1.00 93.56 343 TYR A N 1
ATOM 2753 C CA . TYR A 1 343 ? -30.033 8.678 -3.279 1.00 93.56 343 TYR A CA 1
ATOM 2754 C C . TYR A 1 343 ? -30.133 7.145 -3.238 1.00 93.56 343 TYR A C 1
ATOM 2756 O O . TYR A 1 343 ? -29.725 6.486 -4.193 1.00 93.56 343 TYR A O 1
ATOM 2764 N N . ASN A 1 344 ? -30.745 6.573 -2.193 1.00 95.94 344 ASN A N 1
ATOM 2765 C CA . ASN A 1 344 ? -30.928 5.122 -2.077 1.00 95.94 344 ASN A CA 1
ATOM 2766 C C . ASN A 1 344 ? -31.734 4.538 -3.245 1.00 95.94 344 ASN A C 1
ATOM 2768 O O . ASN A 1 344 ? -31.342 3.523 -3.818 1.00 95.94 344 ASN A O 1
ATOM 2772 N N . ARG A 1 345 ? -32.834 5.199 -3.635 1.00 94.75 345 ARG A N 1
ATOM 2773 C CA . ARG A 1 345 ? -33.651 4.778 -4.786 1.00 94.75 345 ARG A CA 1
ATOM 2774 C C . ARG A 1 345 ? -32.859 4.816 -6.091 1.00 94.75 345 ARG A C 1
ATOM 2776 O O . ARG A 1 345 ? -32.971 3.887 -6.889 1.00 94.75 345 ARG A O 1
ATOM 2783 N N . LYS A 1 346 ? -32.051 5.863 -6.294 1.00 94.50 346 LYS A N 1
ATOM 2784 C CA . LYS A 1 346 ? -31.194 6.016 -7.475 1.00 94.50 346 LYS A CA 1
ATOM 2785 C C . LYS A 1 346 ? -30.207 4.854 -7.590 1.00 94.50 346 LYS A C 1
ATOM 2787 O O . LYS A 1 346 ? -30.238 4.139 -8.588 1.00 94.50 346 LYS A O 1
ATOM 2792 N N . ILE A 1 347 ? -29.394 4.616 -6.558 1.00 93.44 347 ILE A N 1
ATOM 2793 C CA . ILE A 1 347 ? -28.363 3.568 -6.615 1.00 93.44 347 ILE A CA 1
ATOM 2794 C C . ILE A 1 347 ? -28.964 2.163 -6.718 1.00 93.44 347 ILE A C 1
ATOM 2796 O O . ILE A 1 347 ? -28.357 1.291 -7.332 1.00 93.44 347 ILE A O 1
ATOM 2800 N N . PHE A 1 348 ? -30.162 1.935 -6.168 1.00 94.75 348 PHE A N 1
ATOM 2801 C CA . PHE A 1 348 ? -30.864 0.667 -6.338 1.00 94.75 348 PHE A CA 1
ATOM 2802 C C . PHE A 1 348 ? -31.320 0.465 -7.789 1.00 94.75 348 PHE A C 1
ATOM 2804 O O . PHE A 1 348 ? -31.049 -0.584 -8.374 1.00 94.75 348 PHE A O 1
ATOM 2811 N N . LYS A 1 349 ? -31.947 1.483 -8.401 1.00 93.94 349 LYS A N 1
ATOM 2812 C CA . LYS A 1 349 ? -32.382 1.444 -9.809 1.00 93.94 349 LYS A CA 1
ATOM 2813 C C . LYS A 1 349 ? -31.200 1.252 -10.764 1.00 93.94 349 LYS A C 1
ATOM 2815 O O . LYS A 1 349 ? -31.297 0.491 -11.720 1.00 93.94 349 LYS A O 1
ATOM 2820 N N . GLU A 1 350 ? -30.078 1.899 -10.470 1.00 92.25 350 GLU A N 1
ATOM 2821 C CA . GLU A 1 350 ? -28.828 1.805 -11.232 1.00 92.25 350 GLU A CA 1
ATOM 2822 C C . GLU A 1 350 ? -28.013 0.541 -10.908 1.00 92.25 350 GLU A C 1
ATOM 2824 O O . GLU A 1 350 ? -26.904 0.388 -11.415 1.00 92.25 350 GLU A O 1
ATOM 2829 N N . LYS A 1 351 ? -28.523 -0.358 -10.050 1.00 90.56 351 LYS A N 1
ATOM 2830 C CA . LYS A 1 351 ? -27.829 -1.576 -9.591 1.00 90.56 351 LYS A CA 1
ATOM 2831 C C . LYS A 1 351 ? -26.408 -1.301 -9.078 1.00 90.56 351 LYS A C 1
ATOM 2833 O O . LYS A 1 351 ? -25.499 -2.098 -9.285 1.00 90.56 351 LYS A O 1
ATOM 2838 N N . GLN A 1 352 ? -26.218 -0.150 -8.434 1.00 88.81 352 GLN A N 1
ATOM 2839 C CA . GLN A 1 352 ? -24.931 0.352 -7.953 1.00 88.81 352 GLN A CA 1
ATOM 2840 C C . GLN A 1 352 ? -23.837 0.334 -9.032 1.00 88.81 352 GLN A C 1
ATOM 2842 O O . GLN A 1 352 ? -22.681 0.033 -8.743 1.00 88.81 352 GLN A O 1
ATOM 2847 N N . ALA A 1 353 ? -24.173 0.703 -10.273 1.00 80.19 353 ALA A N 1
ATOM 2848 C CA . ALA A 1 353 ? -23.216 0.759 -11.378 1.00 80.19 353 ALA A CA 1
ATOM 2849 C C . ALA A 1 353 ? -21.981 1.641 -11.094 1.00 80.19 353 ALA A C 1
ATOM 2851 O O . ALA A 1 353 ? -20.954 1.460 -11.739 1.00 80.19 353 ALA A O 1
ATOM 2852 N N . GLY A 1 354 ? -22.048 2.574 -10.138 1.00 75.31 354 GLY A N 1
ATOM 2853 C CA . GLY A 1 354 ? -20.903 3.373 -9.690 1.00 75.31 354 GLY A CA 1
ATOM 2854 C C . GLY A 1 354 ? -19.938 2.654 -8.736 1.00 75.31 354 GLY A C 1
ATOM 2855 O O . GLY A 1 354 ? -18.861 3.177 -8.466 1.00 75.31 354 GLY A O 1
ATOM 2856 N N . LEU A 1 355 ? -20.264 1.462 -8.223 1.00 80.06 355 LEU A N 1
ATOM 2857 C CA . LEU A 1 355 ? -19.422 0.679 -7.306 1.00 80.06 355 LEU A CA 1
ATOM 2858 C C . LEU A 1 355 ? -18.278 -0.043 -8.058 1.00 80.06 355 LEU A C 1
ATOM 2860 O O . LEU A 1 355 ? -18.134 -1.269 -8.035 1.00 80.06 355 LEU A O 1
ATOM 2864 N N . LYS A 1 356 ? -17.476 0.734 -8.788 1.00 65.38 356 LYS A N 1
ATOM 2865 C CA . LYS A 1 356 ? -16.459 0.243 -9.729 1.00 65.38 356 LYS A CA 1
ATOM 2866 C C . LYS A 1 356 ? -15.034 0.408 -9.224 1.00 65.38 356 LYS A C 1
ATOM 2868 O O . LYS A 1 356 ? -14.207 -0.466 -9.456 1.00 65.38 356 LYS A O 1
ATOM 2873 N N . ASP A 1 357 ? -14.758 1.488 -8.509 1.00 54.97 357 ASP A N 1
ATOM 2874 C CA . ASP A 1 357 ? -13.403 1.839 -8.100 1.00 54.97 357 ASP A CA 1
ATOM 2875 C C . ASP A 1 357 ? -13.362 2.498 -6.719 1.00 54.97 357 ASP A C 1
ATOM 2877 O O . ASP A 1 357 ? -14.372 2.907 -6.134 1.00 54.97 357 ASP A O 1
ATOM 2881 N N . VAL A 1 358 ? -12.136 2.600 -6.214 1.00 54.84 358 VAL A N 1
ATOM 2882 C CA . VAL A 1 358 ? -11.816 3.085 -4.875 1.00 54.84 358 VAL A CA 1
ATOM 2883 C C . VAL A 1 358 ? -12.209 4.539 -4.653 1.00 54.84 358 VAL A C 1
ATOM 2885 O O . VAL A 1 358 ? -12.569 4.901 -3.534 1.00 54.84 358 VAL A O 1
ATOM 2888 N N . PHE A 1 359 ? -12.153 5.388 -5.676 1.00 49.06 359 PHE A N 1
ATOM 2889 C CA . PHE A 1 359 ? -12.512 6.796 -5.532 1.00 49.06 359 PHE A CA 1
ATOM 2890 C C . PHE A 1 359 ? -14.018 6.938 -5.345 1.00 49.06 359 PHE A C 1
ATOM 2892 O O . PHE A 1 359 ? -14.469 7.611 -4.413 1.00 49.06 359 PHE A O 1
ATOM 2899 N N . ASN A 1 360 ? -14.785 6.206 -6.151 1.00 58.69 360 ASN A N 1
ATOM 2900 C CA . ASN A 1 360 ? -16.238 6.223 -6.103 1.00 58.69 360 ASN A CA 1
ATOM 2901 C C . ASN A 1 360 ? -16.800 5.784 -4.747 1.00 58.69 360 ASN A C 1
ATOM 2903 O O . ASN A 1 360 ? -17.650 6.486 -4.195 1.00 58.69 360 ASN A O 1
ATOM 2907 N N . TYR A 1 361 ? -16.299 4.702 -4.142 1.00 68.31 361 TYR A N 1
ATOM 2908 C CA . TYR A 1 361 ? -16.795 4.283 -2.824 1.00 68.31 361 TYR A CA 1
ATOM 2909 C C . TYR A 1 361 ? -16.140 4.997 -1.628 1.00 68.31 361 TYR A C 1
ATOM 2911 O O . TYR A 1 361 ? -16.643 4.907 -0.505 1.00 68.31 361 TYR A O 1
ATOM 2919 N N . ARG A 1 362 ? -15.023 5.715 -1.822 1.00 70.69 362 ARG A N 1
ATOM 2920 C CA . ARG A 1 362 ? -14.459 6.606 -0.787 1.00 70.69 362 ARG A CA 1
ATOM 2921 C C . ARG A 1 362 ? -15.158 7.961 -0.733 1.00 70.69 362 ARG A C 1
ATOM 2923 O O . ARG A 1 362 ? -15.135 8.595 0.321 1.00 70.69 362 ARG A O 1
ATOM 2930 N N . SER A 1 363 ? -15.766 8.389 -1.838 1.00 74.75 363 SER A N 1
ATOM 2931 C CA . SER A 1 363 ? -16.559 9.615 -1.902 1.00 74.75 363 SER A CA 1
ATOM 2932 C C . SER A 1 363 ? -17.752 9.582 -0.937 1.00 74.75 363 SER A C 1
ATOM 2934 O O . SER A 1 363 ? -18.235 8.517 -0.543 1.00 74.75 363 SER A O 1
ATOM 2936 N N . ALA A 1 364 ? -18.214 10.762 -0.519 1.00 78.31 364 ALA A N 1
ATOM 2937 C CA . ALA A 1 364 ? -19.412 10.875 0.301 1.00 78.31 364 ALA A CA 1
ATOM 2938 C C . ALA A 1 364 ? -20.659 10.481 -0.516 1.00 78.31 364 ALA A C 1
ATOM 2940 O O . ALA A 1 364 ? -20.815 10.973 -1.633 1.00 78.31 364 ALA A O 1
ATOM 2941 N N . PRO A 1 365 ? -21.582 9.663 0.034 1.00 74.00 365 PRO A N 1
ATOM 2942 C CA . PRO A 1 365 ? -22.842 9.326 -0.638 1.00 74.00 365 PRO A CA 1
ATOM 2943 C C . PRO A 1 365 ? -23.658 10.560 -1.047 1.00 74.00 365 PRO A C 1
ATOM 2945 O O . PRO A 1 365 ? -24.292 10.584 -2.098 1.00 74.00 365 PRO A O 1
ATOM 2948 N N . ILE A 1 366 ? -23.624 11.597 -0.206 1.00 80.19 366 ILE A N 1
ATOM 2949 C CA . ILE A 1 366 ? -24.275 12.888 -0.418 1.00 80.19 366 ILE A CA 1
ATOM 2950 C C . ILE A 1 366 ? -23.350 14.006 0.072 1.00 80.19 366 ILE A C 1
ATOM 2952 O O . ILE A 1 366 ? -22.672 13.855 1.088 1.00 80.19 366 ILE A O 1
ATOM 2956 N N . VAL A 1 367 ? -23.336 15.135 -0.638 1.00 73.19 367 VAL A N 1
ATOM 2957 C CA . VAL A 1 367 ? -22.561 16.325 -0.256 1.00 73.19 367 VAL A CA 1
ATOM 2958 C C . VAL A 1 367 ? -23.420 17.232 0.623 1.00 73.19 367 VAL A C 1
ATOM 2960 O O . VAL A 1 367 ? -24.516 17.641 0.227 1.00 73.19 367 VAL A O 1
ATOM 2963 N N . LEU A 1 368 ? -22.916 17.567 1.811 1.00 66.25 368 LEU A N 1
ATOM 2964 C CA . LEU A 1 368 ? -23.563 18.482 2.749 1.00 66.25 368 LEU A CA 1
ATOM 2965 C C . LEU A 1 368 ? -22.822 19.818 2.722 1.00 66.25 368 LEU A C 1
ATOM 2967 O O . LEU A 1 368 ? -21.654 19.880 3.081 1.00 66.25 368 LEU A O 1
ATOM 2971 N N . ARG A 1 369 ? -23.490 20.889 2.270 1.00 49.78 369 ARG A N 1
ATOM 2972 C CA . ARG A 1 369 ? -22.857 22.210 2.085 1.00 49.78 369 ARG A CA 1
ATOM 2973 C C . ARG A 1 369 ? -22.313 22.816 3.388 1.00 49.78 369 ARG A C 1
ATOM 2975 O O . ARG A 1 369 ? -21.298 23.489 3.325 1.00 49.78 369 ARG A O 1
ATOM 2982 N N . ASN A 1 370 ? -22.948 22.552 4.537 1.00 51.22 370 ASN A N 1
ATOM 2983 C CA . ASN A 1 370 ? -22.678 23.253 5.804 1.00 51.22 370 ASN A CA 1
ATOM 2984 C C . ASN A 1 370 ? -22.604 22.329 7.039 1.00 51.22 370 ASN A C 1
ATOM 2986 O O . ASN A 1 370 ? -22.742 22.802 8.165 1.00 51.22 370 ASN A O 1
ATOM 2990 N N . GLU A 1 371 ? -22.439 21.014 6.874 1.00 54.56 371 GLU A N 1
ATOM 2991 C CA . GLU A 1 371 ? -22.445 20.088 8.014 1.00 54.56 371 GLU A CA 1
ATOM 2992 C C . GLU A 1 371 ? -21.091 19.402 8.181 1.00 54.56 371 GLU A C 1
ATOM 2994 O O . GLU A 1 371 ? -20.440 19.045 7.199 1.00 54.56 371 GLU A O 1
ATOM 2999 N N . LYS A 1 372 ? -20.681 19.161 9.439 1.00 63.62 372 LYS A N 1
ATOM 3000 C CA . LYS A 1 372 ? -19.704 18.101 9.737 1.00 63.62 372 LYS A CA 1
ATOM 3001 C C . LYS A 1 372 ? -20.206 16.871 8.967 1.00 63.62 372 LYS A C 1
ATOM 3003 O O . LYS A 1 372 ? -21.383 16.564 9.106 1.00 63.62 372 LYS A O 1
ATOM 3008 N N . ASN A 1 373 ? -19.378 16.234 8.132 1.00 76.25 373 ASN A N 1
ATOM 3009 C CA . ASN A 1 373 ? -19.746 15.102 7.259 1.00 76.25 373 ASN A CA 1
ATOM 3010 C C . ASN A 1 373 ? -20.165 13.851 8.063 1.00 76.25 373 ASN A C 1
ATOM 3012 O O . ASN A 1 373 ? -19.593 12.784 7.884 1.00 76.25 373 ASN A O 1
ATOM 3016 N N . THR A 1 374 ? -21.114 13.961 8.987 1.00 86.00 374 THR A N 1
ATOM 3017 C CA . THR A 1 374 ? -21.572 12.948 9.928 1.00 86.00 374 THR A CA 1
ATOM 3018 C C . THR A 1 374 ? -23.046 12.663 9.681 1.00 86.00 374 THR A C 1
ATOM 3020 O O . THR A 1 374 ? -23.859 13.563 9.500 1.00 86.00 374 THR A O 1
ATOM 3023 N N . PHE A 1 375 ? -23.402 11.383 9.678 1.00 88.25 375 PHE A N 1
ATOM 3024 C CA . PHE A 1 375 ? -24.768 10.914 9.454 1.00 88.25 375 PHE A CA 1
ATOM 3025 C C . PHE A 1 375 ? -25.425 10.385 10.735 1.00 88.25 375 PHE A C 1
ATOM 3027 O O . PHE A 1 375 ? -26.621 10.135 10.766 1.00 88.25 375 PHE A O 1
ATOM 3034 N N . GLY A 1 376 ? -24.662 10.170 11.806 1.00 92.00 376 GLY A N 1
ATOM 3035 C CA . GLY A 1 376 ? -25.166 9.565 13.035 1.00 92.00 376 GLY A CA 1
ATOM 3036 C C . GLY A 1 376 ? -24.080 8.775 13.743 1.00 92.00 376 GLY A C 1
ATOM 3037 O O . GLY A 1 376 ? -22.902 9.112 13.640 1.00 92.00 376 GLY A O 1
ATOM 3038 N N . TYR A 1 377 ? -24.450 7.710 14.447 1.00 94.94 377 TYR A N 1
ATOM 3039 C CA . TYR A 1 377 ? -23.481 6.804 15.060 1.00 94.94 377 TYR A CA 1
ATOM 3040 C C . TYR A 1 377 ? -23.900 5.340 14.950 1.00 94.94 377 TYR A C 1
ATOM 3042 O O . TYR A 1 377 ? -25.084 5.009 14.869 1.00 94.94 377 TYR A O 1
ATOM 3050 N N . ILE A 1 378 ? -22.906 4.459 15.001 1.00 96.69 378 ILE A N 1
ATOM 3051 C CA . ILE A 1 378 ? -23.062 3.012 15.105 1.00 96.69 378 ILE A CA 1
ATOM 3052 C C . ILE A 1 378 ? -22.680 2.559 16.516 1.00 96.69 378 ILE A C 1
ATOM 3054 O O . ILE A 1 378 ? -21.689 3.018 17.084 1.00 96.69 378 ILE A O 1
ATOM 3058 N N . LYS A 1 379 ? -23.468 1.654 17.094 1.00 96.25 379 LYS A N 1
ATOM 3059 C CA . LYS A 1 379 ? -23.188 0.970 18.356 1.00 96.25 379 LYS A CA 1
ATOM 3060 C C . LYS A 1 379 ? -23.203 -0.536 18.123 1.00 96.25 379 LYS A C 1
ATOM 3062 O O . LYS A 1 379 ? -24.201 -1.085 17.661 1.00 96.25 379 LYS A O 1
ATOM 3067 N N . ILE A 1 380 ? -22.115 -1.199 18.498 1.00 96.69 380 ILE A N 1
ATOM 3068 C CA . ILE A 1 380 ? -21.953 -2.652 18.418 1.00 96.69 380 ILE A CA 1
ATOM 3069 C C . ILE A 1 380 ? -21.697 -3.167 19.841 1.00 96.69 380 ILE A C 1
ATOM 3071 O O . ILE A 1 380 ? -20.551 -3.151 20.302 1.00 96.69 380 ILE A O 1
ATOM 3075 N N . PRO A 1 381 ? -22.747 -3.582 20.582 1.00 95.12 381 PRO A N 1
ATOM 3076 C CA . PRO A 1 381 ? -22.635 -3.932 21.998 1.00 95.12 381 PRO A CA 1
ATOM 3077 C C . PRO A 1 381 ? -21.617 -5.037 22.282 1.00 95.12 381 PRO A C 1
ATOM 3079 O O . PRO A 1 381 ? -20.851 -4.921 23.234 1.00 95.12 381 PRO A O 1
ATOM 3082 N N . LYS A 1 382 ? -21.564 -6.068 21.429 1.00 95.94 382 LYS A N 1
ATOM 3083 C CA . LYS A 1 382 ? -20.658 -7.212 21.592 1.00 95.94 382 LYS A CA 1
ATOM 3084 C C . LYS A 1 382 ? -19.184 -6.801 21.603 1.00 95.94 382 LYS A C 1
ATOM 3086 O O . LYS A 1 382 ? -18.418 -7.317 22.403 1.00 95.94 382 LYS A O 1
ATOM 3091 N N . MET A 1 383 ? -18.825 -5.825 20.772 1.00 93.00 383 MET A N 1
ATOM 3092 C CA . MET A 1 383 ? -17.472 -5.268 20.676 1.00 93.00 383 MET A CA 1
ATOM 3093 C C . MET A 1 383 ? -17.228 -4.125 21.673 1.00 93.00 383 MET A C 1
ATOM 3095 O O . MET A 1 383 ? -16.145 -3.550 21.686 1.00 93.00 383 MET A O 1
ATOM 3099 N N . LYS A 1 384 ? -18.241 -3.740 22.466 1.00 91.69 384 LYS A N 1
ATOM 3100 C CA . LYS A 1 384 ? -18.243 -2.535 23.314 1.00 91.69 384 LYS A CA 1
ATOM 3101 C C . LYS A 1 384 ? -17.880 -1.261 22.539 1.00 91.69 384 LYS A C 1
ATOM 3103 O O . LYS A 1 384 ? -17.248 -0.365 23.086 1.00 91.69 384 LYS A O 1
ATOM 3108 N N . GLN A 1 385 ? -18.296 -1.174 21.271 1.00 91.00 385 GLN A N 1
ATOM 3109 C CA . GLN A 1 385 ? -17.957 -0.045 20.407 1.00 91.00 385 GLN A CA 1
ATOM 3110 C C . GLN A 1 385 ? -19.125 0.887 20.127 1.00 91.00 385 GLN A C 1
ATOM 3112 O O . GLN A 1 385 ? -20.248 0.447 19.869 1.00 91.00 385 GLN A O 1
ATOM 3117 N N . LYS A 1 386 ? -18.831 2.190 20.146 1.00 93.25 386 LYS A N 1
ATOM 3118 C CA . LYS A 1 386 ? -19.744 3.271 19.770 1.00 93.25 386 LYS A CA 1
ATOM 3119 C C . LYS A 1 386 ? -18.966 4.320 18.980 1.00 93.25 386 LYS A C 1
ATOM 3121 O O . LYS A 1 386 ? -18.121 5.008 19.543 1.00 93.25 386 LYS A O 1
ATOM 3126 N N . LEU A 1 387 ? -19.233 4.411 17.680 1.00 93.94 387 LEU A N 1
ATOM 3127 C CA . LEU A 1 387 ? -18.453 5.229 16.751 1.00 93.94 387 LEU A CA 1
ATOM 3128 C C . LEU A 1 387 ? -19.363 6.192 15.982 1.00 93.94 387 LEU A C 1
ATOM 3130 O O . LEU A 1 387 ? -20.432 5.768 15.532 1.00 93.94 387 LEU A O 1
ATOM 3134 N N . PRO A 1 388 ? -18.962 7.459 15.782 1.00 94.19 388 PRO A N 1
ATOM 3135 C CA . PRO A 1 388 ? -19.628 8.334 14.827 1.00 94.19 388 PRO A CA 1
ATOM 3136 C C . PRO A 1 388 ? -19.535 7.744 13.413 1.00 94.19 388 PRO A C 1
ATOM 3138 O O . PRO A 1 388 ? -18.545 7.097 13.061 1.00 94.19 388 PRO A O 1
ATOM 3141 N N . LEU A 1 389 ? -20.586 7.963 12.626 1.00 94.62 389 LEU A N 1
ATOM 3142 C CA . LEU A 1 389 ? -20.693 7.581 11.224 1.00 94.62 389 LEU A CA 1
ATOM 3143 C C . LEU A 1 389 ? -20.468 8.807 10.355 1.00 94.62 389 LEU A C 1
ATOM 3145 O O . LEU A 1 389 ? -21.278 9.732 10.378 1.00 94.62 389 LEU A O 1
ATOM 3149 N N . TYR A 1 390 ? -19.394 8.789 9.580 1.00 92.75 390 TYR A N 1
ATOM 3150 C CA . TYR A 1 390 ? -19.058 9.827 8.620 1.00 92.75 390 TYR A CA 1
ATOM 3151 C C . TYR A 1 390 ? -19.512 9.458 7.204 1.00 92.75 390 TYR A C 1
ATOM 3153 O O . TYR A 1 390 ? -19.567 8.285 6.844 1.00 92.75 390 TYR A O 1
ATOM 3161 N N . LEU A 1 391 ? -19.828 10.456 6.387 1.00 90.06 391 LEU A N 1
ATOM 3162 C CA . LEU A 1 391 ? -20.175 10.291 4.979 1.00 90.06 391 LEU A CA 1
ATOM 3163 C C . LEU A 1 391 ? -18.902 10.242 4.132 1.00 90.06 391 LEU A C 1
ATOM 3165 O O . LEU A 1 391 ? -18.182 11.233 4.029 1.00 90.06 391 LEU A O 1
ATOM 3169 N N . GLY A 1 392 ? -18.647 9.091 3.512 1.00 84.94 392 GLY A N 1
ATOM 3170 C CA . GLY A 1 392 ? -17.483 8.839 2.667 1.00 84.94 392 GLY A CA 1
ATOM 3171 C C . GLY A 1 392 ? -16.312 8.242 3.440 1.00 84.94 392 GLY A C 1
ATOM 3172 O O . GLY A 1 392 ? -15.888 8.768 4.472 1.00 84.94 392 GLY A O 1
ATOM 3173 N N . ALA A 1 393 ? -15.752 7.153 2.914 1.00 82.19 393 ALA A N 1
ATOM 3174 C CA . ALA A 1 393 ? -14.597 6.452 3.476 1.00 82.19 393 ALA A CA 1
ATOM 3175 C C . ALA A 1 393 ? -13.255 7.143 3.151 1.00 82.19 393 ALA A C 1
ATOM 3177 O O . ALA A 1 393 ? -12.275 6.496 2.773 1.00 82.19 393 ALA A O 1
ATOM 3178 N N . THR A 1 394 ? -13.198 8.470 3.287 1.00 79.69 394 THR A N 1
ATOM 3179 C CA . THR A 1 394 ? -11.959 9.245 3.143 1.00 79.69 394 THR A CA 1
ATOM 3180 C C . THR A 1 394 ? -11.011 8.963 4.310 1.00 79.69 394 THR A C 1
ATOM 3182 O O . THR A 1 394 ? -11.438 8.601 5.408 1.00 79.69 394 THR A O 1
ATOM 3185 N N . MET A 1 395 ? -9.706 9.160 4.100 1.00 75.50 395 MET A N 1
ATOM 3186 C CA . MET A 1 395 ? -8.715 8.990 5.170 1.00 75.50 395 MET A CA 1
ATOM 3187 C C . MET A 1 395 ? -9.008 9.916 6.360 1.00 75.50 395 MET A C 1
ATOM 3189 O O . MET A 1 395 ? -8.858 9.515 7.509 1.00 75.50 395 MET A O 1
ATOM 3193 N N . GLU A 1 396 ? -9.472 11.140 6.102 1.00 79.50 396 GLU A N 1
ATOM 3194 C CA . GLU A 1 396 ? -9.846 12.082 7.155 1.00 79.50 396 GLU A CA 1
ATOM 3195 C C . GLU A 1 396 ? -10.987 11.550 8.037 1.00 79.50 396 GLU A C 1
ATOM 3197 O O . GLU A 1 396 ? -10.893 11.602 9.264 1.00 79.50 396 GLU A O 1
ATOM 3202 N N . ASN A 1 397 ? -12.035 10.995 7.426 1.00 85.81 397 ASN A N 1
ATOM 3203 C CA . ASN A 1 397 ? -13.193 10.455 8.136 1.00 85.81 397 ASN A CA 1
ATOM 3204 C C . ASN A 1 397 ? -12.852 9.163 8.890 1.00 85.81 397 ASN A C 1
ATOM 3206 O O . ASN A 1 397 ? -13.174 9.019 10.069 1.00 85.81 397 ASN A O 1
ATOM 3210 N N . MET A 1 398 ? -12.129 8.250 8.238 1.00 83.69 398 MET A N 1
ATOM 3211 C CA . MET A 1 398 ? -11.713 6.964 8.813 1.00 83.69 398 MET A CA 1
ATOM 3212 C C . MET A 1 398 ? -10.760 7.131 10.009 1.00 83.69 398 MET A C 1
ATOM 3214 O O . MET A 1 398 ? -10.718 6.283 10.900 1.00 83.69 398 MET A O 1
ATOM 3218 N N . ARG A 1 399 ? -10.025 8.253 10.083 1.00 83.50 399 ARG A N 1
ATOM 3219 C CA . ARG A 1 399 ? -9.215 8.630 11.255 1.00 83.50 399 ARG A CA 1
ATOM 3220 C C . ARG A 1 399 ? -10.050 9.007 12.477 1.00 83.50 399 ARG A C 1
ATOM 3222 O O . ARG A 1 399 ? -9.518 8.917 13.583 1.00 83.50 399 ARG A O 1
ATOM 3229 N N . LYS A 1 400 ? -11.305 9.432 12.288 1.00 86.06 400 LYS A N 1
ATOM 3230 C CA . LYS A 1 400 ? -12.189 9.988 13.328 1.00 86.06 400 LYS A CA 1
ATOM 3231 C C . LYS A 1 400 ? -13.314 9.034 13.754 1.00 86.06 400 LYS A C 1
ATOM 3233 O O . LYS A 1 400 ? -13.953 9.283 14.774 1.00 86.06 400 LYS A O 1
ATOM 3238 N N . GLY A 1 401 ? -13.605 7.984 12.985 1.00 90.69 401 GLY A N 1
ATOM 3239 C CA . GLY A 1 401 ? -14.688 7.049 13.288 1.00 90.69 401 GLY A CA 1
ATOM 3240 C C . GLY A 1 401 ? -14.950 6.032 12.182 1.00 90.69 401 GLY A C 1
ATOM 3241 O O . GLY A 1 401 ? -14.064 5.700 11.397 1.00 90.69 401 GLY A O 1
ATOM 3242 N N . ALA A 1 402 ? -16.182 5.530 12.140 1.00 95.19 402 ALA A N 1
ATOM 3243 C CA . ALA A 1 402 ? -16.649 4.666 11.065 1.00 95.19 402 ALA A CA 1
ATOM 3244 C C . ALA A 1 402 ? -17.170 5.519 9.899 1.00 95.19 402 ALA A C 1
ATOM 3246 O O . ALA A 1 402 ? -17.676 6.620 10.109 1.00 95.19 402 ALA A O 1
ATOM 3247 N N . ALA A 1 403 ? -17.068 5.019 8.673 1.00 94.81 403 ALA A N 1
ATOM 3248 C CA . ALA A 1 403 ? -17.467 5.747 7.479 1.00 94.81 403 ALA A CA 1
ATOM 3249 C C . ALA A 1 403 ? -18.432 4.939 6.612 1.00 94.81 403 ALA A C 1
ATOM 3251 O O . ALA A 1 403 ? -18.236 3.747 6.385 1.00 94.81 403 ALA A O 1
ATOM 3252 N N . ILE A 1 404 ? -19.459 5.608 6.103 1.00 95.62 404 ILE A N 1
ATOM 3253 C CA . ILE A 1 404 ? -20.397 5.064 5.125 1.00 95.62 404 ILE A CA 1
ATOM 3254 C C . ILE A 1 404 ? -19.754 5.189 3.746 1.00 95.62 404 ILE A C 1
ATOM 3256 O O . ILE A 1 404 ? -19.359 6.286 3.341 1.00 95.62 404 ILE A O 1
ATOM 3260 N N . MET A 1 405 ? -19.638 4.072 3.037 1.00 90.25 405 MET A N 1
ATOM 3261 C CA . MET A 1 405 ? -19.049 4.041 1.702 1.00 90.25 405 MET A CA 1
ATOM 3262 C C . MET A 1 405 ? -19.984 4.682 0.674 1.00 90.25 405 MET A C 1
ATOM 3264 O O . MET A 1 405 ? -21.192 4.434 0.668 1.00 90.25 405 MET A O 1
ATOM 3268 N N . GLY A 1 406 ? -19.412 5.478 -0.226 1.00 86.38 406 GLY A N 1
ATOM 3269 C CA . GLY A 1 406 ? -20.099 5.959 -1.418 1.00 86.38 406 GLY A CA 1
ATOM 3270 C C . GLY A 1 406 ? -20.573 4.797 -2.289 1.00 86.38 406 GLY A C 1
ATOM 3271 O O . GLY A 1 406 ? -20.038 3.692 -2.228 1.00 86.38 406 GLY A O 1
ATOM 3272 N N . GLN A 1 407 ? -21.595 5.051 -3.103 1.00 89.25 407 GLN A N 1
ATOM 3273 C CA . GLN A 1 407 ? -22.248 4.047 -3.961 1.00 89.25 407 GLN A CA 1
ATOM 3274 C C . GLN A 1 407 ? -22.916 2.898 -3.180 1.00 89.25 407 GLN A C 1
ATOM 3276 O O . GLN A 1 407 ? -23.252 1.861 -3.752 1.00 89.25 407 GLN A O 1
ATOM 3281 N N . THR A 1 408 ? -23.142 3.084 -1.876 1.00 94.44 408 THR A N 1
ATOM 3282 C CA . THR A 1 408 ? -23.877 2.164 -0.993 1.00 94.44 408 THR A CA 1
ATOM 3283 C C . THR A 1 408 ? -24.948 2.935 -0.235 1.00 94.44 408 THR A C 1
ATOM 3285 O O . THR A 1 408 ? -24.861 4.154 -0.121 1.00 94.44 408 THR A O 1
ATOM 3288 N N . SER A 1 409 ? -25.993 2.261 0.241 1.00 96.81 409 SER A N 1
ATOM 3289 C CA . SER A 1 409 ? -27.166 2.942 0.793 1.00 96.81 409 SER A CA 1
ATOM 3290 C C . SER A 1 409 ? -26.857 3.715 2.076 1.00 96.81 409 SER A C 1
ATOM 3292 O O . SER A 1 409 ? -26.030 3.318 2.886 1.00 96.81 409 SER A O 1
ATOM 3294 N N . LEU A 1 410 ? -27.594 4.793 2.322 1.00 95.81 410 LEU A N 1
ATOM 3295 C CA . LEU A 1 410 ? -27.640 5.451 3.623 1.00 95.81 410 LEU A CA 1
ATOM 3296 C C . LEU A 1 410 ? -28.599 4.704 4.567 1.00 95.81 410 LEU A C 1
ATOM 3298 O O . LEU A 1 410 ? -29.649 4.232 4.114 1.00 95.81 410 LEU A O 1
ATOM 3302 N N . PRO A 1 411 ? -28.295 4.612 5.877 1.00 94.69 411 PRO A N 1
ATOM 3303 C CA . PRO A 1 411 ? -29.095 3.851 6.832 1.00 94.69 411 PRO A CA 1
ATOM 3304 C C . PRO A 1 411 ? -30.339 4.647 7.258 1.00 94.69 411 PRO A C 1
ATOM 3306 O O . PRO A 1 411 ? -30.377 5.288 8.311 1.00 94.69 411 PRO A O 1
ATOM 3309 N N . VAL A 1 412 ? -31.368 4.618 6.407 1.00 93.81 412 VAL A N 1
ATOM 3310 C CA . VAL A 1 412 ? -32.669 5.297 6.599 1.00 93.81 412 VAL A CA 1
ATOM 3311 C C . VAL A 1 412 ? -33.840 4.328 6.819 1.00 93.81 412 VAL A C 1
ATOM 3313 O O . VAL A 1 412 ? -35.000 4.745 6.814 1.00 93.81 412 VAL A O 1
ATOM 3316 N N . GLY A 1 413 ? -33.540 3.038 7.010 1.00 90.44 413 GLY A N 1
ATOM 3317 C CA . GLY A 1 413 ? -34.514 2.011 7.385 1.00 90.44 413 GLY A CA 1
ATOM 3318 C C . GLY A 1 413 ? -35.477 1.598 6.268 1.00 90.44 413 GLY A C 1
ATOM 3319 O O . GLY A 1 413 ? -36.666 1.413 6.538 1.00 90.44 413 GLY A O 1
ATOM 3320 N N . GLN A 1 414 ? -34.993 1.522 5.024 1.00 90.81 414 GLN A N 1
ATOM 3321 C CA . GLN A 1 414 ? -35.778 1.148 3.843 1.00 90.81 414 GLN A CA 1
ATOM 3322 C C . GLN A 1 414 ? -35.354 -0.224 3.313 1.00 90.81 414 GLN A C 1
ATOM 3324 O O . GLN A 1 414 ? -34.178 -0.579 3.370 1.00 90.81 414 GLN A O 1
ATOM 3329 N N . LYS A 1 415 ? -36.308 -0.978 2.754 1.00 92.75 415 LYS A N 1
ATOM 3330 C CA . LYS A 1 415 ? -36.001 -2.160 1.935 1.00 92.75 415 LYS A CA 1
ATOM 3331 C C . LYS A 1 415 ? -35.246 -1.749 0.670 1.00 92.75 415 LYS A C 1
ATOM 3333 O O . LYS A 1 415 ? -35.187 -0.565 0.345 1.00 92.75 415 LYS A O 1
ATOM 3338 N N . ASP A 1 416 ? -34.700 -2.742 -0.025 1.00 95.06 416 ASP A N 1
ATOM 3339 C CA . ASP A 1 416 ? -33.875 -2.541 -1.215 1.00 95.06 416 ASP A CA 1
ATOM 3340 C C . ASP A 1 416 ? -32.657 -1.661 -0.905 1.00 95.06 416 ASP A C 1
ATOM 3342 O O . ASP A 1 416 ? -32.311 -0.742 -1.647 1.00 95.06 416 ASP A O 1
ATOM 3346 N N . SER A 1 417 ? -32.011 -1.928 0.235 1.00 96.06 417 SER A N 1
ATOM 3347 C CA . SER A 1 417 ? -30.870 -1.147 0.701 1.00 96.06 417 SER A CA 1
ATOM 3348 C C . SER A 1 417 ? -29.766 -2.014 1.305 1.00 96.06 417 SER A C 1
ATOM 3350 O O . SER A 1 417 ? -30.018 -3.061 1.905 1.00 96.06 417 SER A O 1
ATOM 3352 N N . ASN A 1 418 ? -28.523 -1.561 1.143 1.00 97.19 418 ASN A N 1
ATOM 3353 C CA . ASN A 1 418 ? -27.356 -2.083 1.839 1.00 97.19 418 ASN A CA 1
ATOM 3354 C C . ASN A 1 418 ? -26.393 -0.939 2.163 1.00 97.19 418 ASN A C 1
ATOM 3356 O O . ASN A 1 418 ? -25.719 -0.414 1.276 1.00 97.19 418 ASN A O 1
ATOM 3360 N N . CYS A 1 419 ? -26.349 -0.542 3.434 1.00 97.38 419 CYS A N 1
ATOM 3361 C CA . CYS A 1 419 ? -25.420 0.464 3.935 1.00 97.38 419 CYS A CA 1
ATOM 3362 C C . CYS A 1 419 ? -24.095 -0.189 4.317 1.00 97.38 419 CYS A C 1
ATOM 3364 O O . CYS A 1 419 ? -24.024 -0.905 5.319 1.00 97.38 419 CYS A O 1
ATOM 3366 N N . VAL A 1 420 ? -23.034 0.086 3.558 1.00 97.50 420 VAL A N 1
ATOM 3367 C CA . VAL A 1 420 ? -21.710 -0.467 3.853 1.00 97.50 420 VAL A CA 1
ATOM 3368 C C . VAL A 1 420 ? -20.929 0.509 4.725 1.00 97.50 420 VAL A C 1
ATOM 3370 O O . VAL A 1 420 ? -20.692 1.658 4.351 1.00 97.50 420 VAL A O 1
ATOM 3373 N N . ILE A 1 421 ? -20.538 0.044 5.909 1.00 97.88 421 ILE A N 1
ATOM 3374 C CA . ILE A 1 421 ? -19.844 0.824 6.931 1.00 97.88 421 ILE A CA 1
ATOM 3375 C C . ILE A 1 421 ? -18.432 0.272 7.085 1.00 97.88 421 ILE A C 1
ATOM 3377 O O . ILE A 1 421 ? -18.240 -0.845 7.567 1.00 97.88 421 ILE A O 1
ATOM 3381 N N . ALA A 1 422 ? -17.446 1.076 6.708 1.00 94.94 422 ALA A N 1
ATOM 3382 C CA . ALA A 1 422 ? -16.036 0.765 6.855 1.00 94.94 422 ALA A CA 1
ATOM 3383 C C . ALA A 1 422 ? -15.463 1.389 8.136 1.00 94.94 422 ALA A C 1
ATOM 3385 O O . ALA A 1 422 ? -15.770 2.530 8.476 1.00 94.94 422 ALA A O 1
ATOM 3386 N N . ALA A 1 423 ? -14.586 0.669 8.832 1.00 93.56 423 ALA A N 1
ATOM 3387 C CA . ALA A 1 423 ? -13.733 1.252 9.869 1.00 93.56 423 ALA A CA 1
ATOM 3388 C C . ALA A 1 423 ? -12.382 0.530 9.925 1.00 93.56 423 ALA A C 1
ATOM 3390 O O . ALA A 1 423 ? -12.262 -0.635 9.534 1.00 93.56 423 ALA A O 1
ATOM 3391 N N . HIS A 1 424 ? -11.346 1.211 10.419 1.00 88.31 424 HIS A N 1
ATOM 3392 C CA . HIS A 1 424 ? -10.035 0.591 10.595 1.00 88.31 424 HIS A CA 1
ATOM 3393 C C . HIS A 1 424 ? -10.092 -0.573 11.588 1.00 88.31 424 HIS A C 1
ATOM 3395 O O . HIS A 1 424 ? -10.853 -0.566 12.557 1.00 88.31 424 HIS A O 1
ATOM 3401 N N . ARG A 1 425 ? -9.219 -1.558 11.386 1.00 84.19 425 ARG A N 1
ATOM 3402 C CA . ARG A 1 425 ? -9.022 -2.665 12.319 1.00 84.19 425 ARG A CA 1
ATOM 3403 C C . ARG A 1 425 ? -8.010 -2.278 13.392 1.00 84.19 425 ARG A C 1
ATOM 3405 O O . ARG A 1 425 ? -6.927 -2.843 13.472 1.00 84.19 425 ARG A O 1
ATOM 3412 N N . GLY A 1 426 ? -8.350 -1.256 14.167 1.00 82.12 426 GLY A N 1
ATOM 3413 C CA . GLY A 1 426 ? -7.444 -0.569 15.082 1.00 82.12 426 GLY A CA 1
ATOM 3414 C C . GLY A 1 426 ? -6.667 0.572 14.413 1.00 82.12 426 GLY A C 1
ATOM 3415 O O . GLY A 1 426 ? -6.195 0.436 13.287 1.00 82.12 426 GLY A O 1
ATOM 3416 N N . TYR A 1 427 ? -6.533 1.712 15.098 1.00 77.06 427 TYR A N 1
ATOM 3417 C CA . TYR A 1 427 ? -5.823 2.886 14.580 1.00 77.06 427 TYR A CA 1
ATOM 3418 C C . TYR A 1 427 ? -5.277 3.780 15.703 1.00 77.06 427 TYR A C 1
ATOM 3420 O O . TYR A 1 427 ? -6.041 4.342 16.487 1.00 77.06 427 TYR A O 1
ATOM 3428 N N . ARG A 1 428 ? -3.946 3.951 15.768 1.00 70.69 428 ARG A N 1
ATOM 3429 C CA . ARG A 1 428 ? -3.250 4.821 16.744 1.00 70.69 428 ARG A CA 1
ATOM 3430 C C . ARG A 1 428 ? -3.783 4.679 18.189 1.00 70.69 428 ARG A C 1
ATOM 3432 O O . ARG A 1 428 ? -4.092 5.689 18.827 1.00 70.69 428 ARG A O 1
ATOM 3439 N N . GLY A 1 429 ? -3.943 3.439 18.653 1.00 67.62 429 GLY A N 1
ATOM 3440 C CA . GLY A 1 429 ? -4.461 3.093 19.985 1.00 67.62 429 GLY A CA 1
ATOM 3441 C C . GLY A 1 429 ? -5.978 2.879 20.068 1.00 67.62 429 GLY A C 1
ATOM 3442 O O . GLY A 1 429 ? -6.427 2.175 20.963 1.00 67.62 429 GLY A O 1
ATOM 3443 N N . ILE A 1 430 ? -6.771 3.390 19.118 1.00 76.56 430 ILE A N 1
ATOM 3444 C CA . ILE A 1 430 ? -8.231 3.204 19.115 1.00 76.56 430 ILE A CA 1
ATOM 3445 C C . ILE A 1 430 ? -8.574 1.813 18.560 1.00 76.56 430 ILE A C 1
ATOM 3447 O O . ILE A 1 430 ? -8.039 1.459 17.507 1.00 76.56 430 ILE A O 1
ATOM 3451 N N . PRO A 1 431 ? -9.480 1.033 19.181 1.00 80.56 431 PRO A N 1
ATOM 3452 C CA . PRO A 1 431 ? -9.834 -0.293 18.676 1.00 80.56 431 PRO A CA 1
ATOM 3453 C C . PRO A 1 431 ? -10.648 -0.275 17.372 1.00 80.56 431 PRO A C 1
ATOM 3455 O O . PRO A 1 431 ? -10.377 -1.083 16.492 1.00 80.56 431 PRO A O 1
ATOM 3458 N N . TYR A 1 432 ? -11.620 0.627 17.194 1.00 90.50 432 TYR A N 1
ATOM 3459 C CA . TYR A 1 432 ? -12.521 0.620 16.026 1.00 90.50 432 TYR A CA 1
ATOM 3460 C C . TYR A 1 432 ? -13.097 -0.785 15.735 1.00 90.50 432 TYR A C 1
ATOM 3462 O O . TYR A 1 432 ? -13.717 -1.374 16.615 1.00 90.50 432 TYR A O 1
ATOM 3470 N N . PHE A 1 433 ? -12.891 -1.352 14.539 1.00 94.38 433 PHE A N 1
ATOM 3471 C CA . PHE A 1 433 ? -13.319 -2.713 14.189 1.00 94.38 433 PHE A CA 1
ATOM 3472 C C . PHE A 1 433 ? -12.256 -3.786 14.479 1.00 94.38 433 PHE A C 1
ATOM 3474 O O . PHE A 1 433 ? -12.339 -4.889 13.946 1.00 94.38 433 PHE A O 1
ATOM 3481 N N . ARG A 1 434 ? -11.259 -3.504 15.334 1.00 89.00 434 ARG A N 1
ATOM 3482 C CA . ARG A 1 434 ? -10.211 -4.465 15.739 1.00 89.00 434 ARG A CA 1
ATOM 3483 C C . ARG A 1 434 ? -10.791 -5.817 16.146 1.00 89.00 434 ARG A C 1
ATOM 3485 O O . ARG A 1 434 ? -10.325 -6.843 15.665 1.00 89.00 434 ARG A O 1
ATOM 3492 N N . ASP A 1 435 ? -11.840 -5.771 16.959 1.00 90.81 435 ASP A N 1
ATOM 3493 C CA . ASP A 1 435 ? -12.438 -6.929 17.620 1.00 90.81 435 ASP A CA 1
ATOM 3494 C C . ASP A 1 435 ? -13.696 -7.449 16.895 1.00 90.81 435 ASP A C 1
ATOM 3496 O O . ASP A 1 435 ? -14.544 -8.106 17.495 1.00 90.81 435 ASP A O 1
ATOM 3500 N N . ILE A 1 436 ? -13.845 -7.146 15.597 1.00 94.06 436 ILE A N 1
ATOM 3501 C CA . ILE A 1 436 ? -15.038 -7.502 14.807 1.00 94.06 436 ILE A CA 1
ATOM 3502 C C . ILE A 1 436 ? -15.297 -9.015 14.730 1.00 94.06 436 ILE A C 1
ATOM 3504 O O . ILE A 1 436 ? -16.442 -9.432 14.589 1.00 94.06 436 ILE A O 1
ATOM 3508 N N . GLU A 1 437 ? -14.258 -9.834 14.896 1.00 92.06 437 GLU A N 1
ATOM 3509 C CA . GLU A 1 437 ? -14.339 -11.303 14.937 1.00 92.06 437 GLU A CA 1
ATOM 3510 C C . GLU A 1 437 ? -15.080 -11.849 16.159 1.00 92.06 437 GLU A C 1
ATOM 3512 O O . GLU A 1 437 ? -15.472 -13.011 16.180 1.00 92.06 437 GLU A O 1
ATOM 3517 N N . GLN A 1 438 ? -15.305 -11.021 17.181 1.00 93.69 438 GLN A N 1
ATOM 3518 C CA . GLN A 1 438 ? -16.118 -11.416 18.329 1.00 93.69 438 GLN A CA 1
ATOM 3519 C C . GLN A 1 438 ? -17.612 -11.505 17.988 1.00 93.69 438 GLN A C 1
ATOM 3521 O O . GLN A 1 438 ? -18.380 -12.056 18.784 1.00 93.69 438 GLN A O 1
ATOM 3526 N N . LEU A 1 439 ? -18.028 -10.944 16.846 1.00 95.56 439 LEU A N 1
ATOM 3527 C CA . LEU A 1 439 ? -19.404 -11.013 16.375 1.00 95.56 439 LEU A CA 1
ATOM 3528 C C . LEU A 1 439 ? -19.752 -12.415 15.883 1.00 95.56 439 LEU A C 1
ATOM 3530 O O . LEU A 1 439 ? -18.980 -13.070 15.190 1.00 95.56 439 LEU A O 1
ATOM 3534 N N . LYS A 1 440 ? -20.966 -12.845 16.208 1.00 95.44 440 LYS A N 1
ATOM 3535 C CA . LYS A 1 440 ? -21.579 -14.092 15.754 1.00 95.44 440 LYS A CA 1
ATOM 3536 C C . LYS A 1 440 ? -22.977 -13.817 15.216 1.00 95.44 440 LYS A C 1
ATOM 3538 O O . LYS A 1 440 ? -23.605 -12.810 15.543 1.00 95.44 440 LYS A O 1
ATOM 3543 N N . THR A 1 441 ? -23.497 -14.739 14.411 1.00 95.38 441 THR A N 1
ATOM 3544 C CA . THR A 1 441 ? -24.885 -14.691 13.935 1.00 95.38 441 THR A CA 1
ATOM 3545 C C . THR A 1 441 ? -25.860 -14.496 15.100 1.00 95.38 441 THR A C 1
ATOM 3547 O O . THR A 1 441 ? -25.833 -15.235 16.083 1.00 95.38 441 THR A O 1
ATOM 3550 N N . GLY A 1 442 ? -26.734 -13.496 14.979 1.00 93.94 442 GLY A N 1
ATOM 3551 C CA . GLY A 1 442 ? -27.703 -13.079 15.993 1.00 93.94 442 GLY A CA 1
ATOM 3552 C C . GLY A 1 442 ? -27.297 -11.844 16.804 1.00 93.94 442 GLY A C 1
ATOM 3553 O O . GLY A 1 442 ? -28.194 -11.176 17.339 1.00 93.94 442 GLY A O 1
ATOM 3554 N N . ASP A 1 443 ? -26.003 -11.504 16.850 1.00 96.75 443 ASP A N 1
ATOM 3555 C CA . ASP A 1 443 ? -25.505 -10.331 17.574 1.00 96.75 443 ASP A CA 1
ATOM 3556 C C . ASP A 1 443 ? -26.084 -9.028 17.013 1.00 96.75 443 ASP A C 1
ATOM 3558 O O . ASP A 1 443 ? -26.392 -8.911 15.825 1.00 96.75 443 ASP A O 1
ATOM 3562 N N . GLN A 1 444 ? -26.264 -8.040 17.889 1.00 96.81 444 GLN A N 1
ATOM 3563 C CA . GLN A 1 444 ? -26.906 -6.773 17.543 1.00 96.81 444 GLN A CA 1
ATOM 3564 C C . GLN A 1 444 ? -25.920 -5.750 16.975 1.00 96.81 444 GLN A C 1
ATOM 3566 O O . GLN A 1 444 ? -24.827 -5.551 17.507 1.00 96.81 444 GLN A O 1
ATOM 3571 N N . VAL A 1 445 ? -26.376 -5.025 15.955 1.00 97.38 445 VAL A N 1
ATOM 3572 C CA . VAL A 1 445 ? -25.725 -3.835 15.401 1.00 97.38 445 VAL A CA 1
ATOM 3573 C C . VAL A 1 445 ? -26.768 -2.726 15.346 1.00 97.38 445 VAL A C 1
ATOM 3575 O O . VAL A 1 445 ? -27.820 -2.888 14.736 1.00 97.38 445 VAL A O 1
ATOM 3578 N N . ILE A 1 446 ? -26.509 -1.609 16.019 1.00 97.12 446 ILE A N 1
ATOM 3579 C CA . ILE A 1 446 ? -27.481 -0.524 16.183 1.00 97.12 446 ILE A CA 1
ATOM 3580 C C . ILE A 1 446 ? -26.951 0.710 15.467 1.00 97.12 446 ILE A C 1
ATOM 3582 O O . ILE A 1 446 ? -25.836 1.148 15.742 1.00 97.12 446 ILE A O 1
ATOM 3586 N N . ILE A 1 447 ? -27.761 1.309 14.601 1.00 96.06 447 ILE A N 1
ATOM 3587 C CA . ILE A 1 447 ? -27.471 2.610 13.996 1.00 96.06 447 ILE A CA 1
ATOM 3588 C C . ILE A 1 447 ? -28.457 3.632 14.549 1.00 96.06 447 ILE A C 1
ATOM 3590 O O . ILE A 1 447 ? -29.664 3.409 14.550 1.00 96.06 447 ILE A O 1
ATOM 3594 N N . ARG A 1 448 ? -27.952 4.775 15.006 1.00 93.06 448 ARG A N 1
ATOM 3595 C CA . ARG A 1 448 ? -28.766 5.952 15.311 1.00 93.06 448 ARG A CA 1
ATOM 3596 C C . ARG A 1 448 ? -28.465 7.001 14.252 1.00 93.06 448 ARG A C 1
ATOM 3598 O O . ARG A 1 448 ? -27.385 7.590 14.267 1.00 93.06 448 ARG A O 1
ATOM 3605 N N . ASN A 1 449 ? -29.401 7.190 13.331 1.00 91.38 449 ASN A N 1
ATOM 3606 C CA . ASN A 1 449 ? -29.384 8.319 12.402 1.00 91.38 449 ASN A CA 1
ATOM 3607 C C . ASN A 1 449 ? -30.047 9.541 13.094 1.00 91.38 449 ASN A C 1
ATOM 3609 O O . ASN A 1 449 ? -30.477 9.407 14.250 1.00 91.38 449 ASN A O 1
ATOM 3613 N N . PRO A 1 450 ? -30.141 10.721 12.451 1.00 88.12 450 PRO A N 1
ATOM 3614 C CA . PRO A 1 450 ? -30.666 11.923 13.100 1.00 88.12 450 PRO A CA 1
ATOM 3615 C C . PRO A 1 450 ? -32.115 11.764 13.577 1.00 88.12 450 PRO A C 1
ATOM 3617 O O . PRO A 1 450 ? -32.509 12.386 14.557 1.00 88.12 450 PRO A O 1
ATOM 3620 N N . TRP A 1 451 ? -32.897 10.898 12.931 1.00 88.62 451 TRP A N 1
ATOM 3621 C CA . TRP A 1 451 ? -34.341 10.793 13.145 1.00 88.62 451 TRP A CA 1
ATOM 3622 C C . TRP A 1 451 ? -34.710 9.621 14.057 1.00 88.62 451 TRP A C 1
ATOM 3624 O O . TRP A 1 451 ? -35.452 9.778 15.021 1.00 88.62 451 TRP A O 1
ATOM 3634 N N . GLU A 1 452 ? -34.149 8.434 13.832 1.00 89.50 452 GLU A N 1
ATOM 3635 C CA . GLU A 1 452 ? -34.582 7.198 14.493 1.00 89.50 452 GLU A CA 1
ATOM 3636 C C . GLU A 1 452 ? -33.422 6.269 14.887 1.00 89.50 452 GLU A C 1
ATOM 3638 O O . GLU A 1 452 ? -32.250 6.489 14.560 1.00 89.50 452 GLU A O 1
ATOM 3643 N N . ARG A 1 453 ? -33.765 5.232 15.654 1.00 92.56 453 ARG A N 1
ATOM 3644 C CA . ARG A 1 453 ? -32.891 4.106 15.979 1.00 92.56 453 ARG A CA 1
ATOM 3645 C C . ARG A 1 453 ? -33.241 2.934 15.061 1.00 92.56 453 ARG A C 1
ATOM 3647 O O . ARG A 1 453 ? -34.406 2.576 14.928 1.00 92.56 453 ARG A O 1
ATOM 3654 N N . LEU A 1 454 ? -32.223 2.332 14.457 1.00 94.06 454 LEU A N 1
ATOM 3655 C CA . LEU A 1 454 ? -32.328 1.187 13.564 1.00 94.06 454 LEU A CA 1
ATOM 3656 C C . LEU A 1 454 ? -31.579 -0.006 14.173 1.00 94.06 454 LEU A C 1
ATOM 3658 O O . LEU A 1 454 ? -30.365 0.058 14.376 1.00 94.06 454 LEU A O 1
ATOM 3662 N N . ASP A 1 455 ? -32.301 -1.089 14.461 1.00 95.75 455 ASP A N 1
ATOM 3663 C CA . ASP A 1 455 ? -31.749 -2.307 15.060 1.00 95.75 455 ASP A CA 1
ATOM 3664 C C . ASP A 1 455 ? -31.568 -3.417 14.008 1.00 95.75 455 ASP A C 1
ATOM 3666 O O . ASP A 1 455 ? -32.529 -3.922 13.420 1.00 95.75 455 ASP A O 1
ATOM 3670 N N . TYR A 1 456 ? -30.316 -3.821 13.801 1.00 96.62 456 TYR A N 1
ATOM 3671 C CA . TYR A 1 456 ? -29.903 -4.890 12.895 1.00 96.62 456 TYR A CA 1
ATOM 3672 C C . TYR A 1 456 ? -29.368 -6.091 13.679 1.00 96.62 456 TYR A C 1
ATOM 3674 O O . TYR A 1 456 ? -28.907 -5.967 14.818 1.00 96.62 456 TYR A O 1
ATOM 3682 N N . ARG A 1 457 ? -29.401 -7.269 13.051 1.00 96.94 457 ARG A N 1
ATOM 3683 C CA . ARG A 1 457 ? -28.764 -8.484 13.572 1.00 96.94 457 ARG A CA 1
ATOM 3684 C C . ARG A 1 457 ? -27.802 -9.071 12.560 1.00 96.94 457 ARG A C 1
ATOM 3686 O O . ARG A 1 457 ? -28.124 -9.120 11.374 1.00 96.94 457 ARG A O 1
ATOM 3693 N N . VAL A 1 458 ? -26.660 -9.553 13.039 1.00 97.50 458 VAL A N 1
ATOM 3694 C CA . VAL A 1 458 ? -25.694 -10.294 12.225 1.00 97.50 458 VAL A CA 1
ATOM 3695 C C . VAL A 1 458 ? -26.365 -11.557 11.694 1.00 97.50 458 VAL A C 1
ATOM 3697 O O . VAL A 1 458 ? -26.957 -12.326 12.448 1.00 97.50 458 VAL A O 1
ATOM 3700 N N . THR A 1 459 ? -26.281 -11.761 10.388 1.00 96.38 459 THR A N 1
ATOM 3701 C CA . THR A 1 459 ? -26.855 -12.922 9.691 1.00 96.38 459 THR A CA 1
ATOM 3702 C C . THR A 1 459 ? -25.782 -13.820 9.114 1.00 96.38 459 THR A C 1
ATOM 3704 O O . THR A 1 459 ? -25.948 -15.036 9.088 1.00 96.38 459 THR A O 1
ATOM 3707 N N . LYS A 1 460 ? -24.688 -13.218 8.647 1.00 95.50 460 LYS A N 1
ATOM 3708 C CA . LYS A 1 460 ? -23.617 -13.915 7.956 1.00 95.50 460 LYS A CA 1
ATOM 3709 C C . LYS A 1 460 ? -22.313 -13.157 8.127 1.00 95.50 460 LYS A C 1
ATOM 3711 O O . LYS A 1 460 ? -22.307 -11.928 8.153 1.00 95.50 460 LYS A O 1
ATOM 3716 N N . ILE A 1 461 ? -21.219 -13.898 8.199 1.00 95.62 461 ILE A N 1
ATOM 3717 C CA . ILE A 1 461 ? -19.862 -13.365 8.242 1.00 95.62 461 ILE A CA 1
ATOM 3718 C C . ILE A 1 461 ? -19.075 -14.031 7.119 1.00 95.62 461 ILE A C 1
ATOM 3720 O O . ILE A 1 461 ? -19.261 -15.219 6.860 1.00 95.62 461 ILE A O 1
ATOM 3724 N N . LYS A 1 462 ? -18.245 -13.264 6.414 1.00 94.00 462 LYS A N 1
ATOM 3725 C CA . LYS A 1 462 ? -17.342 -13.780 5.383 1.00 94.00 462 LYS A CA 1
ATOM 3726 C C . LYS A 1 462 ? -16.010 -13.047 5.419 1.00 94.00 462 LYS A C 1
ATOM 3728 O O . LYS A 1 462 ? -15.966 -11.853 5.703 1.00 94.00 462 LYS A O 1
ATOM 3733 N N . VAL A 1 463 ? -14.954 -13.758 5.053 1.00 88.00 463 VAL A N 1
ATOM 3734 C CA . VAL A 1 463 ? -13.727 -13.146 4.547 1.00 88.00 463 VAL A CA 1
ATOM 3735 C C . VAL A 1 463 ? -13.851 -13.131 3.028 1.00 88.00 463 VAL A C 1
ATOM 3737 O O . VAL A 1 463 ? -14.186 -14.156 2.440 1.00 88.00 463 VAL A O 1
ATOM 3740 N N . ILE A 1 464 ? -13.686 -11.962 2.420 1.00 78.19 464 ILE A N 1
ATOM 3741 C CA . ILE A 1 464 ? -13.758 -11.781 0.965 1.00 78.19 464 ILE A CA 1
ATOM 3742 C C . ILE A 1 464 ? -12.486 -11.107 0.466 1.00 78.19 464 ILE A C 1
ATOM 3744 O O . ILE A 1 464 ? -11.769 -10.467 1.248 1.00 78.19 464 ILE A O 1
ATOM 3748 N N . ASP A 1 465 ? -12.236 -11.212 -0.829 1.00 78.75 465 ASP A N 1
ATOM 3749 C CA . ASP A 1 465 ? -11.188 -10.438 -1.472 1.00 78.75 465 ASP A CA 1
ATOM 3750 C C . ASP A 1 465 ? -11.544 -8.929 -1.482 1.00 78.75 465 ASP A C 1
ATOM 3752 O O . ASP A 1 465 ? -12.726 -8.573 -1.536 1.00 78.75 465 ASP A O 1
ATOM 3756 N N . PRO A 1 466 ? -10.582 -7.989 -1.389 1.00 68.81 466 PRO A N 1
ATOM 3757 C CA . PRO A 1 466 ? -10.869 -6.560 -1.507 1.00 68.81 466 PRO A CA 1
ATOM 3758 C C . PRO A 1 466 ? -11.614 -6.146 -2.787 1.00 68.81 466 PRO A C 1
ATOM 3760 O O . PRO A 1 466 ? -12.260 -5.094 -2.762 1.00 68.81 466 PRO A O 1
ATOM 3763 N N . TYR A 1 467 ? -11.543 -6.940 -3.863 1.00 68.75 467 TYR A N 1
ATOM 3764 C CA . TYR A 1 467 ? -12.197 -6.690 -5.154 1.00 68.75 467 TYR A CA 1
ATOM 3765 C C . TYR A 1 467 ? -13.577 -7.331 -5.305 1.00 68.75 467 TYR A C 1
ATOM 3767 O O . TYR A 1 467 ? -14.275 -7.006 -6.269 1.00 68.75 467 TYR A O 1
ATOM 3775 N N . ASP A 1 468 ? -14.008 -8.150 -4.343 1.00 77.50 468 ASP A N 1
ATOM 3776 C CA . ASP A 1 468 ? -15.299 -8.853 -4.312 1.00 77.50 468 ASP A CA 1
ATOM 3777 C C . ASP A 1 468 ? -16.481 -7.899 -4.014 1.00 77.50 468 ASP A C 1
ATOM 3779 O O . ASP A 1 468 ? -17.250 -8.045 -3.056 1.00 77.50 468 ASP A O 1
ATOM 3783 N N . MET A 1 469 ? -16.632 -6.858 -4.835 1.00 77.94 469 MET A N 1
ATOM 3784 C CA . MET A 1 469 ? -17.637 -5.806 -4.649 1.00 77.94 469 MET A CA 1
ATOM 3785 C C . MET A 1 469 ? -19.063 -6.313 -4.888 1.00 77.94 469 MET A C 1
ATOM 3787 O O . MET A 1 469 ? -20.013 -5.757 -4.336 1.00 77.94 469 MET A O 1
ATOM 3791 N N . ASP A 1 470 ? -19.222 -7.392 -5.656 1.00 84.50 470 ASP A N 1
ATOM 3792 C CA . ASP A 1 470 ? -20.500 -8.076 -5.857 1.00 84.50 470 ASP A CA 1
ATOM 3793 C C . ASP A 1 470 ? -21.084 -8.600 -4.531 1.00 84.50 470 ASP A C 1
ATOM 3795 O O . ASP A 1 470 ? -22.303 -8.660 -4.353 1.00 84.50 470 ASP A O 1
ATOM 3799 N N . LYS A 1 471 ? -20.223 -8.911 -3.553 1.00 89.50 471 LYS A N 1
ATOM 3800 C CA . LYS A 1 471 ? -20.640 -9.438 -2.248 1.00 89.50 471 LYS A CA 1
ATOM 3801 C C . LYS A 1 471 ? -21.294 -8.388 -1.359 1.00 89.50 471 LYS A C 1
ATOM 3803 O O . LYS A 1 471 ? -22.052 -8.758 -0.466 1.00 89.50 471 LYS A O 1
ATOM 3808 N N . ILE A 1 472 ? -21.055 -7.101 -1.606 1.00 92.38 472 ILE A N 1
ATOM 3809 C CA . ILE A 1 472 ? -21.614 -5.992 -0.815 1.00 92.38 472 ILE A CA 1
ATOM 3810 C C . ILE A 1 472 ? -22.737 -5.238 -1.545 1.00 92.38 472 ILE A C 1
ATOM 3812 O O . ILE A 1 472 ? -23.134 -4.152 -1.119 1.00 92.38 472 ILE A O 1
ATOM 3816 N N . LEU A 1 473 ? -23.283 -5.808 -2.622 1.00 93.88 473 LEU A N 1
ATOM 3817 C CA . LEU A 1 473 ? -24.406 -5.221 -3.351 1.00 93.88 473 LEU A CA 1
ATOM 3818 C C . LEU A 1 473 ? -25.712 -5.226 -2.543 1.00 93.88 473 LEU A C 1
ATOM 3820 O O . LEU A 1 473 ? -25.898 -5.984 -1.585 1.00 93.88 473 LEU A O 1
ATOM 3824 N N . ILE A 1 474 ? -26.638 -4.365 -2.956 1.00 95.12 474 ILE A N 1
ATOM 3825 C CA . ILE A 1 474 ? -28.015 -4.327 -2.484 1.00 95.12 474 ILE A CA 1
ATOM 3826 C C . ILE A 1 474 ? -28.710 -5.625 -2.888 1.00 95.12 474 ILE A C 1
ATOM 3828 O O . ILE A 1 474 ? -28.696 -6.036 -4.047 1.00 95.12 474 ILE A O 1
ATOM 3832 N N . GLN A 1 475 ? -29.381 -6.241 -1.920 1.00 93.50 475 GLN A N 1
ATOM 3833 C CA . GLN A 1 475 ? -30.199 -7.422 -2.150 1.00 93.50 475 GLN A CA 1
ATOM 3834 C C . GLN A 1 475 ? -31.674 -7.024 -2.131 1.00 93.50 475 GLN A C 1
ATOM 3836 O O . GLN A 1 475 ? -32.167 -6.474 -1.142 1.00 93.50 475 GLN A O 1
ATOM 3841 N N . LYS A 1 476 ? -32.379 -7.320 -3.228 1.00 93.50 476 LYS A N 1
ATOM 3842 C CA . LYS A 1 476 ? -33.799 -6.992 -3.396 1.00 93.50 476 LYS A CA 1
ATOM 3843 C C . LYS A 1 476 ? -34.631 -7.519 -2.220 1.00 93.50 476 LYS A C 1
ATOM 3845 O O . LYS A 1 476 ? -34.467 -8.658 -1.784 1.00 93.50 476 LYS A O 1
ATOM 3850 N N . GLY A 1 477 ? -35.518 -6.678 -1.701 1.00 92.06 477 GLY A N 1
ATOM 3851 C CA . GLY A 1 477 ? -36.410 -6.940 -0.577 1.00 92.06 477 GLY A CA 1
ATOM 3852 C C . GLY A 1 477 ? -35.771 -6.820 0.810 1.00 92.06 477 GLY A C 1
ATOM 3853 O O . GLY A 1 477 ? -36.494 -6.948 1.800 1.00 92.06 477 GLY A O 1
ATOM 3854 N N . LYS A 1 478 ? -34.456 -6.568 0.916 1.00 93.50 478 LYS A N 1
ATOM 3855 C CA . LYS A 1 478 ? -33.728 -6.536 2.197 1.00 93.50 478 LYS A CA 1
ATOM 3856 C C . LYS A 1 478 ? -33.356 -5.111 2.624 1.00 93.50 478 LYS A C 1
ATOM 3858 O O . LYS A 1 478 ? -33.056 -4.268 1.787 1.00 93.50 478 LYS A O 1
ATOM 3863 N N . ASP A 1 479 ? -33.379 -4.865 3.934 1.00 95.75 479 ASP A N 1
ATOM 3864 C CA . ASP A 1 479 ? -32.811 -3.680 4.601 1.00 95.75 479 ASP A CA 1
ATOM 3865 C C . ASP A 1 479 ? -31.531 -4.137 5.311 1.00 95.75 479 ASP A C 1
ATOM 3867 O O . ASP A 1 479 ? -31.593 -4.860 6.318 1.00 95.75 479 ASP A O 1
ATOM 3871 N N . MET A 1 480 ? -30.377 -3.828 4.717 1.00 96.81 480 MET A N 1
ATOM 3872 C CA . MET A 1 480 ? -29.085 -4.380 5.118 1.00 96.81 480 MET A CA 1
ATOM 3873 C C . MET A 1 480 ? -28.108 -3.314 5.608 1.00 96.81 480 MET A C 1
ATOM 3875 O O . MET A 1 480 ? -28.051 -2.188 5.114 1.00 96.81 480 MET A O 1
ATOM 3879 N N . VAL A 1 481 ? -27.271 -3.730 6.551 1.00 97.81 481 VAL A N 1
ATOM 3880 C CA . VAL A 1 481 ? -26.042 -3.040 6.936 1.00 97.81 481 VAL A CA 1
ATOM 3881 C C . VAL A 1 481 ? -24.905 -4.035 6.815 1.00 97.81 481 VAL A C 1
ATOM 3883 O O . VAL A 1 481 ? -24.970 -5.125 7.377 1.00 97.81 481 VAL A O 1
ATOM 3886 N N . THR A 1 482 ? -23.848 -3.656 6.114 1.00 98.12 482 THR A N 1
ATOM 3887 C CA . THR A 1 482 ? -22.656 -4.486 5.958 1.00 98.12 482 THR A CA 1
ATOM 3888 C C . THR A 1 482 ? -21.483 -3.800 6.639 1.00 98.12 482 THR A C 1
ATOM 3890 O O . THR A 1 482 ? -21.105 -2.696 6.259 1.00 98.12 482 THR A O 1
ATOM 3893 N N . LEU A 1 483 ? -20.903 -4.431 7.658 1.00 98.00 483 LEU A N 1
ATOM 3894 C CA . LEU A 1 483 ? -19.683 -3.929 8.291 1.00 98.00 483 LEU A CA 1
ATOM 3895 C C . LEU A 1 483 ? -18.472 -4.462 7.533 1.00 98.00 483 LEU A C 1
ATOM 3897 O O . LEU A 1 483 ? -18.421 -5.652 7.226 1.00 98.00 483 LEU A O 1
ATOM 3901 N N . LEU A 1 484 ? -17.503 -3.591 7.262 1.00 93.94 484 LEU A N 1
ATOM 3902 C CA . LEU A 1 484 ? -16.329 -3.890 6.452 1.00 93.94 484 LEU A CA 1
ATOM 3903 C C . LEU A 1 484 ? -15.050 -3.435 7.165 1.00 93.94 484 LEU A C 1
ATOM 3905 O O . LEU A 1 484 ? -14.936 -2.292 7.611 1.00 93.94 484 LEU A O 1
ATOM 3909 N N . THR A 1 485 ? -14.047 -4.306 7.242 1.00 90.81 485 THR A N 1
ATOM 3910 C CA . THR A 1 485 ? -12.700 -3.919 7.689 1.00 90.81 485 THR A CA 1
ATOM 3911 C C . THR A 1 485 ? -11.618 -4.790 7.056 1.00 90.81 485 THR A C 1
ATOM 3913 O O . THR A 1 485 ? -11.911 -5.828 6.470 1.00 90.81 485 THR A O 1
ATOM 3916 N N . CYS A 1 486 ? -10.356 -4.381 7.165 1.00 86.31 486 CYS A N 1
ATOM 3917 C CA . CYS A 1 486 ? -9.211 -5.150 6.676 1.00 86.31 486 CYS A CA 1
ATOM 3918 C C . CYS A 1 486 ? -9.036 -6.475 7.444 1.00 86.31 486 CYS A C 1
ATOM 3920 O O . CYS A 1 486 ? -9.340 -6.563 8.631 1.00 86.31 486 CYS A O 1
ATOM 3922 N N . HIS A 1 487 ? -8.508 -7.509 6.798 1.00 78.25 487 HIS A N 1
ATOM 3923 C CA . HIS A 1 487 ? -8.197 -8.803 7.411 1.00 78.25 487 HIS A CA 1
ATOM 3924 C C . HIS A 1 487 ? -6.956 -9.418 6.747 1.00 78.25 487 HIS A C 1
ATOM 3926 O O . HIS A 1 487 ? -6.768 -9.196 5.557 1.00 78.25 487 HIS A O 1
ATOM 3932 N N . PRO A 1 488 ? -6.105 -10.176 7.456 1.00 71.25 488 PRO A N 1
ATOM 3933 C CA . PRO A 1 488 ? -6.108 -10.398 8.901 1.00 71.25 488 PRO A CA 1
ATOM 3934 C C . PRO A 1 488 ? -5.628 -9.179 9.700 1.00 71.25 488 PRO A C 1
ATOM 3936 O O . PRO A 1 488 ? -5.020 -8.248 9.164 1.00 71.25 488 PRO A O 1
ATOM 3939 N N . TYR A 1 489 ? -5.940 -9.152 11.002 1.00 71.06 489 TYR A N 1
ATOM 3940 C CA . TYR A 1 489 ? -5.413 -8.121 11.902 1.00 71.06 489 TYR A CA 1
ATOM 3941 C C . TYR A 1 489 ? -3.881 -8.197 11.926 1.00 71.06 489 TYR A C 1
ATOM 3943 O O . TYR A 1 489 ? -3.334 -9.280 12.090 1.00 71.06 489 TYR A O 1
ATOM 3951 N N . ARG A 1 490 ? -3.197 -7.055 11.765 1.00 66.44 490 ARG A N 1
ATOM 3952 C CA . ARG A 1 490 ? -1.723 -6.946 11.692 1.00 66.44 490 ARG A CA 1
ATOM 3953 C C . ARG A 1 490 ? -1.043 -7.664 10.510 1.00 66.44 490 ARG A C 1
ATOM 3955 O O . ARG A 1 490 ? 0.175 -7.636 10.448 1.00 66.44 490 ARG A O 1
ATOM 3962 N N . GLY A 1 491 ? -1.792 -8.211 9.550 1.00 53.94 491 GLY A N 1
ATOM 3963 C CA . GLY A 1 491 ? -1.246 -8.800 8.315 1.00 53.94 491 GLY A CA 1
ATOM 3964 C C . GLY A 1 491 ? -1.547 -7.966 7.071 1.00 53.94 491 GLY A C 1
ATOM 3965 O O . GLY A 1 491 ? -2.062 -8.493 6.090 1.00 53.94 491 GLY A O 1
ATOM 3966 N N . HIS A 1 492 ? -1.331 -6.648 7.154 1.00 53.19 492 HIS A N 1
ATOM 3967 C CA . HIS A 1 492 ? -1.474 -5.665 6.062 1.00 53.19 492 HIS A CA 1
ATOM 3968 C C . HIS A 1 492 ? -2.855 -5.566 5.377 1.00 53.19 492 HIS A C 1
ATOM 3970 O O . HIS A 1 492 ? -3.058 -4.703 4.529 1.00 53.19 492 HIS A O 1
ATOM 3976 N N . GLY A 1 493 ? -3.853 -6.350 5.804 1.00 59.44 493 GLY A N 1
ATOM 3977 C CA . GLY A 1 493 ? -5.222 -6.237 5.310 1.00 59.44 493 GLY A CA 1
ATOM 3978 C C . GLY A 1 493 ? -5.434 -6.798 3.907 1.00 59.44 493 GLY A C 1
ATOM 3979 O O . GLY A 1 493 ? -6.164 -6.178 3.134 1.00 59.44 493 GLY A O 1
ATOM 3980 N N . ARG A 1 494 ? -4.808 -7.937 3.589 1.00 64.19 494 ARG A N 1
ATOM 3981 C CA . ARG A 1 494 ? -4.910 -8.631 2.289 1.00 64.19 494 ARG A CA 1
ATOM 3982 C C . ARG A 1 494 ? -6.352 -8.948 1.877 1.00 64.19 494 ARG A C 1
ATOM 3984 O O . ARG A 1 494 ? -6.692 -8.849 0.715 1.00 64.19 494 ARG A O 1
ATOM 3991 N N . TYR A 1 495 ? -7.214 -9.234 2.846 1.00 78.12 495 TYR A N 1
ATOM 3992 C CA . TYR A 1 495 ? -8.629 -9.544 2.670 1.00 78.12 495 TYR A CA 1
ATOM 3993 C C . TYR A 1 495 ? -9.531 -8.523 3.369 1.00 78.12 495 TYR A C 1
ATOM 3995 O O . TYR A 1 495 ? -9.083 -7.586 4.049 1.00 78.12 495 TYR A O 1
ATOM 4003 N N . ARG A 1 496 ? -10.842 -8.698 3.226 1.00 83.62 496 ARG A N 1
ATOM 4004 C CA . ARG A 1 496 ? -11.857 -7.939 3.952 1.00 83.62 496 ARG A CA 1
ATOM 4005 C C . ARG A 1 496 ? -12.675 -8.859 4.840 1.00 83.62 496 ARG A C 1
ATOM 4007 O O . ARG A 1 496 ? -13.215 -9.858 4.383 1.00 83.62 496 ARG A O 1
ATOM 4014 N N . TYR A 1 497 ? -12.785 -8.492 6.112 1.00 89.81 497 TYR A N 1
ATOM 4015 C CA . TYR A 1 497 ? -13.731 -9.112 7.029 1.00 89.81 497 TYR A CA 1
ATOM 4016 C C . TYR A 1 497 ? -15.075 -8.409 6.887 1.00 89.81 497 TYR A C 1
ATOM 4018 O O . TYR A 1 497 ? -15.166 -7.196 7.106 1.00 89.81 497 TYR A O 1
ATOM 4026 N N . VAL A 1 498 ? -16.096 -9.170 6.511 1.00 96.38 498 VAL A N 1
ATOM 4027 C CA . VAL A 1 498 ? -17.422 -8.662 6.172 1.00 96.38 498 VAL A CA 1
ATOM 4028 C C . VAL A 1 498 ? -18.461 -9.269 7.087 1.00 96.38 498 VAL A C 1
ATOM 4030 O O . VAL A 1 498 ? -18.582 -10.489 7.183 1.00 96.38 498 VAL A O 1
ATOM 4033 N N . VAL A 1 499 ? -19.252 -8.409 7.722 1.00 98.00 499 VAL A N 1
ATOM 4034 C CA . VAL A 1 499 ? -20.362 -8.814 8.585 1.00 98.00 499 VAL A CA 1
ATOM 4035 C C . VAL A 1 499 ? -21.664 -8.292 7.996 1.00 98.00 499 VAL A C 1
ATOM 4037 O O . VAL A 1 499 ? -21.934 -7.092 8.016 1.00 98.00 499 VAL A O 1
ATOM 4040 N N . TYR A 1 500 ? -22.485 -9.205 7.487 1.00 97.94 500 TYR A N 1
ATOM 4041 C CA . TYR A 1 500 ? -23.798 -8.902 6.935 1.00 97.94 500 TYR A CA 1
ATOM 4042 C C . TYR A 1 500 ? -24.830 -8.853 8.048 1.00 97.94 500 TYR A C 1
ATOM 4044 O O . TYR A 1 500 ? -25.076 -9.846 8.742 1.00 97.94 500 TYR A O 1
ATOM 4052 N N . CYS A 1 501 ? -25.483 -7.710 8.181 1.00 97.25 501 CYS A N 1
ATOM 4053 C CA . CYS A 1 501 ? -26.528 -7.475 9.156 1.00 97.25 501 CYS A CA 1
ATOM 4054 C C . CYS A 1 501 ? -27.838 -7.179 8.430 1.00 97.25 501 CYS A C 1
ATOM 4056 O O . CYS A 1 501 ? -27.865 -6.422 7.462 1.00 97.25 501 CYS A O 1
ATOM 4058 N N . MET A 1 502 ? -28.934 -7.761 8.904 1.00 95.94 502 MET A N 1
ATOM 4059 C CA . MET A 1 502 ? -30.268 -7.500 8.365 1.00 95.94 502 MET A CA 1
ATOM 4060 C C . MET A 1 502 ? -31.138 -6.859 9.431 1.00 95.94 502 MET A C 1
ATOM 4062 O O . MET A 1 502 ? -31.066 -7.224 10.612 1.00 95.94 502 MET A O 1
ATOM 4066 N N . ARG A 1 503 ? -31.955 -5.889 9.016 1.00 91.00 503 ARG A N 1
ATOM 4067 C CA . ARG A 1 503 ? -32.904 -5.253 9.917 1.00 91.00 503 ARG A CA 1
ATOM 4068 C C . ARG A 1 503 ? -34.013 -6.233 10.224 1.00 91.00 503 ARG A C 1
ATOM 4070 O O . ARG A 1 503 ? -34.611 -6.830 9.328 1.00 91.00 503 ARG A O 1
ATOM 4077 N N . ASN A 1 504 ? -34.282 -6.402 11.509 1.00 67.00 504 ASN A N 1
ATOM 4078 C CA . ASN A 1 504 ? -35.357 -7.267 11.924 1.00 67.00 504 ASN A CA 1
ATOM 4079 C C . ASN A 1 504 ? -36.649 -6.445 12.015 1.00 67.00 504 ASN A C 1
ATOM 4081 O O . ASN A 1 504 ? -36.832 -5.704 12.973 1.00 67.00 504 ASN A O 1
ATOM 4085 N N . HIS A 1 505 ? -37.557 -6.588 11.047 1.00 66.50 505 HIS A N 1
ATOM 4086 C CA . HIS A 1 505 ? -38.917 -6.032 11.132 1.00 66.50 505 HIS A CA 1
ATOM 4087 C C . HIS A 1 505 ? -39.814 -6.793 12.143 1.00 66.50 505 HIS A C 1
ATOM 4089 O O . HIS A 1 505 ? -41.032 -6.712 12.055 1.00 66.50 505 HIS A O 1
ATOM 4095 N N . GLY A 1 506 ? -39.233 -7.562 13.076 1.00 46.62 506 GLY A N 1
ATOM 4096 C CA . GLY A 1 506 ? -39.953 -8.381 14.061 1.00 46.62 506 GLY A CA 1
ATOM 4097 C C . GLY A 1 506 ? -40.052 -9.884 13.741 1.00 46.62 506 GLY A C 1
ATOM 4098 O O . GLY A 1 506 ? -40.799 -10.589 14.407 1.00 46.62 506 GLY A O 1
ATOM 4099 N N . GLN A 1 507 ? -39.305 -10.415 12.767 1.00 38.47 507 GLN A N 1
ATOM 4100 C CA . GLN A 1 507 ? -39.305 -11.835 12.375 1.00 38.47 507 GLN A CA 1
ATOM 4101 C C . GLN A 1 507 ? -38.113 -12.639 12.951 1.00 38.47 507 GLN A C 1
ATOM 4103 O O . GLN A 1 507 ? -36.987 -12.153 13.076 1.00 38.47 507 GLN A O 1
ATOM 4108 N N . LYS A 1 508 ? -38.327 -13.913 13.315 1.00 35.47 508 LYS A N 1
ATOM 4109 C CA . LYS A 1 508 ? -37.260 -14.813 13.804 1.00 35.47 508 LYS A CA 1
ATOM 4110 C C . LYS A 1 508 ? -36.286 -15.165 12.667 1.00 35.47 508 LYS A C 1
ATOM 4112 O O . LYS A 1 508 ? -36.692 -15.718 11.650 1.00 35.47 508 LYS A O 1
ATOM 4117 N N . ILE A 1 509 ? -34.991 -14.895 12.854 1.00 44.56 509 ILE A N 1
ATOM 4118 C CA . ILE A 1 509 ? -33.931 -15.289 11.910 1.00 44.56 509 ILE A CA 1
ATOM 4119 C C . ILE A 1 509 ? -33.714 -16.804 12.040 1.00 44.56 509 ILE A C 1
ATOM 4121 O O . ILE A 1 509 ? -33.247 -17.271 13.080 1.00 44.56 509 ILE A O 1
ATOM 4125 N N . ARG A 1 510 ? -34.053 -17.580 11.002 1.00 41.53 510 ARG A N 1
ATOM 4126 C CA . ARG A 1 510 ? -33.661 -18.997 10.906 1.00 41.53 510 ARG A CA 1
ATOM 4127 C C . ARG A 1 510 ? -32.135 -19.073 10.785 1.00 41.53 510 ARG A C 1
ATOM 4129 O O . ARG A 1 510 ? -31.567 -18.475 9.875 1.00 41.53 510 ARG A O 1
ATOM 4136 N N . LYS A 1 511 ? -31.476 -19.806 11.690 1.00 36.12 511 LYS A N 1
ATOM 4137 C CA . LYS A 1 511 ? -30.059 -20.179 11.541 1.00 36.12 511 LYS A CA 1
ATOM 4138 C C . LYS A 1 511 ? -29.920 -20.994 10.249 1.00 36.12 511 LYS A C 1
ATOM 4140 O O . LYS A 1 511 ? -30.474 -22.086 10.170 1.00 36.12 511 LYS A O 1
ATOM 4145 N N . GLN A 1 512 ? -29.220 -20.469 9.245 1.00 40.12 512 GLN A N 1
ATOM 4146 C CA . GLN A 1 512 ? -28.734 -21.297 8.139 1.00 40.12 512 GLN A CA 1
ATOM 4147 C C . GLN A 1 512 ? -27.524 -22.093 8.637 1.00 40.12 512 GLN A C 1
ATOM 4149 O O . GLN A 1 512 ? -26.658 -21.527 9.305 1.00 40.12 512 GLN A O 1
ATOM 4154 N N . LYS A 1 513 ? -27.521 -23.407 8.372 1.00 35.53 513 LYS A N 1
ATOM 4155 C CA . LYS A 1 513 ? -26.385 -24.300 8.633 1.00 35.53 513 LYS A CA 1
ATOM 4156 C C . LYS A 1 513 ? -25.171 -23.797 7.844 1.00 35.53 513 LYS A C 1
ATOM 4158 O O . LYS A 1 513 ? -25.312 -23.396 6.694 1.00 35.53 513 LYS A O 1
ATOM 4163 N N . GLU A 1 514 ? -24.021 -23.768 8.507 1.00 33.41 514 GLU A N 1
ATOM 4164 C CA . GLU A 1 514 ? -22.719 -23.513 7.895 1.00 33.41 514 GLU A CA 1
ATOM 4165 C C . GLU A 1 514 ? -22.383 -24.692 6.974 1.00 33.41 514 GLU A C 1
ATOM 4167 O O . GLU A 1 514 ? -22.230 -25.813 7.458 1.00 33.41 514 GLU A O 1
ATOM 4172 N N . ASP A 1 515 ? -22.297 -24.447 5.666 1.00 34.72 515 ASP A N 1
ATOM 4173 C CA . ASP A 1 515 ? -21.614 -25.370 4.758 1.00 34.72 515 ASP A CA 1
ATOM 4174 C C . ASP A 1 515 ? -20.108 -25.177 4.977 1.00 34.72 515 ASP A C 1
ATOM 4176 O O . ASP A 1 515 ? -19.609 -24.047 4.915 1.00 34.72 515 ASP A O 1
ATOM 4180 N N . ARG A 1 516 ? -19.455 -26.278 5.363 1.00 34.47 516 ARG A N 1
ATOM 4181 C CA . ARG A 1 516 ? -18.038 -26.377 5.733 1.00 34.47 516 ARG A CA 1
ATOM 4182 C C . ARG A 1 516 ? -17.108 -26.168 4.551 1.00 34.47 516 ARG A C 1
ATOM 4184 O O . ARG A 1 516 ? -17.472 -26.619 3.444 1.00 34.47 516 ARG A O 1
#

pLDDT: mean 81.75, std 14.87, range [33.41, 98.69]

Foldseek 3Di:
DVVVVVVVVVVVVVVCVLCQLVVLAVVLVVVQVVVQVVVQVVLVPDDPVVVVVLLVLLVVVQVVLLVPPDDDAQLQDDDDDDPVLVSQQPRCCDPVPQFQFWKAFQQAGDTGTEGEGRDPVRQVNAKYWHDSARDLPWDFQHETEIEHEADDSRHHHCVCVVVDDQQGWMWTGGRPDIWIWGFHDKDKAASGPCVVRHGDGRWTKYWYWYADDGPVRRIIIITMTTTDDDDVVSSVPHHDPDDRPVVVVSVVVVVVVVVVVVVVVVVVVVVVVVDPDDDPPVVCVVVVVVVVVVVVVVVCVVCVLVVVQVVLVVVQVVVQVVLQPPQDDDLVVDPVNVLQVVLLVVLLVVQLPQLRDDVQFQAFQDDDPDDQQFFHWKQFVLVRDIGTEGGGNDPVRLQNGKYWTHSAHDQNPDAQGETEIEHECDDSSHRHCVPVVSADFQGWMWTDGSHDIFIWTFQDKDKAAPNVSVVRTGDGGWNWYKYWYFDDDVPPRRIIIITIITTCPPDDRDRDDDDD

Sequence (516 aa):
MKQKIIPILIVLTGFLLLFYPFTSNYLFEKSAGSTVESYQEKAAGMDQAIIKKVMDEAKQYNGELLRSSIQLTDPFKEKRLDGETVHYNRILNIDGSSIMGYLKIPCISVNLPIYHGTSGTVLEHGIGHLATSSFPIGGKDTHAVLTGHTGLSSAKIFTDLTEMKKGDFFFIHVLDKKLAYRVDQITVVEPQDTKELQIMEGKDHVTLVTCTPYGVNDKRLLVRGVRTAYHAKEEEIRARNHYSQWMEVYKRAIFAGLLIICVLIAARKVYEKKKRRKEIWVKQKIINIVGIFFLVIGITLLLYPEIISYLKQKQSDQTVKELTQRRSKRKQDDLLYQKAVCYNRKIFKEKQAGLKDVFNYRSAPIVLRNEKNTFGYIKIPKMKQKLPLYLGATMENMRKGAAIMGQTSLPVGQKDSNCVIAAHRGYRGIPYFRDIEQLKTGDQVIIRNPWERLDYRVTKIKVIDPYDMDKILIQKGKDMVTLLTCHPYRGHGRYRYVVYCMRNHGQKIRKQKEDR

Radius of gyration: 28.6 Å; chains: 1; bounding box: 74×50×87 Å

Organism: Anaerostipes hadrus (NCBI:txid649756)

Secondary structure (DSSP, 8-state):
-HHHHHHHHHHHHHHHHHHHHHHHHHHHHHHHHHHHHHHHHHHHTS-HHHHHHHHHHHHHHHHHHHHTT-----TTSPPPP-HHHHHHTTTT-SSSS-EEEEEEEGGGTEEEEEEES--HHHHHHSEEE-TTSPPTT--TTEEEEEE--SS-SS--TTGGGGG--TT-EEEEEETTEEEEEEEEEEEEE-TT--GGGS--TT-EEEEEEEEESTTT--EEEEEEEEEE---HHHHTPPPPS---HHHHHHHHHHHHHHHHHHHHHHHHHHHHHT-SSS-HHHHHHHHHHHHHHHHHHHHHHHHHHHHHHHHHHHHHHHHHHHHHHS-PPPGGG-HHHHHHHHHHHHHHHTTTTTTTSHHHHHS-SS--SSS-SEEEEEEEGGGTEEEEEEES--HHHHTTSEEEPTTS--SSS-SSEEEEEE--EEETTEEETTTGGG--TT-EEEEE-SS-EEEEEEEEEEEE-TT-GGGGS--TT-EEEEEEEEESTTTTT-EEEEEEEEE-SS----------

InterPro domains:
  IPR005754 Sortase family [PF04203] (103-226)
  IPR005754 Sortase family [PF04203] (378-502)
  IPR005754 Sortase family [TIGR01076] (101-235)
  IPR005754 Sortase family [TIGR01076] (376-503)
  IPR023365 Sortase domain superfamily [G3DSA:2.40.260.10] (30-244)
  IPR023365 Sortase domain superfamily [G3DSA:2.40.260.10] (312-514)
  IPR023365 Sortase domain superfamily [SSF63817] (92-229)
  IPR023365 Sortase domain superfamily [SSF63817] (369-503)
  IPR042002 Sortase C [cd05827] (97-227)
  IPR042002 Sortase C [cd05827] (372-503)